Protein AF-A0AAD7ZT76-F1 (afdb_monomer)

Solvent-accessible surface area (backbone atoms only — not comparable to full-atom values): 32568 Å² total; per-residue (Å²): 135,84,91,75,83,76,63,59,69,60,60,58,46,47,57,57,49,52,50,52,45,34,76,74,56,45,55,72,64,55,36,48,53,52,18,29,52,51,27,35,51,52,46,58,52,48,60,18,33,18,15,55,87,69,37,58,33,50,47,79,59,74,94,68,90,63,81,50,72,92,84,36,70,30,60,42,39,32,46,42,29,35,81,87,68,48,62,51,35,52,55,33,54,47,52,54,32,47,76,68,77,40,91,72,47,66,36,47,53,101,47,61,69,59,40,31,64,74,68,66,51,50,74,65,52,53,49,50,41,49,75,73,65,60,52,86,79,55,96,67,36,54,58,98,70,42,63,62,46,37,36,38,48,73,52,48,79,87,57,49,69,68,57,51,50,51,51,52,49,47,49,45,74,76,57,37,57,66,66,74,36,81,48,79,52,83,64,51,64,58,50,52,54,59,51,53,58,71,68,73,58,91,71,84,73,93,65,88,88,81,84,87,79,88,78,82,87,86,80,84,80,81,79,87,73,93,67,86,81,74,85,84,76,82,84,74,86,77,79,88,79,90,87,84,83,92,83,84,86,89,78,80,83,81,81,72,82,77,78,83,83,80,75,29,27,32,69,44,35,40,38,33,40,38,44,51,34,19,66,34,80,50,58,66,50,48,44,48,72,38,23,49,66,63,34,16,38,28,36,43,23,40,78,82,24,45,61,58,41,41,84,82,43,35,58,37,22,48,36,35,48,44,80,39,78,89,80,40,28,37,35,41,35,40,89,100,49,80,75,46,78,39,72,67,66,76,82,74,95,78,61,95,68,65,85,72,65,69,82,44,67,22,61,61,98,80,41,77,48,62,41,50,73,70,48,67,69,55,14,50,50,51,12,60,78,67,75,40,82,56,31,37,44,34,34,57,43,93,84,58,77,53,68,74,89,85,62,81,84,57,94,88,65,80,89,74,76,47,40,43,73,48,92,86,48,42,35,34,37,35,39,53,33,31,50,48,58,52,58,75,67,51,65,73,88,81,48,95,68,51,73,64,62,54,52,58,24,68,68,43,31,37,31,29,46,44,92,50,61,62,54,64,55,75,47,62,36,40,29,46,60,94,45,64,32,41,43,77,43,57,30,74,62,61,76,64,38,13,32,41,56,88,74,28,48,78,54,66,52,59,53,55,56,44,21,64,78,43,70,33,55,40,59,62,36,22,25,30,43,62,83,74,93,64,87,76,45,69,52,42,54,66,27,51,41,47,69,71,130

Sequence (549 aa):
FEDGTLPFLSIMALHHGFLTLYDLAGNMAAIAEHTFSLARYLFKYLLTLHHSNGAPATVMYCDTDYEDIRTQGNVVTFNMLRSNGEYIGFAEILNMASLNGIQLRTGCFCNPGSCQRHLGLSNDDIKTHFEAGHVCGDDKHLVNGQPTGTIRVSFGYMSTKKDVDKLINMLTCCVVQGAPVQKLPSWWSDFKQVYLSRFDGNHQYNVSPQSSSKFDTKNIAYKSSCAAIKPVYSNKQVTHINSIPKQIMNMKPVSKQVVNDGSMTLTHMFIYPVKSCGAVRVDNWIIGPRGFLFDREWMVVTFAGVSLTQKQESNLCLVEPNIDLGRGVLILQFPDMPDISVPLDAPSSTNDKLKELSLCQSKVCGDRIQGWDCGNEVAVWLSEALGRHGLRLIRQWNSDLRVFKGNKILPGGNNKPVLSLSNQAQFLLISSSSIQWLSDQLDKAEADFDKESLMNRFRSNLVVLGSKPLEETEWTHVQIGNVRFQSEGSCTRCQMICINQSTGEKTQEPFKTLAAALHGKIKFGVYLSHKSDSDNVKISVGDKVTVPV

Nearest PDB structures (foldseek):
  7p41-assembly1_D  TM=8.295E-01  e=3.536E-19  Homo sapiens
  6fw2-assembly1_A  TM=8.011E-01  e=3.968E-19  Homo sapiens

Secondary structure (DSSP, 8-state):
---S---HHHHHHHHHHHHHHHHHH-SHHHHHHHHHHHHHHHHHHHHHEE-TTS-BSEEE--SS-S--TTT--SEEEEEEE-TTSPEEPHHHHHHHHHHTT---EEE--S-HHHHHHHHT--HHHHHHHHHTT--TTSS--EETTEESSEEEEE--TT--HHHHHHHHHHHHHHH--SS-EE---TTHHHHHHHHHHTTSS------------------------------------------------------------S-EEEEEEEE-SEETSPPEEESEEEEETTEETTTT-EEEE-TTSPBP-TTT-GGGGG-EEEEETTTTEEEEE-TTS--EEEESSPPPTT-TTGGGS----EEETTEEEPEEE--HHHHHHHHHHTT-SS-EEEEEPTT-----TT----TT---PPP--S-SS-SEEEEEHHHHHHHHTTS-TTT----HHHHHHHT--SEEEE-SSTTGGGG-SEEEETTEEEEEEEEEE--GGGGB-TTT--B-STTHHHHHHHTTT--EEEEEEE---SSTTEEEETT-EEE---

Mean predicted aligned error: 15.4 Å

pLDDT: mean 77.16, std 23.24, range [21.91, 98.25]

Foldseek 3Di:
DDPDDDPVVVVVVVVVVVVVCCVVQNDVVSFFVQLLVLQLVLQLQQQFKDAPVRHRQKDWQDLDNSPDSVRDGNKTKIWTAANVGFTFFVLLVCQLCVLLVHHKDKWAPPDNVSLCVRQVNDPVNVVVCVVVVHDTPDPCQADPRGGRMIIMDGDGSPDDNVSSVSSVCSCCVQGHHDDIGGGRDPCVVVSNVVSVVVVVDDDDPPDDDDDDDDDDPPDDDPDDDPDDDDDDDPDPDDDDDDDDDDDDDDDDPPPPPPDCPVFKFWAWFWADLEAQEAIDTDFKFWQDLAATVSHRQKFKAALLLETDHCVRQLQNLQFDWDQDPVVQWIWTDHPPDDIDIFHNDDPPPDDPPQVPFDQRQYQQVHDGFGWGWRDDVVQVRVCVRRVHHRMTMTGTDPPPQDDPPPDDDDPPDDDDGGHHSDRPANFWEAELQQLVVLVVQDDPVQDDDDSVQLVSLVVGRTYMHHPHHPPQQVFQWKDWANFIKGWPGFDQDHQSSQQRSNPSDGHSPPSSVQCVVVSSRNTGTTHIYGDDPDGGDMGGGGTTMDGDD

Structure (mmCIF, N/CA/C/O backbone):
data_AF-A0AAD7ZT76-F1
#
_entry.id   AF-A0AAD7ZT76-F1
#
loop_
_atom_site.group_PDB
_atom_site.id
_atom_site.type_symbol
_atom_site.label_atom_id
_atom_site.label_alt_id
_atom_site.label_comp_id
_atom_site.label_asym_id
_atom_site.label_entity_id
_atom_site.label_seq_id
_atom_site.pdbx_PDB_ins_code
_atom_site.Cartn_x
_atom_site.Cartn_y
_atom_site.Cartn_z
_atom_site.occupancy
_atom_site.B_iso_or_equiv
_atom_site.auth_seq_id
_atom_site.auth_comp_id
_atom_site.auth_asym_id
_atom_site.auth_atom_id
_atom_site.pdbx_PDB_model_num
ATOM 1 N N . PHE A 1 1 ? 44.701 -1.487 2.446 1.00 45.28 1 PHE A N 1
ATOM 2 C CA . PHE A 1 1 ? 44.643 -2.408 3.591 1.00 45.28 1 PHE A CA 1
ATOM 3 C C . PHE A 1 1 ? 43.180 -2.742 3.806 1.00 45.28 1 PHE A C 1
ATOM 5 O O . PHE A 1 1 ? 42.415 -1.830 4.084 1.00 45.28 1 PHE A O 1
ATOM 12 N N . GLU A 1 2 ? 42.773 -3.982 3.541 1.00 48.47 2 GLU A N 1
ATOM 13 C CA . GLU A 1 2 ? 41.464 -4.479 3.980 1.00 48.47 2 GLU A CA 1
ATOM 14 C C . GLU A 1 2 ? 41.644 -5.011 5.404 1.00 48.47 2 GLU A C 1
ATOM 16 O O . GLU A 1 2 ? 42.500 -5.864 5.633 1.00 48.47 2 GLU A O 1
ATOM 21 N N . ASP A 1 3 ? 40.897 -4.459 6.359 1.00 48.81 3 ASP A N 1
ATOM 22 C CA . ASP A 1 3 ? 40.889 -4.931 7.745 1.00 48.81 3 ASP A CA 1
ATOM 23 C C . ASP A 1 3 ? 39.998 -6.179 7.857 1.00 48.81 3 ASP A C 1
ATOM 25 O O . ASP A 1 3 ? 38.811 -6.132 7.528 1.00 48.81 3 ASP A O 1
ATOM 29 N N . GLY A 1 4 ? 40.558 -7.291 8.349 1.00 81.81 4 GLY A N 1
ATOM 30 C CA . GLY A 1 4 ? 39.816 -8.509 8.701 1.00 81.81 4 GLY A CA 1
ATOM 31 C C . GLY A 1 4 ? 40.183 -9.775 7.916 1.00 81.81 4 GLY A C 1
ATOM 32 O O . GLY A 1 4 ? 41.049 -9.789 7.046 1.00 81.81 4 GLY A O 1
ATOM 33 N N . THR A 1 5 ? 39.522 -10.886 8.262 1.00 85.06 5 THR A N 1
ATOM 34 C CA . THR A 1 5 ? 39.631 -12.153 7.518 1.00 85.06 5 THR A CA 1
ATOM 35 C C . THR A 1 5 ? 38.778 -12.075 6.257 1.00 85.06 5 THR A C 1
ATOM 37 O O . THR A 1 5 ? 37.580 -11.801 6.340 1.00 85.06 5 THR A O 1
ATOM 40 N N . LEU A 1 6 ? 39.378 -12.343 5.095 1.00 85.12 6 LEU A N 1
ATOM 41 C CA . LEU A 1 6 ? 38.663 -12.363 3.819 1.00 85.12 6 LEU A CA 1
ATOM 42 C C . LEU A 1 6 ? 37.526 -13.397 3.830 1.00 85.12 6 LEU A C 1
ATOM 44 O O . LEU A 1 6 ? 37.683 -14.478 4.407 1.00 85.12 6 LEU A O 1
ATOM 48 N N . PRO A 1 7 ? 36.398 -13.129 3.150 1.00 88.44 7 PRO A N 1
ATOM 49 C CA . PRO A 1 7 ? 35.264 -14.044 3.099 1.00 88.44 7 PRO A CA 1
ATOM 50 C C . PRO A 1 7 ? 35.542 -15.203 2.125 1.00 88.44 7 PRO A C 1
ATOM 52 O O . PRO A 1 7 ? 34.921 -15.308 1.068 1.00 88.44 7 PRO A O 1
ATOM 55 N N . PHE A 1 8 ? 36.490 -16.081 2.463 1.00 89.81 8 PHE A N 1
ATOM 56 C CA . PHE A 1 8 ? 37.002 -17.137 1.580 1.00 89.81 8 PHE A CA 1
ATOM 57 C C . PHE A 1 8 ? 35.904 -18.079 1.055 1.00 89.81 8 PHE A C 1
ATOM 59 O O . PHE A 1 8 ? 35.941 -18.455 -0.115 1.00 89.81 8 PHE A O 1
ATOM 66 N N . LEU A 1 9 ? 34.875 -18.383 1.859 1.00 90.81 9 LEU A N 1
ATOM 67 C CA . LEU A 1 9 ? 33.707 -19.152 1.405 1.00 90.81 9 LEU A CA 1
ATOM 68 C C . LEU A 1 9 ? 32.916 -18.419 0.313 1.00 90.81 9 LEU A C 1
ATOM 70 O O . LEU A 1 9 ? 32.531 -19.033 -0.678 1.00 90.81 9 LEU A O 1
ATOM 74 N N . SER A 1 10 ? 32.706 -17.108 0.458 1.00 91.94 10 SER A N 1
ATOM 75 C CA . SER A 1 10 ? 32.017 -16.296 -0.553 1.00 91.94 10 SER A CA 1
ATOM 76 C C . SER A 1 10 ? 32.840 -16.190 -1.834 1.00 91.94 10 SER A C 1
ATOM 78 O O . SER A 1 10 ? 32.283 -16.279 -2.922 1.00 91.94 10 SER A O 1
ATOM 80 N N . ILE A 1 11 ? 34.164 -16.052 -1.715 1.00 91.56 11 ILE A N 1
ATOM 81 C CA . ILE A 1 11 ? 35.078 -16.009 -2.864 1.00 91.56 11 ILE A CA 1
ATOM 82 C C . ILE A 1 11 ? 35.020 -17.329 -3.644 1.00 91.56 11 ILE A C 1
ATOM 84 O O . ILE A 1 11 ? 34.875 -17.311 -4.863 1.00 91.56 11 ILE A O 1
ATOM 88 N N . MET A 1 12 ? 35.056 -18.475 -2.956 1.00 91.44 12 MET A N 1
ATOM 89 C CA . MET A 1 12 ? 34.883 -19.783 -3.601 1.00 91.44 12 MET A CA 1
ATOM 90 C C . MET A 1 12 ? 33.492 -19.935 -4.232 1.00 91.44 12 MET A C 1
ATOM 92 O O . MET A 1 12 ? 33.367 -20.440 -5.349 1.00 91.44 12 MET A O 1
ATOM 96 N N . ALA A 1 13 ? 32.442 -19.459 -3.555 1.00 94.50 13 ALA A N 1
ATOM 97 C CA . ALA A 1 13 ? 31.076 -19.510 -4.065 1.00 94.50 13 ALA A CA 1
ATOM 98 C C . ALA A 1 13 ? 30.880 -18.680 -5.346 1.00 94.50 13 ALA A C 1
ATOM 100 O O . ALA A 1 13 ? 30.050 -19.055 -6.173 1.00 94.50 13 ALA A O 1
ATOM 101 N N . LEU A 1 14 ? 31.652 -17.604 -5.562 1.00 94.19 14 LEU A N 1
ATOM 102 C CA . LEU A 1 14 ? 31.573 -16.802 -6.791 1.00 94.19 14 LEU A CA 1
ATOM 103 C C . LEU A 1 14 ? 31.864 -17.633 -8.041 1.00 94.19 14 LEU A C 1
ATOM 105 O O . LEU A 1 14 ? 31.146 -17.497 -9.026 1.00 94.19 14 LEU A O 1
ATOM 109 N N . HIS A 1 15 ? 32.867 -18.515 -8.002 1.00 92.75 15 HIS A N 1
ATOM 110 C CA . HIS A 1 15 ? 33.193 -19.372 -9.143 1.00 92.75 15 HIS A CA 1
ATOM 111 C C . HIS A 1 15 ? 32.011 -20.280 -9.511 1.00 92.75 15 HIS A C 1
ATOM 113 O O . HIS A 1 15 ? 31.583 -20.310 -10.664 1.00 92.75 15 HIS A O 1
ATOM 119 N N . HIS A 1 16 ? 31.415 -20.944 -8.517 1.00 94.44 16 HIS A N 1
ATOM 120 C CA . HIS A 1 16 ? 30.211 -21.754 -8.722 1.00 94.44 16 HIS A CA 1
ATOM 121 C C . HIS A 1 16 ? 29.015 -20.916 -9.192 1.00 94.44 16 HIS A C 1
ATOM 123 O O . HIS A 1 16 ? 28.252 -21.365 -10.046 1.00 94.44 16 HIS A O 1
ATOM 129 N N . GLY A 1 17 ? 28.868 -19.692 -8.681 1.00 93.12 17 GLY A N 1
ATOM 130 C CA . GLY A 1 17 ? 27.834 -18.753 -9.105 1.00 93.12 17 GLY A CA 1
ATOM 131 C C . GLY A 1 17 ? 27.970 -18.345 -10.573 1.00 93.12 17 GLY A C 1
ATOM 132 O O . GLY A 1 17 ? 26.982 -18.377 -11.301 1.00 93.12 17 GLY A O 1
ATOM 133 N N . PHE A 1 18 ? 29.183 -18.021 -11.033 1.00 92.75 18 PHE A N 1
ATOM 134 C CA . PHE A 1 18 ? 29.440 -17.684 -12.435 1.00 92.75 18 PHE A CA 1
ATOM 135 C C . PHE A 1 18 ? 29.254 -18.878 -13.370 1.00 92.75 18 PHE A C 1
ATOM 137 O O . PHE A 1 18 ? 28.680 -18.695 -14.439 1.00 92.75 18 PHE A O 1
ATOM 144 N N . LEU A 1 19 ? 29.674 -20.082 -12.968 1.00 93.94 19 LEU A N 1
ATOM 145 C CA . LEU A 1 19 ? 29.409 -21.301 -13.739 1.00 93.94 19 LEU A CA 1
ATOM 146 C C . LEU A 1 19 ? 27.906 -21.566 -13.861 1.00 93.94 19 LEU A C 1
ATOM 148 O O . LEU A 1 19 ? 27.402 -21.717 -14.965 1.00 93.94 19 LEU A O 1
ATOM 152 N N . THR A 1 20 ? 27.172 -21.503 -12.747 1.00 93.38 20 THR A N 1
ATOM 153 C CA . THR A 1 20 ? 25.711 -21.684 -12.752 1.00 93.38 20 THR A CA 1
ATOM 154 C C . THR A 1 20 ? 25.026 -20.644 -13.640 1.00 93.38 20 THR A C 1
ATOM 156 O O . THR A 1 20 ? 24.116 -20.964 -14.397 1.00 93.38 20 THR A O 1
ATOM 159 N N . LEU A 1 21 ? 25.462 -19.382 -13.570 1.00 92.50 21 LEU A N 1
ATOM 160 C CA . LEU A 1 21 ? 24.927 -18.322 -14.420 1.00 92.50 21 LEU A CA 1
ATOM 161 C C . LEU A 1 21 ? 25.249 -18.562 -15.901 1.00 92.50 21 LEU A C 1
ATOM 163 O O . LEU A 1 21 ? 24.389 -18.316 -16.743 1.00 92.50 21 LEU A O 1
ATOM 167 N N . TYR A 1 22 ? 26.449 -19.061 -16.209 1.00 94.56 22 TYR A N 1
ATOM 168 C CA . TYR A 1 22 ? 26.845 -19.425 -17.566 1.00 94.56 22 TYR A CA 1
ATOM 169 C C . TYR A 1 22 ? 25.991 -20.567 -18.123 1.00 94.56 22 TYR A C 1
ATOM 171 O O . TYR A 1 22 ? 25.509 -20.477 -19.249 1.00 94.56 22 TYR A O 1
ATOM 179 N N . ASP A 1 23 ? 25.730 -21.595 -17.318 1.00 93.44 23 ASP A N 1
ATOM 180 C CA . ASP A 1 23 ? 24.890 -22.729 -17.709 1.00 93.44 23 ASP A CA 1
ATOM 181 C C . ASP A 1 23 ? 23.431 -22.308 -17.957 1.00 93.44 23 ASP A C 1
ATOM 183 O O . ASP A 1 23 ? 22.770 -22.833 -18.852 1.00 93.44 23 ASP A O 1
ATOM 187 N N . LEU A 1 24 ? 22.922 -21.341 -17.182 1.00 91.00 24 LEU A N 1
ATOM 188 C CA . LEU A 1 24 ? 21.543 -20.856 -17.295 1.00 91.00 24 LEU A CA 1
ATOM 189 C C . LEU A 1 24 ? 21.334 -19.834 -18.419 1.00 91.00 24 LEU A C 1
ATOM 191 O O . LEU A 1 24 ? 20.290 -19.848 -19.069 1.00 91.00 24 LEU A O 1
ATOM 195 N N . ALA A 1 25 ? 22.270 -18.902 -18.597 1.00 89.56 25 ALA A N 1
ATOM 196 C CA . ALA A 1 25 ? 22.076 -17.704 -19.417 1.00 89.56 25 ALA A CA 1
ATOM 197 C C . ALA A 1 25 ? 23.127 -17.530 -20.527 1.00 89.56 25 ALA A C 1
ATOM 199 O O . ALA A 1 25 ? 23.042 -16.584 -21.311 1.00 89.56 25 ALA A O 1
ATOM 200 N N . GLY A 1 26 ? 24.105 -18.433 -20.614 1.00 92.44 26 GLY A N 1
ATOM 201 C CA . GLY A 1 26 ? 25.229 -18.337 -21.535 1.00 92.44 26 GLY A CA 1
ATOM 202 C C . GLY A 1 26 ? 26.292 -17.339 -21.072 1.00 92.44 26 GLY A C 1
ATOM 203 O O . GLY A 1 26 ? 26.448 -17.030 -19.892 1.00 92.44 26 GLY A O 1
ATOM 204 N N . ASN A 1 27 ? 27.070 -16.820 -22.020 1.00 93.25 27 ASN A N 1
ATOM 205 C CA . ASN A 1 27 ? 28.127 -15.864 -21.702 1.00 93.25 27 ASN A CA 1
ATOM 206 C C . ASN A 1 27 ? 27.565 -14.473 -21.326 1.00 93.25 27 ASN A C 1
ATOM 208 O O . ASN A 1 27 ? 26.409 -14.135 -21.578 1.00 93.25 27 ASN A O 1
ATOM 212 N N . MET A 1 28 ? 28.419 -13.622 -20.751 1.00 92.31 28 MET A N 1
ATOM 213 C CA . MET A 1 28 ? 28.023 -12.261 -20.363 1.00 92.31 28 MET A CA 1
ATOM 214 C C . MET A 1 28 ? 27.600 -11.384 -21.550 1.00 92.31 28 MET A C 1
ATOM 216 O O . MET A 1 28 ? 26.814 -10.460 -21.352 1.00 92.31 28 MET A O 1
ATOM 220 N N . ALA A 1 29 ? 28.070 -11.672 -22.770 1.00 93.69 29 ALA A N 1
ATOM 221 C CA . ALA A 1 29 ? 27.637 -10.953 -23.967 1.00 93.69 29 ALA A CA 1
ATOM 222 C C . ALA A 1 29 ? 26.166 -11.255 -24.292 1.00 93.69 29 ALA A C 1
ATOM 224 O O . ALA A 1 29 ? 25.403 -10.327 -24.532 1.00 93.69 29 ALA A O 1
ATOM 225 N N . ALA A 1 30 ? 25.734 -12.514 -24.174 1.00 94.06 30 ALA A N 1
ATOM 226 C CA . ALA A 1 30 ? 24.338 -12.906 -24.347 1.00 94.06 30 ALA A CA 1
ATOM 227 C C . ALA A 1 30 ? 23.423 -12.231 -23.308 1.00 94.06 30 ALA A C 1
ATOM 229 O O . ALA A 1 30 ? 22.367 -11.702 -23.655 1.00 94.06 30 ALA A O 1
ATOM 230 N N . ILE A 1 31 ? 23.851 -12.171 -22.039 1.00 95.06 31 ILE A N 1
ATOM 231 C CA . ILE A 1 31 ? 23.118 -11.450 -20.983 1.00 95.06 31 ILE A CA 1
ATOM 232 C C . ILE A 1 31 ? 23.033 -9.950 -21.298 1.00 95.06 31 ILE A C 1
ATOM 234 O O . ILE A 1 31 ? 21.970 -9.338 -21.140 1.00 95.06 31 ILE A O 1
ATOM 238 N N . ALA A 1 32 ? 24.139 -9.346 -21.739 1.00 95.25 32 ALA A N 1
ATOM 239 C CA . ALA A 1 32 ? 24.180 -7.937 -22.104 1.00 95.25 32 ALA A CA 1
ATOM 240 C C . ALA A 1 32 ? 23.236 -7.645 -23.280 1.00 95.25 32 ALA A C 1
ATOM 242 O O . ALA A 1 32 ? 22.406 -6.746 -23.174 1.00 95.25 32 ALA A O 1
ATOM 243 N N . GLU A 1 33 ? 23.297 -8.428 -24.360 1.00 95.38 33 GLU A N 1
ATOM 244 C CA . GLU A 1 33 ? 22.425 -8.294 -25.533 1.00 95.38 33 GLU A CA 1
ATOM 245 C C . GLU A 1 33 ? 20.947 -8.437 -25.167 1.00 95.38 33 GLU A C 1
ATOM 247 O O . GLU A 1 33 ? 20.124 -7.601 -25.551 1.00 95.38 33 GLU A O 1
ATOM 252 N N . HIS A 1 34 ? 20.611 -9.451 -24.364 1.00 95.88 34 HIS A N 1
ATOM 253 C CA . HIS A 1 34 ? 19.252 -9.678 -23.882 1.00 95.88 34 HIS A CA 1
ATOM 254 C C . HIS A 1 34 ? 18.730 -8.479 -23.086 1.00 95.88 34 HIS A C 1
ATOM 256 O O . HIS A 1 34 ? 17.714 -7.878 -23.442 1.00 95.88 34 HIS A O 1
ATOM 262 N N . THR A 1 35 ? 19.448 -8.074 -22.040 1.00 97.06 35 THR A N 1
ATOM 263 C CA . THR A 1 35 ? 19.013 -6.977 -21.161 1.00 97.06 35 THR A CA 1
ATOM 264 C C . THR A 1 35 ? 19.004 -5.619 -21.871 1.00 97.06 35 THR A C 1
ATOM 266 O O . THR A 1 35 ? 18.100 -4.813 -21.633 1.00 97.06 35 THR A O 1
ATOM 269 N N . PHE A 1 36 ? 19.935 -5.380 -22.800 1.00 97.62 36 PHE A N 1
ATOM 270 C CA . PHE A 1 36 ? 19.935 -4.212 -23.682 1.00 97.62 36 PHE A CA 1
ATOM 271 C C . PHE A 1 36 ? 18.723 -4.205 -24.618 1.00 97.62 36 PHE A C 1
ATOM 273 O O . PHE A 1 36 ? 18.076 -3.171 -24.777 1.00 97.62 36 PHE A O 1
ATOM 280 N N . SER A 1 37 ? 18.354 -5.353 -25.198 1.00 97.38 37 SER A N 1
ATOM 281 C CA . SER A 1 37 ? 17.187 -5.451 -26.082 1.00 97.38 37 SER A CA 1
ATOM 282 C C . SER A 1 37 ? 15.883 -5.081 -25.362 1.00 97.38 37 SER A C 1
ATOM 284 O O . SER A 1 37 ? 15.057 -4.360 -25.929 1.00 97.38 37 SER A O 1
ATOM 286 N N . LEU A 1 38 ? 15.731 -5.488 -24.094 1.00 98.25 38 LEU A N 1
ATOM 287 C CA . LEU A 1 38 ? 14.594 -5.121 -23.244 1.00 98.25 38 LEU A CA 1
ATOM 288 C C . LEU A 1 38 ? 14.589 -3.625 -22.922 1.00 98.25 38 LEU A C 1
ATOM 290 O O . LEU A 1 38 ? 13.546 -2.977 -23.030 1.00 98.25 38 LEU A O 1
ATOM 294 N N . ALA A 1 39 ? 15.753 -3.066 -22.578 1.00 97.81 39 ALA A N 1
ATOM 295 C CA . ALA A 1 39 ? 15.902 -1.637 -22.325 1.00 97.81 39 ALA A CA 1
ATOM 296 C C . ALA A 1 39 ? 15.556 -0.806 -23.564 1.00 97.81 39 ALA A C 1
ATOM 298 O O . ALA A 1 39 ? 14.757 0.122 -23.472 1.00 97.81 39 ALA A O 1
ATOM 299 N N . ARG A 1 40 ? 16.075 -1.187 -24.735 1.00 97.50 40 ARG A N 1
ATOM 300 C CA . ARG A 1 40 ? 15.766 -0.544 -26.016 1.00 97.50 40 ARG A CA 1
ATOM 301 C C . ARG A 1 40 ? 14.281 -0.639 -26.360 1.00 97.50 40 ARG A C 1
ATOM 303 O O . ARG A 1 40 ? 13.706 0.334 -26.841 1.00 97.50 40 ARG A O 1
ATOM 310 N N . TYR A 1 41 ? 13.653 -1.788 -26.113 1.00 98.00 41 TYR A N 1
ATOM 311 C CA . TYR A 1 41 ? 12.220 -1.976 -26.341 1.00 98.00 41 TYR A CA 1
ATOM 312 C C . TYR A 1 41 ? 11.376 -1.047 -25.458 1.00 98.00 41 TYR A C 1
ATOM 314 O O . TYR A 1 41 ? 10.536 -0.314 -25.983 1.00 98.00 41 TYR A O 1
ATOM 322 N N . LEU A 1 42 ? 11.647 -1.006 -24.147 1.00 97.94 42 LEU A N 1
ATOM 323 C CA . LEU A 1 42 ? 10.966 -0.088 -23.233 1.00 97.94 42 LEU A CA 1
ATOM 324 C C . LEU A 1 42 ? 11.213 1.374 -23.623 1.00 97.94 42 LEU A C 1
ATOM 326 O O . LEU A 1 42 ? 10.270 2.155 -23.693 1.00 97.94 42 LEU A O 1
ATOM 330 N N . PHE A 1 43 ? 12.470 1.735 -23.891 1.00 97.19 43 PHE A N 1
ATOM 331 C CA . PHE A 1 43 ? 12.868 3.090 -24.260 1.00 97.19 43 PHE A CA 1
ATOM 332 C C . PHE A 1 43 ? 12.086 3.591 -25.475 1.00 97.19 43 PHE A C 1
ATOM 334 O O . PHE A 1 43 ? 11.463 4.647 -25.404 1.00 97.19 43 PHE A O 1
ATOM 341 N N . LYS A 1 44 ? 12.061 2.808 -26.562 1.00 95.06 44 LYS A N 1
ATOM 342 C CA . LYS A 1 44 ? 11.345 3.173 -27.790 1.00 95.06 44 LYS A CA 1
ATOM 343 C C . LYS A 1 44 ? 9.854 3.366 -27.544 1.00 95.06 44 LYS A C 1
ATOM 345 O O . LYS A 1 44 ? 9.295 4.316 -28.074 1.00 95.06 44 LYS A O 1
ATOM 350 N N . TYR A 1 45 ? 9.235 2.510 -26.730 1.00 96.81 45 TYR A N 1
ATOM 351 C CA . TYR A 1 45 ? 7.817 2.641 -26.397 1.00 96.81 45 TYR A CA 1
ATOM 352 C C . TYR A 1 45 ? 7.528 3.894 -25.561 1.00 96.81 45 TYR A C 1
ATOM 354 O O . TYR A 1 45 ? 6.607 4.645 -25.870 1.00 96.81 45 TYR A O 1
ATOM 362 N N . LEU A 1 46 ? 8.305 4.129 -24.498 1.00 96.50 46 LEU A N 1
ATOM 363 C CA . LEU A 1 46 ? 8.104 5.282 -23.618 1.00 96.50 46 LEU A CA 1
ATOM 364 C C . LEU A 1 46 ? 8.367 6.598 -24.344 1.00 96.50 46 LEU A C 1
ATOM 366 O O . LEU A 1 46 ? 7.603 7.538 -24.150 1.00 96.50 46 LEU A O 1
ATOM 370 N N . LEU A 1 47 ? 9.387 6.643 -25.206 1.00 94.88 47 LEU A N 1
ATOM 371 C CA . LEU A 1 47 ? 9.713 7.810 -26.023 1.00 94.88 47 LEU A CA 1
ATOM 372 C C . LEU A 1 47 ? 8.519 8.252 -26.875 1.00 94.88 47 LEU A C 1
ATOM 374 O O . LEU A 1 47 ? 8.315 9.447 -27.071 1.00 94.88 47 LEU A O 1
ATOM 378 N N . THR A 1 48 ? 7.739 7.299 -27.387 1.00 94.62 48 THR A N 1
ATOM 379 C CA . THR A 1 48 ? 6.611 7.589 -28.270 1.00 94.62 48 THR A CA 1
ATOM 380 C C . THR A 1 48 ? 5.268 7.716 -27.552 1.00 94.62 48 THR A C 1
ATOM 382 O O . THR A 1 48 ? 4.281 8.077 -28.191 1.00 94.62 48 THR A O 1
ATOM 385 N N . LEU A 1 49 ? 5.200 7.478 -26.241 1.00 95.38 49 LEU A N 1
ATOM 386 C CA . LEU A 1 49 ? 3.948 7.431 -25.484 1.00 95.38 49 LEU A CA 1
ATOM 387 C C . LEU A 1 49 ? 3.349 8.828 -25.236 1.00 95.38 49 LEU A C 1
ATOM 389 O O . LEU A 1 49 ? 3.964 9.680 -24.594 1.00 95.38 49 LEU A O 1
ATOM 393 N N . HIS A 1 50 ? 2.117 9.037 -25.702 1.00 94.94 50 HIS A N 1
ATOM 394 C CA . HIS A 1 50 ? 1.355 10.278 -25.547 1.00 94.94 50 HIS A CA 1
ATOM 395 C C . HIS A 1 50 ? -0.059 10.013 -25.011 1.00 94.94 50 HIS A C 1
ATOM 397 O O . HIS A 1 50 ? -0.653 8.955 -25.240 1.00 94.94 50 HIS A O 1
ATOM 403 N N . HIS A 1 51 ? -0.610 11.016 -24.335 1.00 93.06 51 HIS A N 1
ATOM 404 C CA . HIS A 1 51 ? -2.018 11.088 -23.955 1.00 93.06 51 HIS A CA 1
ATOM 405 C C . HIS A 1 51 ? -2.929 11.240 -25.177 1.00 93.06 51 HIS A C 1
ATOM 407 O O . HIS A 1 51 ? -2.487 11.640 -26.257 1.00 93.06 51 HIS A O 1
ATOM 413 N N . SER A 1 52 ? -4.230 10.988 -25.003 1.00 91.06 52 SER A N 1
ATOM 414 C CA . SER A 1 52 ? -5.208 11.120 -26.092 1.00 91.06 52 SER A CA 1
ATOM 415 C C . SER A 1 52 ? -5.325 12.544 -26.650 1.00 91.06 52 SER A C 1
ATOM 417 O O . SER A 1 52 ? -5.743 12.724 -27.790 1.00 91.06 52 SER A O 1
ATOM 419 N N . ASN A 1 53 ? -4.946 13.561 -25.868 1.00 90.31 53 ASN A N 1
ATOM 420 C CA . ASN A 1 53 ? -4.881 14.962 -26.302 1.00 90.31 53 ASN A CA 1
ATOM 421 C C . ASN A 1 53 ? -3.598 15.302 -27.092 1.00 90.31 53 ASN A C 1
ATOM 423 O O . ASN A 1 53 ? -3.414 16.447 -27.495 1.00 90.31 53 ASN A O 1
ATOM 427 N N . GLY A 1 54 ? -2.706 14.330 -27.305 1.00 88.81 54 GLY A N 1
ATOM 428 C CA . GLY A 1 54 ? -1.448 14.504 -28.026 1.00 88.81 54 GLY A CA 1
ATOM 429 C C . GLY A 1 54 ? -0.300 15.086 -27.197 1.00 88.81 54 GLY A C 1
ATOM 430 O O . GLY A 1 54 ? 0.767 15.310 -27.766 1.00 88.81 54 GLY A O 1
ATOM 431 N N . ALA A 1 55 ? -0.479 15.316 -25.892 1.00 91.31 55 ALA A N 1
ATOM 432 C CA . ALA A 1 55 ? 0.608 15.697 -24.990 1.00 91.31 55 ALA A CA 1
ATOM 433 C C . ALA A 1 55 ? 1.505 14.483 -24.661 1.00 91.31 55 ALA A C 1
ATOM 435 O O . ALA A 1 55 ? 0.988 13.365 -24.545 1.00 91.31 55 ALA A O 1
ATOM 436 N N . PRO A 1 56 ? 2.831 14.659 -24.511 1.00 93.31 56 PRO A N 1
ATOM 437 C CA . PRO A 1 56 ? 3.731 13.570 -24.133 1.00 93.31 56 PRO A CA 1
ATOM 438 C C . PRO A 1 56 ? 3.402 13.061 -22.728 1.00 93.31 56 PRO A C 1
ATOM 440 O O . PRO A 1 56 ? 3.148 13.854 -21.826 1.00 93.31 56 PRO A O 1
ATOM 443 N N . ALA A 1 57 ? 3.426 11.741 -22.537 1.00 94.50 57 ALA A N 1
ATOM 444 C CA . ALA A 1 57 ? 3.188 11.124 -21.230 1.00 94.50 57 ALA A CA 1
ATOM 445 C C . ALA A 1 57 ? 4.487 10.896 -20.439 1.00 94.50 57 ALA A C 1
ATOM 447 O O . ALA A 1 57 ? 4.443 10.550 -19.258 1.00 94.50 57 ALA A O 1
ATOM 448 N N . THR A 1 58 ? 5.648 11.049 -21.081 1.00 94.75 58 THR A N 1
ATOM 449 C CA . THR A 1 58 ? 6.958 10.737 -20.502 1.00 94.75 58 THR A CA 1
ATOM 450 C C . THR A 1 58 ? 7.972 11.850 -20.765 1.00 94.75 58 THR A C 1
ATOM 452 O O . THR A 1 58 ? 7.927 12.542 -21.783 1.00 94.75 58 THR A O 1
ATOM 455 N N . VAL A 1 59 ? 8.921 11.993 -19.842 1.00 92.94 59 VAL A N 1
ATOM 456 C CA . VAL A 1 59 ? 10.159 12.760 -20.023 1.00 92.94 59 VAL A CA 1
ATOM 457 C C . VAL A 1 59 ? 11.318 11.788 -19.890 1.00 92.94 59 VAL A C 1
ATOM 459 O O . VAL A 1 59 ? 11.527 11.217 -18.819 1.00 92.94 59 VAL A O 1
ATOM 462 N N . MET A 1 60 ? 12.058 11.583 -20.977 1.00 92.56 60 MET A N 1
ATOM 463 C CA . MET A 1 60 ? 13.185 10.652 -21.019 1.00 92.56 60 MET A CA 1
ATOM 464 C C . MET A 1 60 ? 14.478 11.352 -20.597 1.00 92.56 60 MET A C 1
ATOM 466 O O . MET A 1 60 ? 14.777 12.444 -21.075 1.00 92.56 60 MET A O 1
ATOM 470 N N . TYR A 1 61 ? 15.271 10.699 -19.746 1.00 89.81 61 TYR A N 1
ATOM 471 C CA . TYR A 1 61 ? 16.597 11.175 -19.350 1.00 89.81 61 TYR A CA 1
ATOM 472 C C . TYR A 1 61 ? 17.654 10.215 -19.890 1.00 89.81 61 TYR A C 1
ATOM 474 O O . TYR A 1 61 ? 17.898 9.145 -19.324 1.00 89.81 61 TYR A O 1
ATOM 482 N N . CYS A 1 62 ? 18.253 10.578 -21.020 1.00 86.44 62 CYS A N 1
ATOM 483 C CA . CYS A 1 62 ? 19.245 9.762 -21.702 1.00 86.44 62 CYS A CA 1
ATOM 484 C C . CYS A 1 62 ? 20.279 10.624 -22.425 1.00 86.44 62 CYS A C 1
ATOM 486 O O . CYS A 1 62 ? 19.949 11.655 -23.004 1.00 86.44 62 CYS A O 1
ATOM 488 N N . ASP A 1 63 ? 21.518 10.138 -22.441 1.00 84.25 63 ASP A N 1
ATOM 489 C CA . ASP A 1 63 ? 22.616 10.732 -23.206 1.00 84.25 63 ASP A CA 1
ATOM 490 C C . ASP A 1 63 ? 22.903 9.950 -24.509 1.00 84.25 63 ASP A C 1
ATOM 492 O O . ASP A 1 63 ? 23.828 10.312 -25.227 1.00 84.25 63 ASP A O 1
ATOM 496 N N . THR A 1 64 ? 22.135 8.891 -24.818 1.00 87.44 64 THR A N 1
ATOM 497 C CA . THR A 1 64 ? 22.286 8.016 -26.002 1.00 87.44 64 THR A CA 1
ATOM 498 C C . THR A 1 64 ? 20.943 7.742 -26.692 1.00 87.44 64 THR A C 1
ATOM 500 O O . THR A 1 64 ? 19.884 8.049 -26.142 1.00 87.44 64 THR A O 1
ATOM 503 N N . ASP A 1 65 ? 20.973 7.133 -27.884 1.00 87.31 65 ASP A N 1
ATOM 504 C CA . ASP A 1 65 ? 19.777 6.747 -28.649 1.00 87.31 65 ASP A CA 1
ATOM 505 C C . ASP A 1 65 ? 19.330 5.283 -28.451 1.00 87.31 65 ASP A C 1
ATOM 507 O O . ASP A 1 65 ? 18.379 4.840 -29.098 1.00 87.31 65 ASP A O 1
ATOM 511 N N . TYR A 1 66 ? 19.984 4.547 -27.541 1.00 92.25 66 TYR A N 1
ATOM 512 C CA . TYR A 1 66 ? 19.754 3.119 -27.284 1.00 92.25 66 TYR A CA 1
ATOM 513 C C . TYR A 1 66 ? 19.940 2.222 -28.523 1.00 92.25 66 TYR A C 1
ATOM 515 O O . TYR A 1 66 ? 19.308 1.170 -28.604 1.00 92.25 66 TYR A O 1
ATOM 523 N N . GLU A 1 67 ? 20.798 2.584 -29.485 1.00 91.62 67 GLU A N 1
ATOM 524 C CA . GLU A 1 67 ? 21.118 1.706 -30.626 1.00 91.62 67 GLU A CA 1
ATOM 525 C C . GLU A 1 67 ? 22.467 0.974 -30.504 1.00 91.62 67 GLU A C 1
ATOM 527 O O . GLU A 1 67 ? 22.625 -0.076 -31.128 1.00 91.62 67 GLU A O 1
ATOM 532 N N . ASP A 1 68 ? 23.403 1.448 -29.670 1.00 90.19 68 ASP A N 1
ATOM 533 C CA . ASP A 1 68 ? 24.694 0.784 -29.412 1.00 90.19 68 ASP A CA 1
ATOM 534 C C . ASP A 1 68 ? 24.820 0.315 -27.952 1.00 90.19 68 ASP A C 1
ATOM 536 O O . ASP A 1 68 ? 24.816 1.103 -27.005 1.00 90.19 68 ASP A O 1
ATOM 540 N N . ILE A 1 69 ? 24.987 -0.996 -27.775 1.00 91.06 69 ILE A N 1
ATOM 541 C CA . ILE A 1 69 ? 25.171 -1.651 -26.475 1.00 91.06 69 ILE A CA 1
ATOM 542 C C . ILE A 1 69 ? 26.463 -1.233 -25.754 1.00 91.06 69 ILE A C 1
ATOM 544 O O . ILE A 1 69 ? 26.565 -1.345 -24.535 1.00 91.06 69 ILE A O 1
ATOM 548 N N . ARG A 1 70 ? 27.468 -0.739 -26.486 1.00 88.44 70 ARG A N 1
ATOM 549 C CA . ARG A 1 70 ? 28.756 -0.320 -25.910 1.00 88.44 70 ARG A CA 1
ATOM 550 C C . ARG A 1 70 ? 28.672 1.033 -25.215 1.00 88.44 70 ARG A C 1
ATOM 552 O O . ARG A 1 70 ? 29.487 1.317 -24.343 1.00 88.44 70 ARG A O 1
ATOM 559 N N . THR A 1 71 ? 27.710 1.868 -25.605 1.00 87.94 71 THR A N 1
ATOM 560 C CA . THR A 1 71 ? 27.522 3.216 -25.053 1.00 87.94 71 THR A CA 1
ATOM 561 C C . THR A 1 71 ? 26.342 3.290 -24.090 1.00 87.94 71 THR A C 1
ATOM 563 O O . THR A 1 71 ? 26.287 4.208 -23.273 1.00 87.94 71 THR A O 1
ATOM 566 N N . GLN A 1 72 ? 25.420 2.324 -24.145 1.00 91.75 72 GLN A N 1
ATOM 567 C CA . GLN A 1 72 ? 24.199 2.318 -23.350 1.00 91.75 72 GLN A CA 1
ATOM 568 C C . GLN A 1 72 ? 23.943 0.960 -22.695 1.00 91.75 72 GLN A C 1
ATOM 570 O O . GLN A 1 72 ? 23.855 -0.074 -23.350 1.00 91.75 72 GLN A O 1
ATOM 575 N N . GLY A 1 73 ? 23.759 0.987 -21.375 1.00 91.44 73 GLY A N 1
ATOM 576 C CA . GLY A 1 73 ? 23.410 -0.192 -20.590 1.00 91.44 73 GLY A CA 1
ATOM 577 C C . GLY A 1 73 ? 21.911 -0.513 -20.582 1.00 91.44 73 GLY A C 1
ATOM 578 O O . GLY A 1 73 ? 21.085 0.108 -21.249 1.00 91.44 73 GLY A O 1
ATOM 579 N N . ASN A 1 74 ? 21.550 -1.458 -19.724 1.00 94.00 74 ASN A N 1
ATOM 580 C CA . ASN A 1 74 ? 20.212 -2.027 -19.537 1.00 94.00 74 ASN A CA 1
ATOM 581 C C . ASN A 1 74 ? 19.268 -1.211 -18.625 1.00 94.00 74 ASN A C 1
ATOM 583 O O . ASN A 1 74 ? 18.332 -1.772 -18.044 1.00 94.00 74 ASN A O 1
ATOM 587 N N . VAL A 1 75 ? 19.528 0.085 -18.440 1.00 94.44 75 VAL A N 1
ATOM 588 C CA . VAL A 1 75 ? 18.753 0.948 -17.537 1.00 94.44 75 VAL A CA 1
ATOM 589 C C . VAL A 1 75 ? 18.040 2.026 -18.331 1.00 94.44 75 VAL A C 1
ATOM 591 O O . VAL A 1 75 ? 18.697 2.761 -19.056 1.00 94.44 75 VAL A O 1
ATOM 594 N N . VAL A 1 76 ? 16.727 2.154 -18.136 1.00 95.69 76 VAL A N 1
ATOM 595 C CA . VAL A 1 76 ? 15.900 3.227 -18.704 1.00 95.69 76 VAL A CA 1
ATOM 596 C C . VAL A 1 76 ? 15.499 4.187 -17.5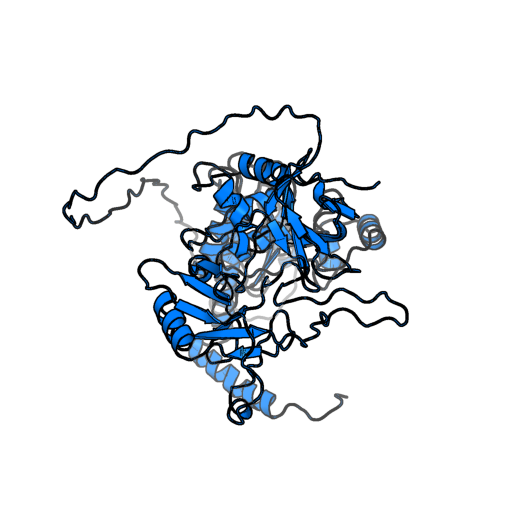90 1.00 95.69 76 VAL A C 1
ATOM 598 O O . VAL A 1 76 ? 14.978 3.750 -16.560 1.00 95.69 76 VAL A O 1
ATOM 601 N N . THR A 1 77 ? 15.744 5.484 -17.791 1.00 94.00 77 THR A N 1
ATOM 602 C CA . THR A 1 77 ? 15.444 6.531 -16.804 1.00 94.00 77 THR A CA 1
ATOM 603 C C . THR A 1 77 ? 14.473 7.555 -17.378 1.00 94.00 77 THR A C 1
ATOM 605 O O . THR A 1 77 ? 14.700 8.081 -18.467 1.00 94.00 77 THR A O 1
ATOM 608 N N . PHE A 1 78 ? 13.392 7.835 -16.652 1.00 94.81 78 PHE A N 1
ATOM 609 C CA . PHE A 1 78 ? 12.339 8.748 -17.092 1.00 94.81 78 PHE A CA 1
ATOM 610 C C . PHE A 1 78 ? 11.533 9.308 -15.913 1.00 94.81 78 PHE A C 1
ATOM 612 O O . PHE A 1 78 ? 11.654 8.842 -14.779 1.00 94.81 78 PHE A O 1
ATOM 619 N N . ASN A 1 79 ? 10.692 10.297 -16.196 1.00 94.25 79 ASN A N 1
ATOM 620 C CA . ASN A 1 79 ? 9.564 10.705 -15.362 1.00 94.25 79 ASN A CA 1
ATOM 621 C C . ASN A 1 79 ? 8.268 10.652 -16.182 1.00 94.25 79 ASN A C 1
ATOM 623 O O . ASN A 1 79 ? 8.309 10.646 -17.412 1.00 94.25 79 ASN A O 1
ATOM 627 N N . MET A 1 80 ? 7.126 10.592 -15.498 1.00 94.25 80 MET A N 1
ATOM 628 C CA . MET A 1 80 ? 5.804 10.597 -16.131 1.00 94.25 80 MET A CA 1
ATOM 629 C C . MET A 1 80 ? 5.165 11.981 -16.022 1.00 94.25 80 MET A C 1
ATOM 631 O O . MET A 1 80 ? 5.365 12.682 -15.026 1.00 94.25 80 MET A O 1
ATOM 635 N N . LEU A 1 81 ? 4.373 12.338 -17.027 1.00 92.25 81 LEU A N 1
ATOM 636 C CA . LEU A 1 81 ? 3.584 13.563 -17.073 1.00 92.25 81 LEU A CA 1
ATOM 637 C C . LEU A 1 81 ? 2.091 13.236 -17.017 1.00 92.25 81 LEU A C 1
ATOM 639 O O . LEU A 1 81 ? 1.655 12.162 -17.429 1.00 92.25 81 LEU A O 1
ATOM 643 N N . ARG A 1 82 ? 1.311 14.179 -16.493 1.00 90.38 82 ARG A N 1
ATOM 644 C CA . ARG A 1 82 ? -0.142 14.225 -16.656 1.00 90.38 82 ARG A CA 1
ATOM 645 C C . ARG A 1 82 ? -0.487 14.840 -18.014 1.00 90.38 82 ARG A C 1
ATOM 647 O O . ARG A 1 82 ? 0.327 15.517 -18.640 1.00 90.38 82 ARG A O 1
ATOM 654 N N . SER A 1 83 ? -1.740 14.689 -18.435 1.00 90.56 83 SER A N 1
ATOM 655 C CA . SER A 1 83 ? -2.246 15.237 -19.703 1.00 90.56 83 SER A CA 1
ATOM 656 C C . SER A 1 83 ? -2.175 16.767 -19.801 1.00 90.56 83 SER A C 1
ATOM 658 O O . SER A 1 83 ? -2.181 17.300 -20.910 1.00 90.56 83 SER A O 1
ATOM 660 N N . ASN A 1 84 ? -2.087 17.466 -18.665 1.00 88.38 84 ASN A N 1
ATOM 661 C CA . ASN A 1 84 ? -1.887 18.914 -18.560 1.00 88.38 84 ASN A CA 1
ATOM 662 C C . ASN A 1 84 ? -0.399 19.338 -18.555 1.00 88.38 84 ASN A C 1
ATOM 664 O O . ASN A 1 84 ? -0.118 20.531 -18.494 1.00 88.38 84 ASN A O 1
ATOM 668 N N . GLY A 1 85 ? 0.542 18.389 -18.622 1.00 87.94 85 GLY A N 1
ATOM 669 C CA . GLY A 1 85 ? 1.987 18.635 -18.619 1.00 87.94 85 GLY A CA 1
ATOM 670 C C . GLY A 1 85 ? 2.643 18.664 -17.235 1.00 87.94 85 GLY A C 1
ATOM 671 O O . GLY A 1 85 ? 3.859 18.824 -17.154 1.00 87.94 85 GLY A O 1
ATOM 672 N N . GLU A 1 86 ? 1.889 18.488 -16.148 1.00 88.06 86 GLU A N 1
ATOM 673 C CA . GLU A 1 86 ? 2.458 18.430 -14.798 1.00 88.06 86 GLU A CA 1
ATOM 674 C C . GLU A 1 86 ? 3.207 17.117 -14.553 1.00 88.06 86 GLU A C 1
ATOM 676 O O . GLU A 1 86 ? 2.779 16.045 -14.988 1.00 88.06 86 GLU A O 1
ATOM 681 N N . TYR A 1 87 ? 4.302 17.180 -13.793 1.00 89.12 87 TYR A N 1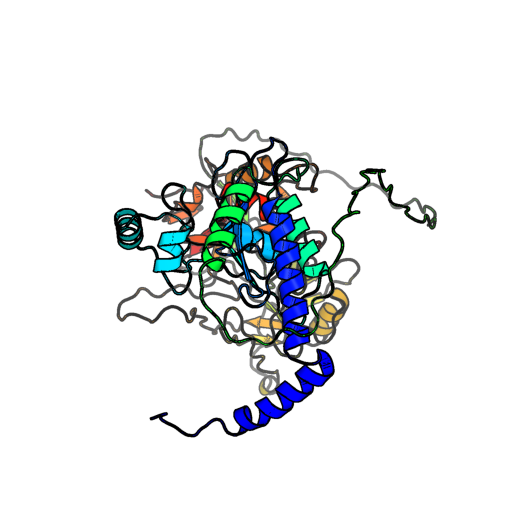
ATOM 682 C CA . TYR A 1 87 ? 5.020 15.984 -13.370 1.00 89.12 87 TYR A CA 1
ATOM 683 C C . TYR A 1 87 ? 4.201 15.150 -12.388 1.00 89.12 87 TYR A C 1
ATOM 685 O O . TYR A 1 87 ? 3.620 15.655 -11.427 1.00 89.12 87 TYR A O 1
ATOM 693 N N . ILE A 1 88 ? 4.232 13.837 -12.587 1.00 86.50 88 ILE A N 1
ATOM 694 C CA . ILE A 1 88 ? 3.727 12.875 -11.613 1.00 86.50 88 ILE A CA 1
ATOM 695 C C . ILE A 1 88 ? 4.872 12.512 -10.674 1.00 86.50 88 ILE A C 1
ATOM 697 O O . ILE A 1 88 ? 5.938 12.070 -11.111 1.00 86.50 88 ILE A O 1
ATOM 701 N N . GLY A 1 89 ? 4.653 12.685 -9.370 1.00 84.38 89 GLY A N 1
ATOM 702 C CA . GLY A 1 89 ? 5.642 12.333 -8.358 1.00 84.38 89 GLY A CA 1
ATOM 703 C C . GLY A 1 89 ? 6.012 10.850 -8.439 1.00 84.38 89 GLY A C 1
ATOM 704 O O . GLY A 1 89 ? 5.143 9.979 -8.514 1.00 84.38 89 GLY A O 1
ATOM 705 N N . PHE A 1 90 ? 7.308 10.535 -8.383 1.00 86.00 90 PHE A N 1
ATOM 706 C CA . PHE A 1 90 ? 7.786 9.162 -8.579 1.00 86.00 90 PHE A CA 1
ATOM 707 C C . PHE A 1 90 ? 7.252 8.156 -7.540 1.00 86.00 90 PHE A C 1
ATOM 709 O O . PHE A 1 90 ? 7.191 6.964 -7.837 1.00 86.00 90 PHE A O 1
ATOM 716 N N . ALA A 1 91 ? 6.815 8.601 -6.355 1.00 78.94 91 ALA A N 1
ATOM 717 C CA . ALA A 1 91 ? 6.144 7.727 -5.389 1.00 78.94 91 ALA A CA 1
ATOM 718 C C . ALA A 1 91 ? 4.748 7.286 -5.835 1.00 78.94 91 ALA A C 1
ATOM 720 O O . ALA A 1 91 ? 4.361 6.154 -5.565 1.00 78.94 91 ALA A O 1
ATOM 721 N N . GLU A 1 92 ? 4.005 8.131 -6.551 1.00 82.81 92 GLU A N 1
ATOM 722 C CA . GLU A 1 92 ? 2.710 7.753 -7.123 1.00 82.81 92 GLU A CA 1
ATOM 723 C C . GLU A 1 92 ? 2.896 6.595 -8.115 1.00 82.81 92 GLU A C 1
ATOM 725 O O . GLU A 1 92 ? 2.221 5.571 -8.013 1.00 82.81 92 GLU A O 1
ATOM 730 N N . ILE A 1 93 ? 3.908 6.688 -8.986 1.00 87.56 93 ILE A N 1
ATOM 731 C CA . ILE A 1 93 ? 4.260 5.609 -9.921 1.00 87.56 93 ILE A CA 1
ATOM 732 C C . ILE A 1 93 ? 4.780 4.367 -9.189 1.00 87.56 93 ILE A C 1
ATOM 734 O O . ILE A 1 93 ? 4.407 3.250 -9.543 1.00 87.56 93 ILE A O 1
ATOM 738 N N . LEU A 1 94 ? 5.603 4.529 -8.148 1.00 85.44 94 LEU A N 1
ATOM 739 C CA . LEU A 1 94 ? 6.082 3.407 -7.333 1.00 85.44 94 LEU A CA 1
ATOM 740 C C . LEU A 1 94 ? 4.921 2.657 -6.662 1.00 85.44 94 LEU A C 1
ATOM 742 O O . LEU A 1 94 ? 4.920 1.427 -6.600 1.00 85.44 94 LEU A O 1
ATOM 746 N N . ASN A 1 95 ? 3.913 3.394 -6.202 1.00 79.06 95 ASN A N 1
ATOM 747 C CA . ASN A 1 95 ? 2.698 2.863 -5.601 1.00 79.06 95 ASN A CA 1
ATOM 748 C C . ASN A 1 95 ? 1.869 2.058 -6.617 1.00 79.06 95 ASN A C 1
ATOM 750 O O . ASN A 1 95 ? 1.502 0.915 -6.327 1.00 79.06 95 ASN A O 1
ATOM 754 N N . MET A 1 96 ? 1.652 2.587 -7.827 1.00 85.12 96 MET A N 1
ATOM 755 C CA . MET A 1 96 ? 0.983 1.858 -8.918 1.00 85.12 96 MET A CA 1
ATOM 756 C C . MET A 1 96 ? 1.773 0.615 -9.355 1.00 85.12 96 MET A C 1
ATOM 758 O O . MET A 1 96 ? 1.203 -0.464 -9.527 1.00 85.12 96 MET A O 1
ATOM 762 N N . ALA A 1 97 ? 3.097 0.734 -9.483 1.00 87.81 97 ALA A N 1
ATOM 763 C CA . ALA A 1 97 ? 3.977 -0.378 -9.821 1.00 87.81 97 ALA A CA 1
ATOM 764 C C . ALA A 1 97 ? 3.875 -1.493 -8.777 1.00 87.81 97 ALA A C 1
ATOM 766 O O . ALA A 1 97 ? 3.659 -2.653 -9.128 1.00 87.81 97 ALA A O 1
ATOM 767 N N . SER A 1 98 ? 3.921 -1.132 -7.494 1.00 82.44 98 SER A N 1
ATOM 768 C CA . SER A 1 98 ? 3.751 -2.074 -6.394 1.00 82.44 98 SER A CA 1
ATOM 769 C C . SER A 1 98 ? 2.412 -2.807 -6.497 1.00 82.44 98 SER A C 1
ATOM 771 O O . SER A 1 98 ? 2.377 -4.027 -6.321 1.00 82.44 98 SER A O 1
ATOM 773 N N . LEU A 1 99 ? 1.304 -2.106 -6.798 1.00 75.69 99 LEU A N 1
ATOM 774 C CA . LEU A 1 99 ? -0.025 -2.734 -6.934 1.00 75.69 99 LEU A CA 1
ATOM 775 C C . LEU A 1 99 ? -0.102 -3.730 -8.092 1.00 75.69 99 LEU A C 1
ATOM 777 O O . LEU A 1 99 ? -0.890 -4.673 -8.055 1.00 75.69 99 LEU A O 1
ATOM 781 N N . ASN A 1 100 ? 0.742 -3.541 -9.098 1.00 83.62 100 ASN A N 1
ATOM 782 C CA . ASN A 1 100 ? 0.864 -4.433 -10.239 1.00 83.62 100 ASN A CA 1
ATOM 783 C C . ASN A 1 100 ? 1.970 -5.479 -10.037 1.00 83.62 100 ASN A C 1
ATOM 785 O O . ASN A 1 100 ? 2.307 -6.208 -10.967 1.00 83.62 100 ASN A O 1
ATOM 789 N N . GLY A 1 101 ? 2.550 -5.594 -8.836 1.00 85.88 101 GLY A N 1
ATOM 790 C CA . GLY A 1 101 ? 3.639 -6.530 -8.553 1.00 85.88 101 GLY A CA 1
ATOM 791 C C . GLY A 1 101 ? 4.895 -6.237 -9.377 1.00 85.88 101 GLY A C 1
ATOM 792 O O . GLY A 1 101 ? 5.512 -7.163 -9.900 1.00 85.88 101 GLY A O 1
ATOM 793 N N . ILE A 1 102 ? 5.224 -4.956 -9.548 1.00 92.31 102 ILE A N 1
ATOM 794 C CA . ILE A 1 102 ? 6.411 -4.450 -10.240 1.00 92.31 102 ILE A CA 1
ATOM 795 C C . ILE A 1 102 ? 7.269 -3.699 -9.220 1.00 92.31 102 ILE A C 1
ATOM 797 O O . ILE A 1 102 ? 6.772 -2.872 -8.458 1.00 92.31 102 ILE A O 1
ATOM 801 N N . GLN A 1 103 ? 8.573 -3.970 -9.219 1.00 90.88 103 GLN A N 1
ATOM 802 C CA . GLN A 1 103 ? 9.532 -3.269 -8.370 1.00 90.88 103 GLN A CA 1
ATOM 803 C C . GLN A 1 103 ? 10.338 -2.280 -9.207 1.00 90.88 103 GLN A C 1
ATOM 805 O O . GLN A 1 103 ? 11.040 -2.669 -10.138 1.00 90.88 103 GLN A O 1
ATOM 810 N N . LEU A 1 104 ? 10.237 -0.999 -8.860 1.00 90.81 104 LEU A N 1
ATOM 811 C CA . LEU A 1 104 ? 10.956 0.091 -9.512 1.00 90.81 104 LEU A CA 1
ATOM 812 C C . LEU A 1 104 ? 11.929 0.740 -8.531 1.00 90.81 104 LEU A C 1
ATOM 814 O O . LEU A 1 104 ? 11.715 0.713 -7.319 1.00 90.81 104 LEU A O 1
ATOM 818 N N . ARG A 1 105 ? 12.994 1.351 -9.058 1.00 89.19 105 ARG A N 1
ATOM 819 C CA . ARG A 1 105 ? 13.891 2.201 -8.268 1.00 89.19 105 ARG A CA 1
ATOM 820 C C . ARG A 1 105 ? 13.594 3.659 -8.574 1.00 89.19 105 ARG A C 1
ATOM 822 O O . ARG A 1 105 ? 13.578 4.047 -9.737 1.00 89.19 105 ARG A O 1
ATOM 829 N N . THR A 1 106 ? 13.408 4.470 -7.542 1.00 87.75 106 THR A N 1
ATOM 830 C CA . THR A 1 106 ? 13.099 5.899 -7.680 1.00 87.75 106 THR A CA 1
ATOM 831 C C . THR A 1 106 ? 14.024 6.761 -6.819 1.00 87.75 106 THR A C 1
ATOM 833 O O . THR A 1 106 ? 14.797 6.232 -6.018 1.00 87.75 106 THR A O 1
ATOM 836 N N . GLY A 1 107 ? 13.956 8.082 -6.987 1.00 80.06 107 GLY A N 1
ATOM 837 C CA . GLY A 1 107 ? 14.704 9.063 -6.191 1.00 80.06 107 GLY A CA 1
ATOM 838 C C . GLY A 1 107 ? 15.855 9.718 -6.953 1.00 80.06 107 GLY A C 1
ATOM 839 O O . GLY A 1 107 ? 16.038 9.486 -8.152 1.00 80.06 107 GLY A O 1
ATOM 840 N N . CYS A 1 108 ? 16.624 10.562 -6.262 1.00 73.88 108 CYS A N 1
ATOM 841 C CA . CYS A 1 108 ? 17.813 11.171 -6.848 1.00 73.88 108 CYS A CA 1
ATOM 842 C C . CYS A 1 108 ? 18.960 10.143 -6.925 1.00 73.88 108 CYS A C 1
ATOM 844 O O . CYS A 1 108 ? 19.145 9.302 -6.043 1.00 73.88 108 CYS A O 1
ATOM 846 N N . PHE A 1 109 ? 19.708 10.161 -8.030 1.00 67.38 109 PHE A N 1
ATOM 847 C CA . PHE A 1 109 ? 20.897 9.341 -8.233 1.00 67.38 109 PHE A CA 1
ATOM 848 C C . PHE A 1 109 ? 21.904 9.549 -7.089 1.00 67.38 109 PHE A C 1
ATOM 850 O O . PHE A 1 109 ? 22.037 10.653 -6.569 1.00 67.38 109 PHE A O 1
ATOM 857 N N . CYS A 1 110 ? 22.721 8.533 -6.783 1.00 64.00 110 CYS A N 1
ATOM 858 C CA . CYS A 1 110 ? 23.879 8.689 -5.885 1.00 64.00 110 CYS A CA 1
ATOM 859 C C . CYS A 1 110 ? 24.932 9.687 -6.424 1.00 64.00 110 CYS A C 1
ATOM 861 O O . CYS A 1 110 ? 25.938 9.934 -5.770 1.00 64.00 110 CYS A O 1
ATOM 863 N N . ASN A 1 111 ? 24.705 10.238 -7.623 1.00 71.62 111 ASN A N 1
ATOM 864 C CA . ASN A 1 111 ? 25.410 11.370 -8.200 1.00 71.62 111 ASN A CA 1
ATOM 865 C C . ASN A 1 111 ? 24.438 12.570 -8.301 1.00 71.62 111 ASN A C 1
ATOM 867 O O . ASN A 1 111 ? 23.689 12.660 -9.284 1.00 71.62 111 ASN A O 1
ATOM 871 N N . PRO A 1 112 ? 24.442 13.494 -7.325 1.00 70.75 112 PRO A N 1
ATOM 872 C CA . PRO A 1 112 ? 23.533 14.639 -7.311 1.00 70.75 112 PRO A CA 1
ATOM 873 C C . PRO A 1 112 ? 23.746 15.587 -8.501 1.00 70.75 112 PRO A C 1
ATOM 875 O O . PRO A 1 112 ? 22.775 16.150 -9.001 1.00 70.75 112 PRO A O 1
ATOM 878 N N . GLY A 1 113 ? 24.967 15.686 -9.043 1.00 78.94 113 GLY A N 1
ATOM 879 C CA . GLY A 1 113 ? 25.240 16.484 -10.246 1.00 78.94 113 GLY A CA 1
ATOM 880 C C . GLY A 1 113 ? 24.520 15.954 -11.492 1.00 78.94 113 GLY A C 1
ATOM 881 O O . GLY A 1 113 ? 24.094 16.725 -12.350 1.00 78.94 113 GLY A O 1
ATOM 882 N N . SER A 1 114 ? 24.298 14.637 -11.571 1.00 77.69 114 SER A N 1
ATOM 883 C CA . SER A 1 114 ? 23.485 14.046 -12.641 1.00 77.69 114 SER A CA 1
ATOM 884 C C . SER A 1 114 ? 22.002 14.394 -12.497 1.00 77.69 114 SER A C 1
ATOM 886 O O . SER A 1 114 ? 21.362 14.678 -13.508 1.00 77.69 114 SER A O 1
ATOM 888 N N . CYS A 1 115 ? 21.458 14.393 -11.269 1.00 78.31 115 CYS A N 1
ATOM 889 C CA . CYS A 1 115 ? 20.092 14.872 -11.017 1.00 78.31 115 CYS A CA 1
ATOM 890 C C . CYS A 1 115 ? 19.967 16.332 -11.437 1.00 78.31 115 CYS A C 1
ATOM 892 O O . CYS A 1 115 ? 19.084 16.660 -12.216 1.00 78.31 115 CYS A O 1
ATOM 894 N N . GLN A 1 116 ? 20.888 17.179 -10.972 1.00 83.62 116 GLN A N 1
ATOM 895 C CA . GLN A 1 116 ? 20.884 18.605 -11.266 1.00 83.62 116 GLN A CA 1
ATOM 896 C C . GLN A 1 116 ? 20.836 18.876 -12.770 1.00 83.62 116 GLN A C 1
ATOM 898 O O . GLN A 1 116 ? 19.948 19.578 -13.245 1.00 83.62 116 GLN A O 1
ATOM 903 N N . ARG A 1 117 ? 21.751 18.254 -13.525 1.00 84.75 117 ARG A N 1
ATOM 904 C CA . ARG A 1 117 ? 21.838 18.414 -14.978 1.00 84.75 117 ARG A CA 1
ATOM 905 C C . ARG A 1 117 ? 20.567 17.960 -15.692 1.00 84.75 117 ARG A C 1
ATOM 907 O O . ARG A 1 117 ? 20.041 18.702 -16.511 1.00 84.75 117 ARG A O 1
ATOM 914 N N . HIS A 1 118 ? 20.103 16.739 -15.429 1.00 83.69 118 HIS A N 1
ATOM 915 C CA . HIS A 1 118 ? 18.996 16.155 -16.193 1.00 83.69 118 HIS A CA 1
ATOM 916 C C . HIS A 1 118 ? 17.629 16.714 -15.807 1.00 83.69 118 HIS A C 1
ATOM 918 O O . HIS A 1 118 ? 16.737 16.754 -16.647 1.00 83.69 118 HIS A O 1
ATOM 924 N N . LEU A 1 119 ? 17.461 17.129 -14.552 1.00 84.12 119 LEU A N 1
ATOM 925 C CA . LEU A 1 119 ? 16.229 17.746 -14.067 1.00 84.12 119 LEU A CA 1
ATOM 926 C C . LEU A 1 119 ? 16.207 19.262 -14.315 1.00 84.12 119 LEU A C 1
ATOM 928 O O . LEU A 1 119 ? 15.172 19.883 -14.112 1.00 84.12 119 LEU A O 1
ATOM 932 N N . GLY A 1 120 ? 17.321 19.846 -14.774 1.00 83.25 120 GLY A N 1
ATOM 933 C CA . GLY A 1 120 ? 17.430 21.278 -15.054 1.00 83.25 120 GLY A CA 1
ATOM 934 C C . GLY A 1 120 ? 17.424 22.152 -13.798 1.00 83.25 120 GLY A C 1
ATOM 935 O O . GLY A 1 120 ? 17.012 23.305 -13.872 1.00 83.25 120 GLY A O 1
ATOM 936 N N . LEU A 1 121 ? 17.862 21.615 -12.655 1.00 83.50 121 LEU A N 1
ATOM 937 C CA . LEU A 1 121 ? 17.844 22.327 -11.376 1.00 83.50 121 LEU A CA 1
ATOM 938 C C . LEU A 1 121 ? 18.972 23.363 -11.321 1.00 83.50 121 LEU A C 1
ATOM 940 O O . LEU A 1 121 ? 20.144 23.047 -11.557 1.00 83.50 121 LEU A O 1
ATOM 944 N N . SER A 1 122 ? 18.639 24.598 -10.956 1.00 84.75 122 SER A N 1
ATOM 945 C CA . SER A 1 122 ? 19.643 25.619 -10.666 1.00 84.75 122 SER A CA 1
ATOM 946 C C . SER A 1 122 ? 20.339 25.350 -9.325 1.00 84.75 122 SER A C 1
ATOM 948 O O . SER A 1 122 ? 19.894 24.541 -8.506 1.00 84.75 122 SER A O 1
ATOM 950 N N . ASN A 1 123 ? 21.456 26.039 -9.077 1.00 86.94 123 ASN A N 1
ATOM 951 C CA . ASN A 1 123 ? 22.118 25.974 -7.770 1.00 86.94 123 ASN A CA 1
ATOM 95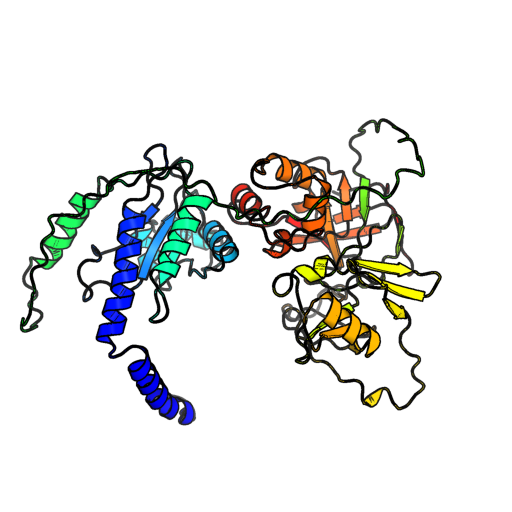2 C C . ASN A 1 123 ? 21.206 26.493 -6.642 1.00 86.94 123 ASN A C 1
ATOM 954 O O . ASN A 1 123 ? 21.246 25.960 -5.533 1.00 86.94 123 ASN A O 1
ATOM 958 N N . ASP A 1 124 ? 20.361 27.486 -6.935 1.00 85.00 124 ASP A N 1
ATOM 959 C CA . ASP A 1 124 ? 19.409 28.054 -5.977 1.00 85.00 124 ASP A CA 1
ATOM 960 C C . ASP A 1 124 ? 18.256 27.088 -5.678 1.00 85.00 124 ASP A C 1
ATOM 962 O O . ASP A 1 124 ? 17.832 26.981 -4.526 1.00 85.00 124 ASP A O 1
ATOM 966 N N . ASP A 1 125 ? 17.808 26.309 -6.667 1.00 82.19 125 ASP A N 1
ATOM 967 C CA . ASP A 1 125 ? 16.817 25.245 -6.457 1.00 82.19 125 ASP A CA 1
ATOM 968 C C . ASP A 1 125 ? 17.371 24.166 -5.523 1.00 82.19 125 ASP A C 1
ATOM 970 O O . ASP A 1 125 ? 16.714 23.776 -4.560 1.00 82.19 125 ASP A O 1
ATOM 974 N N . ILE A 1 126 ? 18.616 23.723 -5.742 1.00 81.44 126 ILE A N 1
ATOM 975 C CA . ILE A 1 126 ? 19.272 22.746 -4.857 1.00 81.44 126 ILE A CA 1
ATOM 976 C C . ILE A 1 126 ? 19.391 23.283 -3.435 1.00 81.44 126 ILE A C 1
ATOM 978 O O . ILE A 1 126 ? 19.125 22.554 -2.476 1.00 81.44 126 ILE A O 1
ATOM 982 N N . LYS A 1 127 ? 19.782 24.550 -3.288 1.00 81.69 127 LYS A N 1
ATOM 983 C CA . LYS A 1 127 ? 19.903 25.186 -1.978 1.00 81.69 127 LYS A CA 1
ATOM 984 C C . LYS A 1 127 ? 18.545 25.276 -1.283 1.00 81.69 127 LYS A C 1
ATOM 986 O O . LYS A 1 127 ? 18.439 24.906 -0.119 1.00 81.69 127 LYS A O 1
ATOM 991 N N . THR A 1 128 ? 17.501 25.647 -2.020 1.00 80.12 128 THR A N 1
ATOM 992 C CA . THR A 1 128 ? 16.119 25.701 -1.528 1.00 80.12 128 THR A CA 1
ATOM 993 C C . THR A 1 128 ? 15.611 24.314 -1.126 1.00 80.12 128 THR A C 1
ATOM 995 O O . THR A 1 128 ? 14.978 24.162 -0.083 1.00 80.12 128 THR A O 1
ATOM 998 N N . HIS A 1 129 ? 15.916 23.269 -1.904 1.00 76.69 129 HIS A N 1
ATOM 999 C CA . HIS A 1 129 ? 15.591 21.883 -1.556 1.00 76.69 129 HIS A CA 1
ATOM 1000 C C . HIS A 1 129 ? 16.277 21.471 -0.249 1.00 76.69 129 HIS A C 1
ATOM 1002 O O . HIS A 1 129 ? 15.635 20.892 0.628 1.00 76.69 129 HIS A O 1
ATOM 1008 N N . PHE A 1 130 ? 17.561 21.800 -0.096 1.00 76.75 130 PHE A N 1
ATOM 1009 C CA . PHE A 1 130 ? 18.324 21.515 1.116 1.00 76.75 130 PHE A CA 1
ATOM 1010 C C . PHE A 1 130 ? 17.777 22.267 2.339 1.00 76.75 130 PHE A C 1
ATOM 1012 O O . PHE A 1 130 ? 17.567 21.657 3.385 1.00 76.75 130 PHE A O 1
ATOM 1019 N N . GLU A 1 131 ? 17.478 23.561 2.207 1.00 76.00 131 GLU A N 1
ATOM 1020 C CA . GLU A 1 131 ? 16.882 24.391 3.266 1.00 76.00 131 GLU A CA 1
ATOM 1021 C C . GLU A 1 131 ? 15.477 23.911 3.653 1.00 76.00 131 GLU A C 1
ATOM 1023 O O . GLU A 1 131 ? 15.114 23.910 4.829 1.00 76.00 131 GLU A O 1
ATOM 1028 N N . ALA A 1 132 ? 14.710 23.398 2.688 1.00 67.12 132 ALA A N 1
ATOM 1029 C CA . ALA A 1 132 ? 13.443 22.722 2.936 1.00 67.12 132 ALA A CA 1
ATOM 1030 C C . ALA A 1 132 ? 13.614 21.334 3.591 1.00 67.12 132 ALA A C 1
ATOM 1032 O O . ALA A 1 132 ? 12.615 20.651 3.835 1.00 67.12 132 ALA A O 1
ATOM 1033 N N . GLY A 1 133 ? 14.841 20.889 3.872 1.00 65.25 133 GLY A N 1
ATOM 1034 C CA . GLY A 1 133 ? 15.143 19.606 4.503 1.00 65.25 133 GLY A CA 1
ATOM 1035 C C . GLY A 1 133 ? 14.936 18.403 3.585 1.00 65.25 133 GLY A C 1
ATOM 1036 O O . GLY A 1 133 ? 14.588 17.332 4.080 1.00 65.25 133 GLY A O 1
ATOM 1037 N N . HIS A 1 134 ? 15.080 18.572 2.265 1.00 67.44 134 HIS A N 1
ATOM 1038 C CA . HIS A 1 134 ? 14.971 17.467 1.316 1.00 67.44 134 HIS A CA 1
ATOM 1039 C C . HIS A 1 134 ? 16.135 16.483 1.474 1.00 67.44 134 HIS A C 1
ATOM 1041 O O . HIS A 1 134 ? 17.304 16.878 1.498 1.00 67.44 134 HIS A O 1
ATOM 1047 N N . VAL A 1 135 ? 15.820 15.191 1.529 1.00 65.56 135 VAL A N 1
ATOM 1048 C CA . VAL A 1 135 ? 16.803 14.104 1.582 1.00 65.56 135 VAL A CA 1
ATOM 1049 C C . VAL A 1 135 ? 16.432 13.039 0.554 1.00 65.56 135 VAL A C 1
ATOM 1051 O O . VAL A 1 135 ? 15.257 12.777 0.305 1.00 65.56 135 VAL A O 1
ATOM 1054 N N . CYS A 1 136 ? 17.428 12.385 -0.049 1.00 62.78 136 CYS A N 1
ATOM 1055 C CA . CYS A 1 136 ? 17.160 11.316 -1.008 1.00 62.78 136 CYS A CA 1
ATOM 1056 C C . CYS A 1 136 ? 16.304 10.206 -0.370 1.00 62.78 136 CYS A C 1
ATOM 1058 O O . CYS A 1 136 ? 16.699 9.609 0.631 1.00 62.78 136 CYS A O 1
ATOM 1060 N N . GLY A 1 137 ? 15.146 9.930 -0.976 1.00 58.50 137 GLY A N 1
ATOM 1061 C CA . GLY A 1 137 ? 14.192 8.929 -0.493 1.00 58.50 137 GLY A CA 1
ATOM 1062 C C . GLY A 1 137 ? 13.162 9.446 0.516 1.00 58.50 137 GLY A C 1
ATOM 1063 O O . GLY A 1 137 ? 12.444 8.629 1.086 1.00 58.50 137 GLY A O 1
ATOM 1064 N N . ASP A 1 138 ? 13.077 10.760 0.739 1.00 60.50 138 ASP A N 1
ATOM 1065 C CA . ASP A 1 138 ? 11.991 11.372 1.510 1.00 60.50 138 ASP A CA 1
ATOM 1066 C C . ASP A 1 138 ? 10.657 11.432 0.734 1.00 60.50 138 ASP A C 1
ATOM 1068 O O . ASP A 1 138 ? 10.597 11.099 -0.449 1.00 60.50 138 ASP A O 1
ATOM 1072 N N . ASP A 1 139 ? 9.586 11.888 1.397 1.00 60.00 139 ASP A N 1
ATOM 1073 C CA . ASP A 1 139 ? 8.236 12.038 0.821 1.00 60.00 139 ASP A CA 1
ATOM 1074 C C . ASP A 1 139 ? 8.073 13.309 -0.062 1.00 60.00 139 ASP A C 1
ATOM 1076 O O . ASP A 1 139 ? 6.950 13.688 -0.426 1.00 60.00 139 ASP A O 1
ATOM 1080 N N . LYS A 1 140 ? 9.161 14.042 -0.362 1.00 64.00 140 LYS A N 1
ATOM 1081 C CA . LYS A 1 140 ? 9.146 15.313 -1.113 1.00 64.00 140 LYS A CA 1
ATOM 1082 C C . LYS A 1 140 ? 9.615 15.089 -2.548 1.00 64.00 140 LYS A C 1
ATOM 1084 O O . LYS A 1 140 ? 10.721 15.440 -2.947 1.00 64.00 140 LYS A O 1
ATOM 1089 N N . HIS A 1 141 ? 8.730 14.495 -3.340 1.00 69.56 141 HIS A N 1
ATOM 1090 C CA . HIS A 1 141 ? 9.024 14.076 -4.717 1.00 69.56 141 HIS A CA 1
ATOM 1091 C C . HIS A 1 141 ? 8.885 15.192 -5.759 1.00 69.56 141 HIS A C 1
ATOM 1093 O O . HIS A 1 141 ? 9.457 15.085 -6.842 1.00 69.56 141 HIS A O 1
ATOM 1099 N N . LEU A 1 142 ? 8.110 16.230 -5.434 1.00 68.75 142 LEU A N 1
ATOM 1100 C CA . LEU A 1 142 ? 7.929 17.437 -6.234 1.00 68.75 142 LEU A CA 1
ATOM 1101 C C . LEU A 1 142 ? 8.157 18.657 -5.336 1.00 68.75 142 LEU A C 1
ATOM 1103 O O . LEU A 1 142 ? 7.576 18.734 -4.250 1.00 68.75 142 LEU A O 1
ATOM 1107 N N . VAL A 1 143 ? 8.956 19.616 -5.794 1.00 64.75 143 VAL A N 1
ATOM 1108 C CA . VAL A 1 143 ? 9.120 20.933 -5.167 1.00 64.75 143 VAL A CA 1
ATOM 1109 C C . VAL A 1 143 ? 8.812 21.980 -6.229 1.00 64.75 143 VAL A C 1
ATOM 1111 O O . VAL A 1 143 ? 9.391 21.951 -7.310 1.00 64.75 143 VAL A O 1
ATOM 1114 N N . ASN A 1 144 ? 7.838 22.855 -5.963 1.00 68.62 144 ASN A N 1
ATOM 1115 C CA . ASN A 1 144 ? 7.344 23.851 -6.927 1.00 68.62 144 ASN A CA 1
ATOM 1116 C C . ASN A 1 144 ? 6.966 23.251 -8.302 1.00 68.62 144 ASN A C 1
ATOM 1118 O O . ASN A 1 144 ? 7.194 23.860 -9.342 1.00 68.62 144 ASN A O 1
ATOM 1122 N N . GLY A 1 145 ? 6.426 22.025 -8.313 1.00 70.81 145 GLY A N 1
ATOM 1123 C CA . GLY A 1 145 ? 6.057 21.302 -9.538 1.00 70.81 145 GLY A CA 1
ATOM 1124 C C . GLY A 1 145 ? 7.220 20.621 -10.272 1.00 70.81 145 GLY A C 1
ATOM 1125 O O . GLY A 1 145 ? 6.971 19.867 -11.211 1.00 70.81 145 GLY A O 1
ATOM 1126 N N . GLN A 1 146 ? 8.469 20.818 -9.836 1.00 77.06 146 GLN A N 1
ATOM 1127 C CA . GLN A 1 146 ? 9.631 20.129 -10.393 1.00 77.06 146 GLN A CA 1
ATOM 1128 C C . GLN A 1 146 ? 9.953 18.843 -9.625 1.00 77.06 146 GLN A C 1
ATOM 1130 O O . GLN A 1 146 ? 9.901 18.829 -8.392 1.00 77.06 146 GLN A O 1
ATOM 1135 N N . PRO A 1 147 ? 10.314 17.754 -10.321 1.00 83.19 147 PRO A N 1
ATOM 1136 C CA . PRO A 1 147 ? 10.705 16.513 -9.678 1.00 83.19 147 PRO A CA 1
ATOM 1137 C C . PRO A 1 147 ? 12.057 16.640 -8.980 1.00 83.19 147 PRO A C 1
ATOM 1139 O O . PRO A 1 147 ? 13.002 17.215 -9.507 1.00 83.19 147 PRO A O 1
ATOM 1142 N N . THR A 1 148 ? 12.170 16.027 -7.806 1.00 78.75 148 THR A N 1
ATOM 1143 C CA . THR A 1 148 ? 13.430 15.934 -7.047 1.00 78.75 148 THR A CA 1
ATOM 1144 C C . THR A 1 148 ? 14.229 14.667 -7.375 1.00 78.75 148 THR A C 1
ATOM 1146 O O . THR A 1 148 ? 15.329 14.448 -6.870 1.00 78.75 148 THR A O 1
ATOM 1149 N N . GLY A 1 149 ? 13.691 13.806 -8.243 1.00 84.88 149 GLY A N 1
ATOM 1150 C CA . GLY A 1 149 ? 14.271 12.520 -8.611 1.00 84.88 149 GLY A CA 1
ATOM 1151 C C . GLY A 1 149 ? 13.645 11.935 -9.873 1.00 84.88 149 GLY A C 1
ATOM 1152 O O . GLY A 1 149 ? 12.843 12.579 -10.548 1.00 84.88 149 GLY A O 1
ATOM 1153 N N . THR A 1 150 ? 14.028 10.702 -10.204 1.00 89.06 150 THR A N 1
ATOM 1154 C CA . THR A 1 150 ? 13.579 10.021 -11.431 1.00 89.06 150 THR A CA 1
ATOM 1155 C C . THR A 1 150 ? 13.135 8.591 -11.158 1.00 89.06 150 THR A C 1
ATOM 1157 O O . THR A 1 150 ? 13.428 8.031 -10.096 1.00 89.06 150 THR A O 1
ATOM 1160 N N . ILE A 1 151 ? 12.441 7.986 -12.121 1.00 92.12 151 ILE A N 1
ATOM 1161 C CA . ILE A 1 151 ? 12.120 6.558 -12.145 1.00 92.12 151 ILE A CA 1
ATOM 1162 C C . ILE A 1 151 ? 13.180 5.838 -12.977 1.00 92.12 151 ILE A C 1
ATOM 1164 O O . ILE A 1 151 ? 13.509 6.257 -14.086 1.00 92.12 151 ILE A O 1
ATOM 1168 N N . ARG A 1 152 ? 13.709 4.733 -12.443 1.00 92.31 152 ARG A N 1
ATOM 1169 C CA . ARG A 1 152 ? 14.714 3.886 -13.089 1.00 92.31 152 ARG A CA 1
ATOM 1170 C C . ARG A 1 152 ? 14.233 2.450 -13.172 1.00 92.31 152 ARG A C 1
ATOM 1172 O O . ARG A 1 152 ? 13.919 1.823 -12.156 1.00 92.31 152 ARG A O 1
ATOM 1179 N N . VAL A 1 153 ? 14.252 1.923 -14.388 1.00 95.69 153 VAL A N 1
ATOM 1180 C CA . VAL A 1 153 ? 13.966 0.520 -14.684 1.00 95.69 153 VAL A CA 1
ATOM 1181 C C . VAL A 1 153 ? 15.273 -0.141 -15.085 1.00 95.69 153 VAL A C 1
ATOM 1183 O O . VAL A 1 153 ? 15.911 0.294 -16.038 1.00 95.69 153 VAL A O 1
ATOM 1186 N N . SER A 1 154 ? 15.685 -1.170 -14.348 1.00 94.88 154 SER A N 1
ATOM 1187 C CA . SER A 1 154 ? 16.906 -1.934 -14.616 1.00 94.88 154 SER A CA 1
ATOM 1188 C C . SER A 1 154 ? 16.535 -3.386 -14.882 1.00 94.88 154 SER A C 1
ATOM 1190 O O . SER A 1 154 ? 15.876 -4.007 -14.049 1.00 94.88 154 SER A O 1
ATOM 1192 N N . PHE A 1 155 ? 16.959 -3.927 -16.021 1.00 96.06 155 PHE A N 1
ATOM 1193 C CA . PHE A 1 155 ? 16.614 -5.292 -16.422 1.00 96.06 155 PHE A CA 1
ATOM 1194 C C . PHE A 1 155 ? 17.700 -6.293 -16.037 1.00 96.06 155 PHE A C 1
ATOM 1196 O O . PHE A 1 155 ? 18.861 -6.118 -16.389 1.00 96.06 155 PHE A O 1
ATOM 1203 N N . GLY A 1 156 ? 17.334 -7.360 -15.331 1.00 94.06 156 GLY A N 1
ATOM 1204 C CA . GLY A 1 156 ? 18.240 -8.474 -15.039 1.00 94.06 156 GLY A CA 1
ATOM 1205 C C . GLY A 1 156 ? 18.162 -9.563 -16.109 1.00 94.06 156 GLY A C 1
ATOM 1206 O O . GLY A 1 156 ? 17.253 -9.557 -16.934 1.00 94.06 156 GLY A O 1
ATOM 1207 N N . TYR A 1 157 ? 19.066 -10.546 -16.062 1.00 92.81 157 TYR A N 1
ATOM 1208 C CA . TYR A 1 157 ? 19.044 -11.676 -17.005 1.00 92.81 157 TYR A CA 1
ATOM 1209 C C . TYR A 1 157 ? 17.723 -12.473 -16.957 1.00 92.81 157 TYR A C 1
ATOM 1211 O O . TYR A 1 157 ? 17.296 -13.015 -17.968 1.00 92.81 157 TYR A O 1
ATOM 1219 N N . MET A 1 158 ? 17.049 -12.501 -15.798 1.00 94.50 158 MET A N 1
ATOM 1220 C CA . MET A 1 158 ? 15.742 -13.151 -15.619 1.00 94.50 158 MET A CA 1
ATOM 1221 C C . MET A 1 158 ? 14.560 -12.309 -16.111 1.00 94.50 158 MET A C 1
ATOM 1223 O O . MET A 1 158 ? 13.446 -12.820 -16.187 1.00 94.50 158 MET A O 1
ATOM 1227 N N . SER A 1 159 ? 14.764 -11.020 -16.395 1.00 96.12 159 SER A N 1
ATOM 1228 C CA . SER A 1 159 ? 13.702 -10.171 -16.929 1.00 96.12 159 SER A CA 1
ATOM 1229 C C . SER A 1 159 ? 13.332 -10.630 -18.334 1.00 96.12 159 SER A C 1
ATOM 1231 O O . SER A 1 159 ? 14.180 -11.044 -19.119 1.00 96.12 159 SER A O 1
ATOM 1233 N N . THR A 1 160 ? 12.057 -10.526 -18.670 1.00 96.62 160 THR A N 1
ATOM 1234 C CA . THR A 1 160 ? 11.508 -10.966 -19.950 1.00 96.62 160 THR A CA 1
ATOM 1235 C C . THR A 1 160 ? 10.758 -9.833 -20.634 1.00 96.62 160 THR A C 1
ATOM 1237 O O . THR A 1 160 ? 10.377 -8.842 -20.009 1.00 96.62 160 THR A O 1
ATOM 1240 N N . LYS A 1 161 ? 10.449 -10.000 -21.925 1.00 97.00 161 LYS A N 1
ATOM 1241 C CA . LYS A 1 161 ? 9.561 -9.069 -22.634 1.00 97.00 161 LYS A CA 1
ATOM 1242 C C . LYS A 1 161 ? 8.198 -8.933 -21.938 1.00 97.00 161 LYS A C 1
ATOM 1244 O O . LYS A 1 161 ? 7.659 -7.834 -21.899 1.00 97.00 161 LYS A O 1
ATOM 1249 N N . LYS A 1 162 ? 7.674 -10.011 -21.338 1.00 97.50 162 LYS A N 1
ATOM 1250 C CA . LYS A 1 162 ? 6.402 -9.979 -20.595 1.00 97.50 162 LYS A CA 1
ATOM 1251 C C . LYS A 1 162 ? 6.460 -9.030 -19.400 1.00 97.50 162 LYS A C 1
ATOM 1253 O O . LYS A 1 162 ? 5.474 -8.354 -19.131 1.00 97.50 162 LYS A O 1
ATOM 1258 N N . ASP A 1 163 ? 7.602 -8.943 -18.720 1.00 97.19 163 ASP A N 1
ATOM 1259 C CA . ASP A 1 163 ? 7.789 -7.994 -17.617 1.00 97.19 163 ASP A CA 1
ATOM 1260 C C . ASP A 1 163 ? 7.773 -6.547 -18.124 1.00 97.19 163 ASP A C 1
ATOM 1262 O O . ASP A 1 163 ? 7.156 -5.679 -17.504 1.00 97.19 163 ASP A O 1
ATOM 1266 N N . VAL A 1 164 ? 8.385 -6.295 -19.291 1.00 97.62 164 VAL A N 1
ATOM 1267 C CA . VAL A 1 164 ? 8.332 -4.983 -19.957 1.00 97.62 164 VAL A CA 1
ATOM 1268 C C . VAL A 1 164 ? 6.903 -4.637 -20.376 1.00 97.62 164 VAL A C 1
ATOM 1270 O O . VAL A 1 164 ? 6.433 -3.540 -20.091 1.00 97.62 164 VAL A O 1
ATOM 1273 N N . ASP A 1 165 ? 6.190 -5.574 -21.003 1.00 97.12 165 ASP A N 1
ATOM 1274 C CA . ASP A 1 165 ? 4.799 -5.386 -21.429 1.00 97.12 165 ASP A CA 1
ATOM 1275 C C . ASP A 1 165 ? 3.881 -5.133 -20.221 1.00 97.12 165 ASP A C 1
ATOM 1277 O O . ASP A 1 165 ? 3.003 -4.276 -20.275 1.00 97.12 165 ASP A O 1
ATOM 1281 N N . LYS A 1 166 ? 4.113 -5.816 -19.093 1.00 96.19 166 LYS A N 1
ATOM 1282 C CA . LYS A 1 166 ? 3.383 -5.590 -17.838 1.00 96.19 166 LYS A CA 1
ATOM 1283 C C . LYS A 1 166 ? 3.595 -4.172 -17.304 1.00 96.19 166 LYS A C 1
ATOM 1285 O O . LYS A 1 166 ? 2.633 -3.533 -16.883 1.00 96.19 166 LYS A O 1
ATOM 1290 N N . LEU A 1 167 ? 4.831 -3.670 -17.347 1.00 96.62 167 LEU A N 1
ATOM 1291 C CA . LEU A 1 167 ? 5.143 -2.287 -16.984 1.00 96.62 167 LEU A CA 1
ATOM 1292 C C . LEU A 1 167 ? 4.471 -1.288 -17.931 1.00 96.62 167 LEU A C 1
ATOM 1294 O O . LEU A 1 167 ? 3.849 -0.338 -17.463 1.00 96.62 167 LEU A O 1
ATOM 1298 N N . ILE A 1 168 ? 4.558 -1.519 -19.240 1.00 96.25 168 ILE A N 1
ATOM 1299 C CA . ILE A 1 168 ? 3.912 -0.692 -20.264 1.00 96.25 168 ILE A CA 1
ATOM 1300 C C . ILE A 1 168 ? 2.398 -0.627 -20.041 1.00 96.25 168 ILE A C 1
ATOM 1302 O O . ILE A 1 168 ? 1.824 0.462 -20.061 1.00 96.25 168 ILE A O 1
ATOM 1306 N N . ASN A 1 169 ? 1.761 -1.769 -19.790 1.00 94.06 169 ASN A N 1
ATOM 1307 C CA . ASN A 1 169 ? 0.327 -1.847 -19.534 1.00 94.06 169 ASN A CA 1
ATOM 1308 C C . ASN A 1 169 ? -0.049 -1.098 -18.255 1.00 94.06 169 ASN A C 1
ATOM 1310 O O . ASN A 1 169 ? -1.004 -0.331 -18.272 1.00 94.06 169 ASN A O 1
ATOM 1314 N N . MET A 1 170 ? 0.724 -1.251 -17.174 1.00 94.44 170 MET A N 1
ATOM 1315 C CA . MET A 1 170 ? 0.502 -0.496 -15.937 1.00 94.44 170 MET A CA 1
ATOM 1316 C C . MET A 1 170 ? 0.580 1.014 -16.184 1.00 94.44 170 MET A C 1
ATOM 1318 O O . MET A 1 170 ? -0.349 1.736 -15.837 1.00 94.44 170 MET A O 1
ATOM 1322 N N . LEU A 1 171 ? 1.638 1.496 -16.844 1.00 94.00 171 LEU A N 1
ATOM 1323 C CA . LEU A 1 171 ? 1.785 2.923 -17.148 1.00 94.00 171 LEU A CA 1
ATOM 1324 C C . LEU A 1 171 ? 0.651 3.421 -18.055 1.00 94.00 171 LEU A C 1
ATOM 1326 O O . LEU A 1 171 ? 0.086 4.483 -17.817 1.00 94.00 171 LEU A O 1
ATOM 1330 N N . THR A 1 172 ? 0.268 2.637 -19.060 1.00 91.50 172 THR A N 1
ATOM 1331 C CA . THR A 1 172 ? -0.804 3.009 -19.990 1.00 91.50 172 THR A CA 1
ATOM 1332 C C . THR A 1 172 ? -2.158 3.077 -19.279 1.00 91.50 172 THR A C 1
ATOM 1334 O O . THR A 1 172 ? -2.849 4.079 -19.394 1.00 91.50 172 THR A O 1
ATOM 1337 N N . CYS A 1 173 ? -2.526 2.065 -18.492 1.00 85.69 173 CYS A N 1
ATOM 1338 C CA . CYS A 1 173 ? -3.834 2.008 -17.835 1.00 85.69 173 CYS A CA 1
ATOM 1339 C C . CYS A 1 173 ? -3.951 2.932 -16.615 1.00 85.69 173 CYS A C 1
ATOM 1341 O O . CYS A 1 173 ? -5.046 3.385 -16.288 1.00 85.69 173 CYS A O 1
ATOM 1343 N N . CYS A 1 174 ? -2.854 3.172 -15.894 1.00 83.81 174 CYS A N 1
ATOM 1344 C CA . CYS A 1 174 ? -2.900 3.924 -14.642 1.00 83.81 174 CYS A CA 1
ATOM 1345 C C . CYS A 1 174 ? -2.523 5.401 -14.798 1.00 83.81 174 CYS A C 1
ATOM 1347 O O . CYS A 1 174 ? -2.923 6.200 -13.957 1.00 83.81 174 CYS A O 1
ATOM 1349 N N . VAL A 1 175 ? -1.771 5.768 -15.843 1.00 84.50 175 VAL A N 1
ATOM 1350 C CA . VAL A 1 175 ? -1.248 7.134 -16.022 1.00 84.50 175 VAL A CA 1
ATOM 1351 C C . VAL A 1 175 ? -1.798 7.815 -17.272 1.00 84.50 175 VAL A C 1
ATOM 1353 O O . VAL A 1 175 ? -2.097 9.011 -17.247 1.00 84.50 175 VAL A O 1
ATOM 1356 N N . VAL A 1 176 ? -1.925 7.088 -18.384 1.00 88.06 176 VAL A N 1
ATOM 1357 C CA . VAL A 1 176 ? -2.305 7.697 -19.661 1.00 88.06 176 VAL A CA 1
ATOM 1358 C C . VAL A 1 176 ? -3.810 7.940 -19.705 1.00 88.06 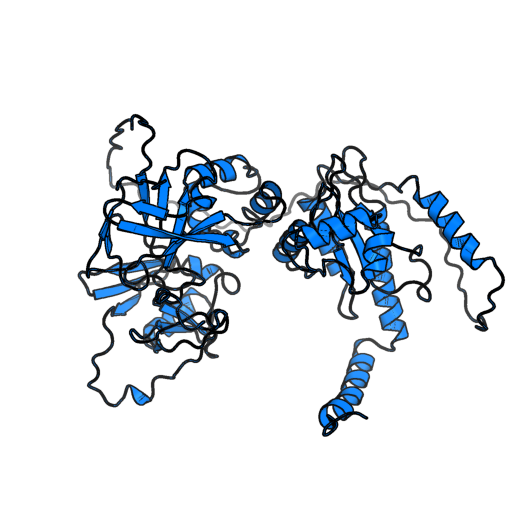176 VAL A C 1
ATOM 1360 O O . VAL A 1 176 ? -4.613 7.018 -19.775 1.00 88.06 176 VAL A O 1
ATOM 1363 N N . GLN A 1 177 ? -4.197 9.215 -19.691 1.00 83.94 177 GLN A N 1
ATOM 1364 C CA . GLN A 1 177 ? -5.584 9.608 -19.920 1.00 83.94 177 GLN A CA 1
ATOM 1365 C C . GLN A 1 177 ? -6.019 9.338 -21.372 1.00 83.94 177 GLN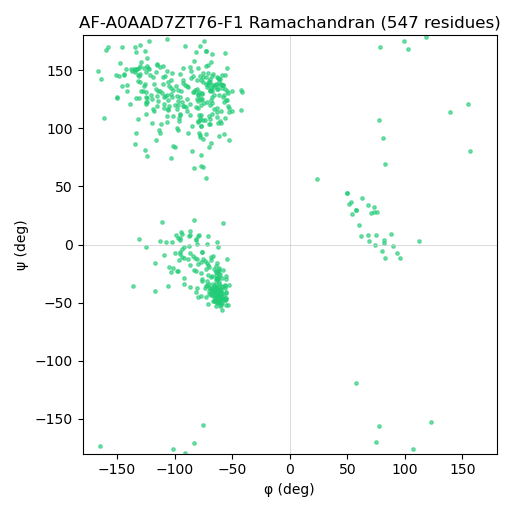 A C 1
ATOM 1367 O O . GLN A 1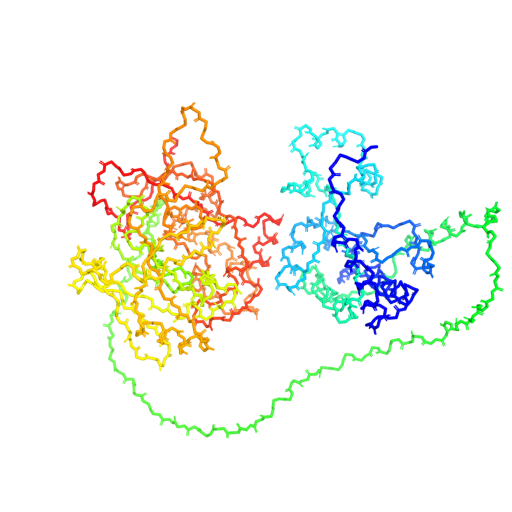 177 ? -5.425 9.869 -22.317 1.00 83.94 177 GLN A O 1
ATOM 1372 N N . GLY A 1 178 ? -7.098 8.564 -21.517 1.00 80.75 178 GLY A N 1
ATOM 1373 C CA . GLY A 1 178 ? -7.695 8.200 -22.803 1.00 80.75 178 GLY A CA 1
ATOM 1374 C C . GLY A 1 178 ? -6.898 7.141 -23.571 1.00 80.75 178 GLY A C 1
ATOM 1375 O O . GLY A 1 178 ? -5.974 6.524 -23.047 1.00 80.75 178 GLY A O 1
ATOM 1376 N N . ALA A 1 179 ? -7.267 6.908 -24.834 1.00 81.88 179 ALA A N 1
ATOM 1377 C CA . ALA A 1 179 ? -6.544 5.962 -25.680 1.00 81.88 179 ALA A CA 1
ATOM 1378 C C . ALA A 1 179 ? -5.113 6.474 -25.952 1.00 81.88 179 ALA A C 1
ATOM 1380 O O . ALA A 1 179 ? -4.962 7.622 -26.387 1.00 81.88 179 ALA A O 1
ATOM 1381 N N . PRO A 1 180 ? -4.070 5.655 -25.720 1.00 85.31 180 PRO A N 1
ATOM 1382 C CA . PRO A 1 180 ? -2.689 6.081 -25.900 1.00 85.31 180 PRO A CA 1
ATOM 1383 C C . PRO A 1 180 ? -2.397 6.381 -27.370 1.00 85.31 180 PRO A C 1
ATOM 1385 O O . PRO A 1 180 ? -2.760 5.613 -28.265 1.00 85.31 180 PRO A O 1
ATOM 1388 N N . VAL A 1 181 ? -1.682 7.476 -27.612 1.00 89.25 181 VAL A N 1
ATOM 1389 C CA . VAL A 1 181 ? -1.185 7.847 -28.940 1.00 89.25 181 VAL A CA 1
ATOM 1390 C C . VAL A 1 181 ? 0.311 7.552 -28.998 1.00 89.25 181 VAL A C 1
ATOM 1392 O O . VAL A 1 181 ? 1.043 7.839 -28.055 1.00 89.25 181 VAL A O 1
ATOM 1395 N N . GLN A 1 182 ? 0.773 6.969 -30.103 1.00 89.12 182 GLN A N 1
ATOM 1396 C CA . GLN A 1 182 ? 2.191 6.690 -30.333 1.00 89.12 182 GLN A CA 1
ATOM 1397 C C . GLN A 1 182 ? 2.740 7.672 -31.371 1.00 89.12 182 GLN A C 1
ATOM 1399 O O . GLN A 1 182 ? 2.365 7.619 -32.542 1.00 89.12 182 GLN A O 1
ATOM 1404 N N . LYS A 1 183 ? 3.608 8.591 -30.942 1.00 89.19 183 LYS A N 1
ATOM 1405 C CA . LYS A 1 183 ? 4.187 9.645 -31.786 1.00 89.19 183 LYS A CA 1
ATOM 1406 C C . LYS A 1 183 ? 5.617 9.947 -31.352 1.00 89.19 183 LYS A C 1
ATOM 1408 O O . LYS A 1 183 ? 5.875 10.082 -30.167 1.00 89.19 183 LYS A O 1
ATOM 1413 N N . LEU A 1 184 ? 6.547 10.091 -32.296 1.00 87.75 184 LEU A N 1
ATOM 1414 C CA . LEU A 1 184 ? 7.899 10.551 -31.966 1.00 87.75 184 LEU A CA 1
ATOM 1415 C C . LEU A 1 184 ? 7.877 12.024 -31.519 1.00 87.75 184 LEU A C 1
ATOM 1417 O O . LEU A 1 184 ? 7.260 12.845 -32.210 1.00 87.75 184 LEU A O 1
ATOM 1421 N N . PRO A 1 185 ? 8.551 12.382 -30.410 1.00 85.88 185 PRO A N 1
ATOM 1422 C CA . PRO A 1 185 ? 8.670 13.771 -29.993 1.00 85.88 185 PRO A CA 1
ATOM 1423 C C . PRO A 1 185 ? 9.392 14.604 -31.054 1.00 85.88 185 PRO A C 1
ATOM 1425 O O . PRO A 1 185 ? 10.353 14.137 -31.665 1.00 85.88 185 PRO A O 1
ATOM 1428 N N . SER A 1 186 ? 8.964 15.852 -31.248 1.00 85.44 186 SER A N 1
ATOM 1429 C CA . SER A 1 186 ? 9.551 16.749 -32.256 1.00 85.44 186 SER A CA 1
ATOM 1430 C C . SER A 1 186 ? 11.048 16.981 -32.044 1.00 85.44 186 SER A C 1
ATOM 1432 O O . SER A 1 186 ? 11.799 17.022 -33.011 1.00 85.44 186 SER A O 1
ATOM 1434 N N . TRP A 1 187 ? 11.486 17.060 -30.785 1.00 83.38 187 TRP A N 1
ATOM 1435 C CA . TRP A 1 187 ? 12.885 17.279 -30.409 1.00 83.38 187 TRP A CA 1
ATOM 1436 C C . TRP A 1 187 ? 13.796 16.063 -30.655 1.00 83.38 187 TRP A C 1
ATOM 1438 O O . TRP A 1 187 ? 15.019 16.204 -30.653 1.00 83.38 187 TRP A O 1
ATOM 1448 N N . TRP A 1 188 ? 13.238 14.862 -30.858 1.00 86.44 188 TRP A N 1
ATOM 1449 C CA . TRP A 1 188 ? 14.028 13.626 -30.932 1.00 86.44 188 TRP A CA 1
ATOM 1450 C C . TRP A 1 188 ? 14.970 13.595 -32.142 1.00 86.44 188 TRP A C 1
ATOM 1452 O O . TRP A 1 188 ? 16.103 13.122 -32.041 1.00 86.44 188 TRP A O 1
ATOM 1462 N N . SER A 1 189 ? 14.523 14.125 -33.283 1.00 82.25 189 SER A N 1
ATOM 1463 C CA . SER A 1 189 ? 15.339 14.177 -34.501 1.00 82.25 189 SER A CA 1
ATOM 1464 C C . SER A 1 189 ? 16.585 15.044 -34.322 1.00 82.25 189 SER A C 1
ATOM 1466 O O . SER A 1 189 ? 17.678 14.620 -34.702 1.00 82.25 189 SER A O 1
ATOM 1468 N N . ASP A 1 190 ? 16.437 16.207 -33.687 1.00 83.19 190 ASP A N 1
ATOM 1469 C CA . ASP A 1 190 ? 17.543 17.131 -33.429 1.00 83.19 190 ASP A CA 1
ATOM 1470 C C . ASP A 1 190 ? 18.519 16.540 -32.406 1.00 83.19 190 ASP A C 1
ATOM 1472 O O . ASP A 1 190 ? 19.733 16.550 -32.620 1.00 83.19 190 ASP A O 1
ATOM 1476 N N . PHE A 1 191 ? 17.997 15.933 -31.331 1.00 84.19 191 PHE A N 1
ATOM 1477 C CA . PHE A 1 191 ? 18.815 15.220 -30.347 1.00 84.19 191 PHE A CA 1
ATOM 1478 C C . PHE A 1 191 ? 19.679 14.142 -31.007 1.00 84.19 191 PHE A C 1
ATOM 1480 O O . PHE A 1 191 ? 20.880 14.074 -30.745 1.00 84.19 191 PHE A O 1
ATOM 1487 N N . LYS A 1 192 ? 19.098 13.326 -31.897 1.00 76.81 192 LYS A N 1
ATOM 1488 C CA . LYS A 1 192 ? 19.833 12.252 -32.573 1.00 76.81 192 LYS A CA 1
ATOM 1489 C C . LYS A 1 192 ? 20.963 12.792 -33.451 1.00 76.81 192 LYS A C 1
ATOM 1491 O O . LYS A 1 192 ? 22.050 12.222 -33.445 1.00 76.81 192 LYS A O 1
ATOM 1496 N N . GLN A 1 193 ? 20.740 13.897 -34.162 1.00 75.88 193 GLN A N 1
ATOM 1497 C CA . GLN A 1 193 ? 21.791 14.543 -34.957 1.00 75.88 193 GLN A CA 1
ATOM 1498 C C . GLN A 1 193 ? 22.928 15.084 -34.077 1.00 75.88 193 GLN A C 1
ATOM 1500 O O . GLN A 1 193 ? 24.099 14.858 -34.378 1.00 75.88 193 GLN A O 1
ATOM 1505 N N . VAL A 1 194 ? 22.596 15.750 -32.966 1.00 76.00 194 VAL A N 1
ATOM 1506 C CA . VAL A 1 194 ? 23.584 16.283 -32.010 1.00 76.00 194 VAL A CA 1
ATOM 1507 C C . VAL A 1 194 ? 24.351 15.166 -31.302 1.00 76.00 194 VAL A C 1
ATOM 1509 O O . VAL A 1 194 ? 25.541 15.308 -31.042 1.00 76.00 194 VAL A O 1
ATOM 1512 N N . TYR A 1 195 ? 23.693 14.056 -30.970 1.00 72.94 195 TYR A N 1
ATOM 1513 C CA . TYR A 1 195 ? 24.353 12.895 -30.385 1.00 72.94 195 TYR A CA 1
ATOM 1514 C C . TYR A 1 195 ? 25.359 12.289 -31.365 1.00 72.94 195 TYR A C 1
ATOM 1516 O O . TYR A 1 195 ? 26.526 12.156 -31.012 1.00 72.94 195 TYR A O 1
ATOM 1524 N N . LEU A 1 196 ? 24.936 11.980 -32.597 1.00 67.25 196 LEU A N 1
ATOM 1525 C CA . LEU A 1 196 ? 25.797 11.351 -33.605 1.00 67.25 196 LEU A CA 1
ATOM 1526 C C . LEU A 1 196 ? 27.032 12.207 -33.929 1.00 67.25 196 LEU A C 1
ATOM 1528 O O . LEU A 1 196 ? 28.140 11.678 -33.996 1.00 67.25 196 LEU A O 1
ATOM 1532 N N . SER A 1 197 ? 26.882 13.533 -34.001 1.00 67.38 197 SER A N 1
ATOM 1533 C CA . SER A 1 197 ? 28.009 14.432 -34.277 1.00 67.38 197 SER A CA 1
ATOM 1534 C C . SER A 1 197 ? 29.073 14.468 -33.171 1.00 67.38 197 SER A C 1
ATOM 1536 O O . SER A 1 197 ? 30.228 14.784 -33.452 1.00 67.38 197 SER A O 1
ATOM 1538 N N . ARG A 1 198 ? 28.742 14.082 -31.926 1.00 65.88 198 ARG A N 1
ATOM 1539 C CA . ARG A 1 198 ? 29.729 13.931 -30.835 1.00 65.88 198 ARG A CA 1
ATOM 1540 C C . ARG A 1 198 ? 30.661 12.734 -31.034 1.00 65.88 198 ARG A C 1
ATOM 1542 O O . ARG A 1 198 ? 31.725 12.709 -30.421 1.00 65.88 198 ARG A O 1
ATOM 1549 N N . PHE A 1 199 ? 30.276 11.766 -31.867 1.00 60.69 199 PHE A N 1
ATOM 1550 C CA . PHE A 1 199 ? 31.047 10.547 -32.136 1.00 60.69 199 PHE A CA 1
ATOM 1551 C C . PHE A 1 199 ? 31.669 10.515 -33.542 1.00 60.69 199 PHE A C 1
ATOM 1553 O O . PHE A 1 199 ? 32.530 9.675 -33.790 1.00 60.69 199 PHE A O 1
ATOM 1560 N N . ASP A 1 200 ? 31.320 11.459 -34.423 1.00 54.06 200 ASP A N 1
ATOM 1561 C CA . ASP A 1 200 ? 31.949 11.634 -35.746 1.00 54.06 200 ASP A CA 1
ATOM 1562 C C . ASP A 1 200 ? 33.344 12.304 -35.682 1.00 54.06 200 ASP A C 1
ATOM 1564 O O . ASP A 1 200 ? 34.061 12.376 -36.682 1.00 54.06 200 ASP A O 1
ATOM 1568 N N . GLY A 1 201 ? 33.779 12.773 -34.506 1.00 44.97 201 GLY A N 1
ATOM 1569 C CA . GLY A 1 201 ? 35.100 13.370 -34.291 1.00 44.97 201 GLY A CA 1
ATOM 1570 C C . GLY A 1 201 ? 36.128 12.394 -33.708 1.00 44.97 201 GLY A C 1
ATOM 1571 O O . GLY A 1 201 ? 36.154 12.192 -32.502 1.00 44.97 201 GLY A O 1
ATOM 1572 N N . ASN A 1 202 ? 37.005 11.833 -34.551 1.00 40.91 202 ASN A N 1
ATOM 1573 C CA . ASN A 1 202 ? 38.369 11.338 -34.255 1.00 40.91 202 ASN A CA 1
ATOM 1574 C C . ASN A 1 202 ? 38.720 10.925 -32.799 1.00 40.91 202 ASN A C 1
ATOM 1576 O O . ASN A 1 202 ? 39.734 11.348 -32.237 1.00 40.91 202 ASN A O 1
ATOM 1580 N N . HIS A 1 203 ? 37.969 10.003 -32.203 1.00 39.62 203 HIS A N 1
ATOM 1581 C CA . HIS A 1 203 ? 38.476 9.172 -31.110 1.00 39.62 203 HIS A CA 1
ATOM 1582 C C . HIS A 1 203 ? 38.489 7.717 -31.565 1.00 39.62 203 HIS A C 1
ATOM 1584 O O . HIS A 1 203 ? 37.513 6.981 -31.438 1.00 39.62 203 HIS A O 1
ATOM 1590 N N . GLN A 1 204 ? 39.630 7.323 -32.144 1.00 30.67 204 GLN A N 1
ATOM 1591 C CA . GLN A 1 204 ? 39.962 5.934 -32.434 1.00 30.67 204 GLN A CA 1
ATOM 1592 C C . GLN A 1 204 ? 40.011 5.146 -31.119 1.00 30.67 204 GLN A C 1
ATOM 1594 O O . GLN A 1 204 ? 41.051 5.053 -30.472 1.00 30.67 204 GLN A O 1
ATOM 1599 N N . TYR A 1 205 ? 38.897 4.529 -30.738 1.00 32.09 205 TYR A N 1
ATOM 1600 C CA . TYR A 1 205 ? 38.979 3.292 -29.977 1.00 32.09 205 TYR A CA 1
ATOM 1601 C C . TYR A 1 205 ? 39.317 2.189 -30.976 1.00 32.09 205 TYR A C 1
ATOM 1603 O O . TYR A 1 205 ? 38.504 1.843 -31.832 1.00 32.09 205 TYR A O 1
ATOM 1611 N N . ASN A 1 206 ? 40.549 1.681 -30.895 1.00 29.97 206 ASN A N 1
ATOM 1612 C CA . ASN A 1 206 ? 40.995 0.506 -31.637 1.00 29.97 206 ASN A CA 1
ATOM 1613 C C . ASN A 1 206 ? 40.088 -0.681 -31.297 1.00 29.97 206 ASN A C 1
ATOM 1615 O O . ASN A 1 206 ? 40.303 -1.375 -30.306 1.00 29.97 206 ASN A O 1
ATOM 1619 N N . VAL A 1 207 ? 39.076 -0.921 -32.126 1.00 34.12 207 VAL A N 1
ATOM 1620 C CA . VAL A 1 207 ? 38.301 -2.158 -32.112 1.00 34.12 207 VAL A CA 1
ATOM 1621 C C . VAL A 1 207 ? 38.208 -2.643 -33.550 1.00 34.12 207 VAL A C 1
ATOM 1623 O O . VAL A 1 207 ? 37.543 -2.040 -34.392 1.00 34.12 207 VAL A O 1
ATOM 1626 N N . SER A 1 208 ? 38.936 -3.717 -33.839 1.00 26.42 208 SER A N 1
ATOM 1627 C CA . SER A 1 208 ? 38.938 -4.394 -35.132 1.00 26.42 208 SER A CA 1
ATOM 1628 C C . SER A 1 208 ? 37.515 -4.855 -35.495 1.00 26.42 208 SER A C 1
ATOM 1630 O O . SER A 1 208 ? 36.885 -5.544 -34.690 1.00 26.42 208 SER A O 1
ATOM 1632 N N . PRO A 1 209 ? 36.984 -4.509 -36.681 1.00 32.47 209 PRO A N 1
ATOM 1633 C CA . PRO A 1 209 ? 35.630 -4.873 -37.063 1.00 32.47 209 PRO A CA 1
ATOM 1634 C C . PRO A 1 209 ? 35.635 -6.231 -37.765 1.00 32.47 209 PRO A C 1
ATOM 1636 O O . PRO A 1 209 ? 36.139 -6.356 -38.880 1.00 32.47 209 PRO A O 1
ATOM 1639 N N . GLN A 1 210 ? 35.013 -7.243 -37.164 1.00 27.94 210 GLN A N 1
ATOM 1640 C CA . GLN A 1 210 ? 34.487 -8.365 -37.938 1.00 27.94 210 GLN A CA 1
ATOM 1641 C C . GLN A 1 210 ? 33.037 -8.648 -37.535 1.00 27.94 210 GLN A C 1
ATOM 1643 O O . GLN A 1 210 ? 32.724 -8.852 -36.367 1.00 27.94 210 GLN A O 1
ATOM 1648 N N . SER A 1 211 ? 32.180 -8.663 -38.561 1.00 29.56 211 SER A N 1
ATOM 1649 C CA . SER A 1 211 ? 30.738 -8.964 -38.585 1.00 29.56 211 SER A CA 1
ATOM 1650 C C . SER A 1 211 ? 29.754 -7.838 -38.212 1.00 29.56 211 SER A C 1
ATOM 1652 O O . SER A 1 211 ? 29.015 -7.899 -37.239 1.00 29.56 211 SER A O 1
ATOM 1654 N N . SER A 1 212 ? 29.648 -6.826 -39.080 1.00 29.80 212 SER A N 1
ATOM 1655 C CA . SER A 1 212 ? 28.432 -6.013 -39.203 1.00 29.80 212 SER A CA 1
ATOM 1656 C C . SER A 1 212 ? 27.478 -6.651 -40.224 1.00 29.80 212 SER A C 1
ATOM 1658 O O . SER A 1 212 ? 27.594 -6.449 -41.433 1.00 29.80 212 SER A O 1
ATOM 1660 N N . SER A 1 213 ? 26.506 -7.437 -39.758 1.00 27.81 213 SER A N 1
ATOM 1661 C CA . SER A 1 213 ? 25.365 -7.822 -40.595 1.00 27.81 213 SER A CA 1
ATOM 1662 C C . SER A 1 213 ? 24.390 -6.645 -40.681 1.00 27.81 213 SER A C 1
ATOM 1664 O O . SER A 1 213 ? 23.757 -6.280 -39.689 1.00 27.81 213 SER A O 1
ATOM 1666 N N . LYS A 1 214 ? 24.278 -6.035 -41.865 1.00 27.12 214 LYS A N 1
ATOM 1667 C CA . LYS A 1 214 ? 23.275 -5.006 -42.177 1.00 27.12 214 LYS A CA 1
ATOM 1668 C C . LYS A 1 214 ? 21.868 -5.591 -41.992 1.00 27.12 214 LYS A C 1
ATOM 1670 O O . LYS A 1 214 ? 21.489 -6.488 -42.737 1.00 27.12 214 LYS A O 1
ATOM 1675 N N . PHE A 1 215 ? 21.102 -5.074 -41.032 1.00 27.34 215 PHE A N 1
ATOM 1676 C CA . PHE A 1 215 ? 19.665 -5.340 -40.924 1.00 27.34 215 PHE A CA 1
ATOM 1677 C C . PHE A 1 215 ? 18.879 -4.242 -41.648 1.00 27.34 215 PHE A C 1
ATOM 1679 O O . PHE A 1 215 ? 19.038 -3.054 -41.369 1.00 27.34 215 PHE A O 1
ATOM 1686 N N . ASP A 1 216 ? 18.065 -4.671 -42.610 1.00 26.11 216 ASP A N 1
ATOM 1687 C CA . ASP A 1 216 ? 17.250 -3.847 -43.499 1.00 26.11 216 ASP A CA 1
ATOM 1688 C C . ASP A 1 216 ? 16.008 -3.315 -42.757 1.00 26.11 216 ASP A C 1
ATOM 1690 O O . ASP A 1 216 ? 15.241 -4.076 -42.167 1.00 26.11 216 ASP A O 1
ATOM 1694 N N . THR A 1 217 ? 15.811 -1.995 -42.751 1.00 28.25 217 THR A N 1
ATOM 1695 C CA . THR A 1 217 ? 14.746 -1.291 -42.007 1.00 28.25 217 THR A CA 1
ATOM 1696 C C . THR A 1 217 ? 13.422 -1.185 -42.767 1.00 28.25 217 THR A C 1
ATOM 1698 O O . THR A 1 217 ? 12.508 -0.473 -42.347 1.00 28.25 217 THR A O 1
ATOM 1701 N N . LYS A 1 218 ? 13.259 -1.908 -43.875 1.00 28.02 218 LYS A N 1
ATOM 1702 C CA . LYS A 1 218 ? 12.039 -1.874 -44.686 1.00 28.02 218 LYS A CA 1
ATOM 1703 C C . LYS A 1 218 ? 11.131 -3.064 -44.388 1.00 28.02 218 LYS A C 1
ATOM 1705 O O . LYS A 1 218 ? 11.183 -4.060 -45.095 1.00 28.02 218 LYS A O 1
ATOM 1710 N N . ASN A 1 219 ? 10.313 -2.937 -43.339 1.00 29.34 219 ASN A N 1
ATOM 1711 C CA . ASN A 1 219 ? 8.936 -3.461 -43.210 1.00 29.34 219 ASN A CA 1
ATOM 1712 C C . ASN A 1 219 ? 8.549 -3.624 -41.731 1.00 29.34 219 ASN A C 1
ATOM 1714 O O . ASN A 1 219 ? 8.532 -4.727 -41.194 1.00 29.34 219 ASN A O 1
ATOM 1718 N N . ILE A 1 220 ? 8.165 -2.528 -41.075 1.00 28.75 220 ILE A N 1
ATOM 1719 C CA . ILE A 1 220 ? 7.300 -2.600 -39.889 1.00 28.75 220 ILE A CA 1
ATOM 1720 C C . ILE A 1 220 ? 6.080 -1.725 -40.174 1.00 28.75 220 ILE A C 1
ATOM 1722 O O . ILE A 1 220 ? 5.965 -0.593 -39.716 1.00 28.75 220 ILE A O 1
ATOM 1726 N N . ALA A 1 221 ? 5.181 -2.250 -41.004 1.00 24.17 221 ALA A N 1
ATOM 1727 C CA . ALA A 1 221 ? 3.827 -1.734 -41.123 1.00 24.17 221 ALA A CA 1
ATOM 1728 C C . ALA A 1 221 ? 2.985 -2.383 -40.016 1.00 24.17 221 ALA A C 1
ATOM 1730 O O . ALA A 1 221 ? 2.588 -3.544 -40.129 1.00 24.17 221 ALA A O 1
ATOM 1731 N N . TYR A 1 222 ? 2.718 -1.648 -38.936 1.00 28.89 222 TYR A N 1
ATOM 1732 C CA . TYR A 1 222 ? 1.692 -2.041 -37.972 1.00 28.89 222 TYR A CA 1
ATOM 1733 C C . TYR A 1 222 ? 0.323 -1.890 -38.641 1.00 28.89 222 TYR A C 1
ATOM 1735 O O . TYR A 1 222 ? -0.186 -0.782 -38.805 1.00 28.89 222 TYR A O 1
ATOM 1743 N N . LYS A 1 223 ? -0.281 -3.010 -39.050 1.00 23.84 223 LYS A N 1
ATOM 1744 C CA . LYS A 1 223 ? -1.704 -3.038 -39.397 1.00 23.84 223 LYS A CA 1
ATOM 1745 C C . LYS A 1 223 ? -2.506 -2.841 -38.114 1.00 23.84 223 LYS A C 1
ATOM 1747 O O . LYS A 1 223 ? -2.578 -3.730 -37.272 1.00 23.84 223 LYS A O 1
ATOM 1752 N N . SER A 1 224 ? -3.106 -1.662 -37.988 1.00 29.22 224 SER A N 1
ATOM 1753 C CA . SER A 1 224 ? -4.213 -1.415 -37.072 1.00 29.22 224 SER A CA 1
ATOM 1754 C C . SER A 1 224 ? -5.396 -2.288 -37.491 1.00 29.22 224 SER A C 1
ATOM 1756 O O . SER A 1 224 ? -6.003 -2.068 -38.537 1.00 29.22 224 SER A O 1
ATOM 1758 N N . SER A 1 225 ? -5.712 -3.295 -36.684 1.00 24.80 225 SER A N 1
ATOM 1759 C CA . SER A 1 225 ? -7.043 -3.892 -36.656 1.00 24.80 225 SER A CA 1
ATOM 1760 C C . SER A 1 225 ? -7.461 -4.055 -35.200 1.00 24.80 225 SER A C 1
ATOM 1762 O O . SER A 1 225 ? -7.258 -5.101 -34.584 1.00 24.80 225 SER A O 1
ATOM 1764 N N . CYS A 1 226 ? -8.047 -2.998 -34.642 1.00 27.36 226 CYS A N 1
ATOM 1765 C CA . CYS A 1 226 ? -8.906 -3.120 -33.473 1.00 27.36 226 CYS A CA 1
ATOM 1766 C C . CYS A 1 226 ? -10.183 -3.857 -33.900 1.00 27.36 226 CYS A C 1
ATOM 1768 O O . CYS A 1 226 ? -11.164 -3.236 -34.298 1.00 27.36 226 CYS A O 1
ATOM 1770 N N . ALA A 1 227 ? -10.157 -5.188 -33.851 1.00 23.66 227 ALA A N 1
ATOM 1771 C CA . ALA A 1 227 ? -11.365 -5.998 -33.824 1.00 23.66 227 ALA A CA 1
ATOM 1772 C C . ALA A 1 227 ? -11.611 -6.405 -32.370 1.00 23.66 227 ALA A C 1
ATOM 1774 O O . ALA A 1 227 ? -10.757 -7.024 -31.736 1.00 23.66 227 ALA A O 1
ATOM 1775 N N . ALA A 1 228 ? -12.765 -6.004 -31.839 1.00 27.31 228 ALA A N 1
ATOM 1776 C CA . ALA A 1 228 ? -13.215 -6.337 -30.498 1.00 27.31 228 ALA A CA 1
ATOM 1777 C C . ALA A 1 228 ? -13.165 -7.857 -30.269 1.00 27.31 228 ALA A C 1
ATOM 1779 O O . ALA A 1 228 ? -13.917 -8.617 -30.884 1.00 27.31 228 ALA A O 1
ATOM 1780 N N . ILE A 1 229 ? -12.288 -8.298 -29.368 1.00 24.25 229 ILE A N 1
ATOM 1781 C CA . ILE A 1 229 ? -12.268 -9.673 -28.877 1.00 24.25 229 ILE A CA 1
ATOM 1782 C C . ILE A 1 229 ? -13.414 -9.789 -27.869 1.00 24.25 229 ILE A C 1
ATOM 1784 O O . ILE A 1 229 ? -13.313 -9.322 -26.737 1.00 24.25 229 ILE A O 1
ATOM 1788 N N . LYS A 1 230 ? -14.532 -10.385 -28.296 1.00 22.53 230 LYS A N 1
ATOM 1789 C CA . LYS A 1 230 ? -15.567 -10.865 -27.373 1.00 22.53 230 LYS A CA 1
ATOM 1790 C C . LYS A 1 230 ? -15.008 -12.073 -26.607 1.00 22.53 230 LYS A C 1
ATOM 1792 O O . LYS A 1 230 ? -14.457 -12.968 -27.252 1.00 22.53 230 LYS A O 1
ATOM 1797 N N . PRO A 1 231 ? -15.156 -12.148 -25.274 1.00 25.39 231 PRO A N 1
ATOM 1798 C CA . PRO A 1 231 ? -14.732 -13.321 -24.528 1.00 25.39 231 PRO A CA 1
ATOM 1799 C C . PRO A 1 231 ? -15.650 -14.501 -24.866 1.00 25.39 231 PRO A C 1
ATOM 1801 O O . PRO A 1 231 ? -16.864 -14.451 -24.671 1.00 25.39 231 PRO A O 1
ATOM 1804 N N . VAL A 1 232 ? -15.056 -15.569 -25.396 1.00 22.09 232 VAL A N 1
ATOM 1805 C CA . VAL A 1 232 ? -15.709 -16.869 -25.566 1.00 22.09 232 VAL A CA 1
ATOM 1806 C C . VAL A 1 232 ? -15.710 -17.554 -24.201 1.00 22.09 232 VAL A C 1
ATOM 1808 O O . VAL A 1 232 ? -14.747 -18.217 -23.827 1.00 22.09 232 VAL A O 1
ATOM 1811 N N . TYR A 1 233 ? -16.790 -17.374 -23.442 1.00 24.56 233 TYR A N 1
ATOM 1812 C CA . TYR A 1 233 ? -17.109 -18.249 -22.319 1.00 24.56 233 TYR A CA 1
ATOM 1813 C C . TYR A 1 233 ? -17.751 -19.522 -22.871 1.00 24.56 233 TYR A C 1
ATOM 1815 O O . TYR A 1 233 ? -18.813 -19.484 -23.495 1.00 24.56 233 TYR A O 1
ATOM 1823 N N . SER A 1 234 ? -17.103 -20.666 -22.654 1.00 23.91 234 SER A N 1
ATOM 1824 C CA . SER A 1 234 ? -17.722 -21.964 -22.895 1.00 23.91 234 SER A CA 1
ATOM 1825 C C . SER A 1 234 ? -18.798 -22.200 -21.833 1.00 23.91 234 SER A C 1
ATOM 1827 O O . SER A 1 234 ? -18.492 -22.531 -20.687 1.00 23.91 234 SER A O 1
ATOM 1829 N N . ASN A 1 235 ? -20.059 -22.038 -22.228 1.00 22.89 235 ASN A N 1
ATOM 1830 C CA . ASN A 1 235 ? -21.219 -22.490 -21.472 1.00 22.89 235 ASN A CA 1
ATOM 1831 C C . ASN A 1 235 ? -21.141 -24.010 -21.269 1.00 22.89 235 ASN A C 1
ATOM 1833 O O . ASN A 1 235 ? -21.458 -24.778 -22.176 1.00 22.89 235 ASN A O 1
ATOM 1837 N N . LYS A 1 236 ? -20.788 -24.454 -20.061 1.00 25.31 236 LYS A N 1
ATOM 1838 C CA . LYS A 1 236 ? -21.357 -25.690 -19.523 1.00 25.31 236 LYS A CA 1
ATOM 1839 C C . LYS A 1 236 ? -22.520 -25.290 -18.630 1.00 25.31 236 LYS A C 1
ATOM 1841 O O . LYS A 1 236 ? -22.330 -24.729 -17.558 1.00 25.31 236 LYS A O 1
ATOM 1846 N N . GLN A 1 237 ? -23.719 -25.534 -19.149 1.00 21.91 237 GLN A N 1
ATOM 1847 C CA . GLN A 1 237 ? -24.976 -25.442 -18.425 1.00 21.91 237 GLN A CA 1
ATOM 1848 C C . GLN A 1 237 ? -24.880 -26.278 -17.144 1.00 21.91 237 GLN A C 1
ATOM 1850 O O . GLN A 1 237 ? -24.728 -27.496 -17.212 1.00 21.91 237 GLN A O 1
ATOM 1855 N N . VAL A 1 238 ? -24.994 -25.628 -15.989 1.00 23.55 238 VAL A N 1
ATOM 1856 C CA . VAL A 1 238 ? -25.475 -26.278 -14.771 1.00 23.55 238 VAL A CA 1
ATOM 1857 C C . VAL A 1 238 ? -26.887 -25.756 -14.562 1.00 23.55 238 VAL A C 1
ATOM 1859 O O . VAL A 1 238 ? -27.129 -24.556 -14.454 1.00 23.55 238 VAL A O 1
ATOM 1862 N N . THR A 1 239 ? -27.825 -26.684 -14.655 1.00 23.03 239 THR A N 1
ATOM 1863 C CA . THR A 1 239 ? -29.268 -26.492 -14.595 1.00 23.03 239 THR A CA 1
ATOM 1864 C C . THR A 1 239 ? -29.715 -25.941 -13.244 1.00 23.03 239 THR A C 1
ATOM 1866 O O . THR A 1 239 ? -29.278 -26.411 -12.197 1.00 23.03 239 THR A O 1
ATOM 1869 N N . HIS A 1 240 ? -30.634 -24.976 -13.302 1.00 23.50 240 HIS A N 1
ATOM 1870 C CA . HIS A 1 240 ? -31.411 -24.437 -12.190 1.00 23.50 240 HIS A CA 1
ATOM 1871 C C . HIS A 1 240 ? -31.907 -25.511 -11.211 1.00 23.50 240 HIS A C 1
ATOM 1873 O O . HIS A 1 240 ? -32.600 -26.444 -11.615 1.00 23.50 240 HIS A O 1
ATOM 1879 N N . ILE A 1 241 ? -31.688 -25.280 -9.915 1.00 25.06 241 ILE A N 1
ATOM 1880 C CA . ILE A 1 241 ? -32.596 -25.742 -8.862 1.00 25.06 241 ILE A CA 1
ATOM 1881 C C . ILE A 1 241 ? -33.083 -24.496 -8.122 1.00 25.06 241 ILE A C 1
ATOM 1883 O O . ILE A 1 241 ? -32.354 -23.850 -7.375 1.00 25.06 241 ILE A O 1
ATOM 1887 N N . ASN A 1 242 ? -34.334 -24.138 -8.409 1.00 24.44 242 ASN A N 1
ATOM 1888 C CA . ASN A 1 242 ? -35.143 -23.250 -7.589 1.00 24.44 242 ASN A CA 1
ATOM 1889 C C . ASN A 1 242 ? -35.476 -23.958 -6.275 1.00 24.44 242 ASN A C 1
ATOM 1891 O O . ASN A 1 242 ? -35.938 -25.090 -6.340 1.00 24.44 242 ASN A O 1
ATOM 1895 N N . SER A 1 243 ? -35.334 -23.240 -5.155 1.00 25.62 243 SER A N 1
ATOM 1896 C CA . SER A 1 243 ? -36.164 -23.278 -3.933 1.00 25.62 243 SER A CA 1
ATOM 1897 C C . SER A 1 243 ? -35.306 -23.198 -2.670 1.00 25.62 243 SER A C 1
ATOM 1899 O O . SER A 1 243 ? -34.589 -24.147 -2.386 1.00 25.62 243 SER A O 1
ATOM 1901 N N . ILE A 1 244 ? -35.433 -22.106 -1.907 1.00 24.41 244 ILE A N 1
ATOM 1902 C CA . ILE A 1 244 ? -35.505 -22.052 -0.430 1.00 24.41 244 ILE A CA 1
ATOM 1903 C C . ILE A 1 244 ? -36.062 -20.650 -0.057 1.00 24.41 244 ILE A C 1
ATOM 1905 O O . ILE A 1 244 ? -35.827 -19.689 -0.794 1.00 24.41 244 ILE A O 1
ATOM 1909 N N . PRO A 1 245 ? -36.913 -20.524 0.982 1.00 23.92 245 PRO A N 1
ATOM 1910 C CA . PRO A 1 245 ? -38.020 -19.565 1.018 1.00 23.92 245 PRO A CA 1
ATOM 1911 C C . PRO A 1 245 ? -37.704 -18.205 1.660 1.00 23.92 245 PRO A C 1
ATOM 1913 O O . PRO A 1 245 ? -36.939 -18.094 2.613 1.00 23.92 245 PRO A O 1
ATOM 1916 N N . LYS A 1 246 ? -38.428 -17.176 1.194 1.00 27.61 246 LYS A N 1
ATOM 1917 C CA . LYS A 1 246 ? -38.669 -15.913 1.910 1.00 27.61 246 LYS A CA 1
ATOM 1918 C C . LYS A 1 246 ? -39.556 -16.161 3.136 1.00 27.61 246 LYS A C 1
ATOM 1920 O O . LYS A 1 246 ? -40.663 -16.653 2.947 1.00 27.61 246 LYS A O 1
ATOM 1925 N N . GLN A 1 247 ? -39.099 -15.720 4.312 1.00 24.11 247 GLN A N 1
ATOM 1926 C CA . GLN A 1 247 ? -39.821 -15.190 5.498 1.00 24.11 247 GLN A CA 1
ATOM 1927 C C . GLN A 1 247 ? -38.909 -15.445 6.714 1.00 24.11 247 GLN A C 1
ATOM 1929 O O . GLN A 1 247 ? -38.469 -16.567 6.911 1.00 24.11 247 GLN A O 1
ATOM 1934 N N . ILE A 1 248 ? -38.475 -14.449 7.493 1.00 25.42 248 ILE A N 1
ATOM 1935 C CA . ILE A 1 248 ? -39.228 -13.719 8.534 1.00 25.42 248 ILE A CA 1
ATOM 1936 C C . ILE A 1 248 ? -38.457 -12.397 8.793 1.00 25.42 248 ILE A C 1
ATOM 1938 O O . ILE A 1 248 ? -37.273 -12.426 9.096 1.00 25.42 248 ILE A O 1
ATOM 1942 N N . MET A 1 249 ? -39.011 -11.249 8.373 1.00 23.94 249 MET A N 1
ATOM 1943 C CA . MET A 1 249 ? -39.678 -10.201 9.186 1.00 23.94 249 MET A CA 1
ATOM 1944 C C . MET A 1 249 ? -38.728 -9.257 9.949 1.00 23.94 249 MET A C 1
ATOM 1946 O O . MET A 1 249 ? -38.050 -9.635 10.889 1.00 23.94 249 MET A O 1
ATOM 1950 N N . ASN A 1 250 ? -38.630 -8.011 9.477 1.00 23.84 250 ASN A N 1
ATOM 1951 C CA . ASN A 1 250 ? -39.357 -6.829 9.982 1.00 23.84 250 ASN A CA 1
ATOM 1952 C C . ASN A 1 250 ? -38.726 -6.196 11.232 1.00 23.84 250 ASN A C 1
ATOM 1954 O O . ASN A 1 250 ? -39.171 -6.428 12.352 1.00 23.84 250 ASN A O 1
ATOM 1958 N N . MET A 1 251 ? -37.842 -5.224 11.010 1.00 23.03 251 MET A N 1
ATOM 1959 C CA . MET A 1 251 ? -37.834 -4.005 11.818 1.00 23.03 251 MET A CA 1
ATOM 1960 C C . MET A 1 251 ? -37.944 -2.812 10.868 1.00 23.03 251 MET A C 1
ATOM 1962 O O . MET A 1 251 ? -37.149 -2.655 9.945 1.00 23.03 251 MET A O 1
ATOM 1966 N N . LYS A 1 252 ? -38.997 -2.009 11.054 1.00 22.06 252 LYS A N 1
ATOM 1967 C CA . LYS A 1 252 ? -39.212 -0.759 10.317 1.00 22.06 252 LYS A CA 1
ATOM 1968 C C . LYS A 1 252 ? -38.023 0.179 10.571 1.00 22.06 252 LYS A C 1
ATOM 1970 O O . LYS A 1 252 ? -37.639 0.320 11.734 1.00 22.06 252 LYS A O 1
ATOM 1975 N N . PRO A 1 253 ? -37.489 0.877 9.556 1.00 23.78 253 PRO A N 1
ATOM 1976 C CA . PRO A 1 253 ? -36.538 1.944 9.804 1.00 23.78 253 PRO A CA 1
ATOM 1977 C C . PRO A 1 253 ? -37.290 3.080 10.501 1.00 23.78 253 PRO A C 1
ATOM 1979 O O . PRO A 1 253 ? -38.183 3.703 9.926 1.00 23.78 253 PRO A O 1
ATOM 1982 N N . VAL A 1 254 ? -36.961 3.334 11.766 1.00 23.67 254 VAL A N 1
ATOM 1983 C CA . VAL A 1 254 ? -37.368 4.571 12.429 1.00 23.67 254 VAL A CA 1
ATOM 1984 C C . VAL A 1 254 ? -36.510 5.675 11.823 1.00 23.67 254 VAL A C 1
ATOM 1986 O O . VAL A 1 254 ? -35.374 5.899 12.231 1.00 23.67 254 VAL A O 1
ATOM 1989 N N . SER A 1 255 ? -37.044 6.349 10.807 1.00 25.95 255 SER A N 1
ATOM 1990 C CA . SER A 1 255 ? -36.453 7.555 10.240 1.00 25.95 255 SER A CA 1
ATOM 1991 C C . SER A 1 255 ? -36.583 8.699 11.247 1.00 25.95 255 SER A C 1
ATOM 1993 O O . SER A 1 255 ? -37.519 9.497 11.185 1.00 25.95 255 SER A O 1
ATOM 1995 N N . LYS A 1 256 ? -35.650 8.795 12.197 1.00 27.70 256 LYS A N 1
ATOM 1996 C CA . LYS A 1 256 ? -35.359 10.086 12.823 1.00 27.70 256 LYS A CA 1
ATOM 1997 C C . LYS A 1 256 ? -34.494 10.859 11.837 1.00 27.70 256 LYS A C 1
ATOM 1999 O O . LYS A 1 256 ? -33.334 10.520 11.632 1.00 27.70 256 LYS A O 1
ATOM 2004 N N . GLN A 1 257 ? -35.084 11.866 11.197 1.00 26.34 257 GLN A N 1
ATOM 2005 C CA . GLN A 1 257 ? -34.321 12.900 10.508 1.00 26.34 257 GLN A CA 1
ATOM 2006 C C . GLN A 1 257 ? -33.358 13.517 11.528 1.00 26.34 257 GLN A C 1
ATOM 2008 O O . GLN A 1 257 ? -33.787 14.180 12.472 1.00 26.34 257 GLN A O 1
ATOM 2013 N N . VAL A 1 258 ? -32.065 13.231 11.379 1.00 33.41 258 VAL A N 1
ATOM 2014 C CA . VAL A 1 258 ? -31.011 13.866 12.167 1.00 33.41 258 VAL A CA 1
ATOM 2015 C C . VAL A 1 258 ? -30.874 15.286 11.635 1.00 33.41 258 VAL A C 1
ATOM 2017 O O . VAL A 1 258 ? -30.407 15.508 10.519 1.00 33.41 258 VAL A O 1
ATOM 2020 N N . VAL A 1 259 ? -31.354 16.245 12.419 1.00 30.78 259 VAL A N 1
ATOM 2021 C CA . VAL A 1 259 ? -31.092 17.666 12.207 1.00 30.78 259 VAL A CA 1
ATOM 2022 C C . VAL A 1 259 ? -29.594 17.870 12.438 1.00 30.78 259 VAL A C 1
ATOM 2024 O O . VAL A 1 259 ? -29.090 17.581 13.520 1.00 30.78 259 VAL A O 1
ATOM 2027 N N . ASN A 1 260 ? -28.873 18.287 11.399 1.00 38.56 260 ASN A N 1
ATOM 2028 C CA . ASN A 1 260 ? -27.424 18.452 11.431 1.00 38.56 260 ASN A CA 1
ATOM 2029 C C . ASN A 1 260 ? -27.076 19.763 12.165 1.00 38.56 260 ASN A C 1
ATOM 2031 O O . ASN A 1 260 ? -27.095 20.826 11.549 1.00 38.56 260 ASN A O 1
ATOM 2035 N N . ASP A 1 261 ? -26.810 19.706 13.475 1.00 43.53 261 ASP A N 1
ATOM 2036 C CA . ASP A 1 261 ? -26.410 20.886 14.273 1.00 43.53 261 ASP A CA 1
ATOM 2037 C C . ASP A 1 261 ? -24.910 21.240 14.142 1.00 43.53 261 ASP A C 1
ATOM 2039 O O . ASP A 1 261 ? -24.424 22.159 14.800 1.00 43.53 261 ASP A O 1
ATOM 2043 N N . GLY A 1 262 ? -24.165 20.525 13.290 1.00 60.53 262 GLY A N 1
ATOM 2044 C CA . GLY A 1 262 ? -22.713 20.668 13.154 1.00 60.53 262 GLY A CA 1
ATOM 2045 C C . GLY A 1 262 ? -21.898 19.897 14.202 1.00 60.53 262 GLY A C 1
ATOM 2046 O O . GLY A 1 262 ? -20.669 19.965 14.173 1.00 60.53 262 GLY A O 1
ATOM 2047 N N . SER A 1 263 ? -22.532 19.151 15.112 1.00 79.69 263 SER A N 1
ATOM 2048 C CA . SER A 1 263 ? -21.843 18.275 16.063 1.00 79.69 263 SER A CA 1
ATOM 2049 C C . SER A 1 263 ? -21.344 16.987 15.410 1.00 79.69 263 SER A C 1
ATOM 2051 O O . SER A 1 263 ? -22.067 16.268 14.721 1.00 79.69 263 SER A O 1
ATOM 2053 N N . MET A 1 264 ? -20.072 16.682 15.661 1.00 93.50 264 MET A N 1
ATOM 2054 C CA . MET A 1 264 ? -19.464 15.414 15.278 1.00 93.50 264 MET A CA 1
ATOM 2055 C C . MET A 1 264 ? -19.902 14.319 16.259 1.00 93.50 264 MET A C 1
ATOM 2057 O O . MET A 1 264 ? -19.982 14.548 17.470 1.00 93.50 264 MET A O 1
ATOM 2061 N N . THR A 1 265 ? -20.148 13.112 15.756 1.00 96.50 265 THR A N 1
ATOM 2062 C CA . THR A 1 265 ? -20.578 11.959 16.568 1.00 96.50 265 THR A CA 1
ATOM 2063 C C . THR A 1 265 ? -19.841 10.690 16.168 1.00 96.50 265 THR A C 1
ATOM 2065 O O . THR A 1 265 ? -19.512 10.504 14.994 1.00 96.50 265 THR A O 1
ATOM 2068 N N . LEU A 1 266 ? -19.624 9.775 17.111 1.00 97.44 266 LEU A N 1
ATOM 2069 C CA . LEU A 1 266 ? -19.123 8.436 16.811 1.00 97.44 266 LEU A CA 1
ATOM 2070 C C . LEU A 1 266 ? -20.224 7.622 16.122 1.00 97.44 266 LEU A C 1
ATOM 2072 O O . LEU A 1 266 ? -21.311 7.465 16.663 1.00 97.44 266 LEU A O 1
ATOM 2076 N N . THR A 1 267 ? -19.959 7.110 14.924 1.00 97.19 267 THR A N 1
ATOM 2077 C CA . THR A 1 267 ? -20.964 6.416 14.095 1.00 97.19 267 THR A CA 1
ATOM 2078 C C . THR A 1 267 ? -20.779 4.907 14.060 1.00 97.19 267 THR A C 1
ATOM 2080 O O . THR A 1 267 ? -21.764 4.181 13.998 1.00 97.19 267 THR A O 1
ATOM 2083 N N . HIS A 1 268 ? -19.532 4.431 14.080 1.00 97.56 268 HIS A N 1
ATOM 2084 C CA . HIS A 1 268 ? -19.223 3.005 14.048 1.00 97.56 268 HIS A CA 1
ATOM 2085 C C . HIS A 1 268 ? -18.004 2.713 14.912 1.00 97.56 268 HIS A C 1
ATOM 2087 O O . HIS A 1 268 ? -17.054 3.505 14.956 1.00 97.56 268 HIS A O 1
ATOM 2093 N N . MET A 1 269 ? -18.023 1.542 15.544 1.00 97.88 269 MET A N 1
ATOM 2094 C CA . MET A 1 269 ? -16.875 0.971 16.229 1.00 97.88 269 MET A CA 1
ATOM 2095 C C . MET A 1 269 ? -16.616 -0.440 15.710 1.00 97.88 269 MET A C 1
ATOM 2097 O O . MET A 1 269 ? -17.540 -1.240 15.548 1.00 97.88 269 MET A O 1
ATOM 2101 N N . PHE A 1 270 ? -15.342 -0.737 15.475 1.00 97.69 270 PHE A N 1
ATOM 2102 C CA . PHE A 1 270 ? -14.890 -2.035 14.996 1.00 97.69 270 PHE A CA 1
ATOM 2103 C C . PHE A 1 270 ? -13.717 -2.554 15.821 1.00 97.69 270 PHE A C 1
ATOM 2105 O O . PHE A 1 270 ? -12.783 -1.822 16.171 1.00 97.69 270 PHE A O 1
ATOM 2112 N N . ILE A 1 271 ? -13.744 -3.857 16.063 1.00 96.50 271 ILE A N 1
ATOM 2113 C CA . ILE A 1 271 ? -12.682 -4.614 16.720 1.00 96.50 271 ILE A CA 1
ATOM 2114 C C . ILE A 1 271 ? -12.191 -5.654 15.728 1.00 96.50 271 ILE A C 1
ATOM 2116 O O . ILE A 1 271 ? -12.974 -6.214 14.968 1.00 96.50 271 ILE A O 1
ATOM 2120 N N . TYR A 1 272 ? -10.896 -5.945 15.735 1.00 96.88 272 TYR A N 1
ATOM 2121 C CA . TYR A 1 272 ? -10.318 -6.978 14.880 1.00 96.88 272 TYR A CA 1
ATOM 2122 C C . TYR A 1 272 ? -9.558 -7.954 15.771 1.00 96.88 272 TYR A C 1
ATOM 2124 O O . TYR A 1 272 ? -8.341 -7.810 15.921 1.00 96.88 272 TYR A O 1
ATOM 2132 N N . PRO A 1 273 ? -10.259 -8.911 16.404 1.00 95.81 273 PRO A N 1
ATOM 2133 C CA . PRO A 1 273 ? -9.671 -9.782 17.413 1.00 95.81 273 PRO A CA 1
ATOM 2134 C C . PRO A 1 273 ? -8.451 -10.540 16.894 1.00 95.81 273 PRO A C 1
ATOM 2136 O O . PRO A 1 273 ? -7.375 -10.507 17.495 1.00 95.81 273 PRO A O 1
ATOM 2139 N N . VAL A 1 274 ? -8.589 -11.135 15.709 1.00 95.94 274 VAL A N 1
ATOM 2140 C CA . VAL A 1 274 ? -7.495 -11.808 15.012 1.00 95.94 274 VAL A CA 1
ATOM 2141 C C . VAL A 1 274 ? -6.889 -10.868 13.967 1.00 95.94 274 VAL A C 1
ATOM 2143 O O . VAL A 1 274 ? -7.577 -10.297 13.115 1.00 95.94 274 VAL A O 1
ATOM 2146 N N . LYS A 1 275 ? -5.566 -10.697 14.017 1.00 92.31 275 LYS A N 1
ATOM 2147 C CA . LYS A 1 275 ? -4.802 -9.894 13.062 1.00 92.31 275 LYS A CA 1
ATOM 2148 C C . LYS A 1 275 ? -5.096 -10.361 11.639 1.00 92.31 275 LYS A C 1
ATOM 2150 O O . LYS A 1 275 ? -4.964 -11.537 11.328 1.00 92.31 275 LYS A O 1
ATOM 2155 N N . SER A 1 276 ? -5.419 -9.400 10.773 1.00 92.38 276 SER A N 1
ATOM 2156 C CA . SER A 1 276 ? -5.739 -9.625 9.358 1.00 92.38 276 SER A CA 1
ATOM 2157 C C . SER A 1 276 ? -7.054 -10.368 9.073 1.00 92.38 276 SER A C 1
ATOM 2159 O O . SER A 1 276 ? -7.377 -10.514 7.898 1.00 92.38 276 SER A O 1
ATOM 2161 N N . CYS A 1 277 ? -7.854 -10.714 10.084 1.00 96.94 277 CYS A N 1
ATOM 2162 C CA . CYS A 1 277 ? -9.182 -11.305 9.891 1.00 96.94 277 CYS A CA 1
ATOM 2163 C C . CYS A 1 277 ? -10.309 -10.260 9.833 1.00 96.94 277 CYS A C 1
ATOM 2165 O O . CYS A 1 277 ? -10.029 -9.053 9.896 1.00 96.94 277 CYS A O 1
ATOM 2167 N N . GLY A 1 278 ? -11.553 -10.717 9.676 1.00 96.25 278 GLY A N 1
ATOM 2168 C CA . GLY A 1 278 ? -12.768 -9.900 9.660 1.00 96.25 278 GLY A CA 1
ATOM 2169 C C . GLY A 1 278 ? -12.952 -9.029 10.910 1.00 96.25 278 GLY A C 1
ATOM 2170 O O . GLY A 1 278 ? -12.256 -9.183 11.919 1.00 96.25 278 GLY A O 1
ATOM 2171 N N . ALA A 1 279 ? -13.857 -8.057 10.811 1.00 96.38 279 ALA A N 1
ATOM 2172 C CA . ALA A 1 279 ? -14.162 -7.114 11.885 1.00 96.38 279 ALA A CA 1
ATOM 2173 C C . ALA A 1 279 ? -15.370 -7.576 12.709 1.00 96.38 279 ALA A C 1
ATOM 2175 O O . ALA A 1 279 ? -16.332 -8.094 12.157 1.00 96.38 279 ALA A O 1
ATOM 2176 N N . VAL A 1 280 ? -15.362 -7.274 14.006 1.00 96.88 280 VAL A N 1
ATOM 2177 C CA . VAL A 1 280 ? -16.551 -7.292 14.864 1.00 96.88 280 VAL A CA 1
ATOM 2178 C C . VAL A 1 280 ? -17.069 -5.866 14.966 1.00 96.88 280 VAL A C 1
ATOM 2180 O O . VAL A 1 280 ? -16.365 -4.995 15.486 1.00 96.88 280 VAL A O 1
ATOM 2183 N N . ARG A 1 281 ? -18.287 -5.614 14.480 1.00 96.44 281 ARG A N 1
ATOM 2184 C CA . ARG A 1 281 ? -18.986 -4.345 14.713 1.00 96.44 281 ARG A CA 1
ATOM 2185 C C . ARG A 1 281 ? -19.577 -4.350 16.119 1.00 96.44 281 ARG A C 1
ATOM 2187 O O . ARG A 1 281 ? -20.241 -5.307 16.503 1.00 96.44 281 ARG A O 1
ATOM 2194 N N . VAL A 1 282 ? -19.343 -3.281 16.872 1.00 96.44 282 VAL A N 1
ATOM 2195 C CA . VAL A 1 282 ? -19.833 -3.130 18.248 1.00 96.44 282 VAL A CA 1
ATOM 2196 C C . VAL A 1 282 ? -20.450 -1.751 18.450 1.00 96.44 282 VAL A C 1
ATOM 2198 O O . VAL A 1 282 ? -20.033 -0.789 17.810 1.00 96.44 282 VAL A O 1
ATOM 2201 N N . ASP A 1 283 ? -21.413 -1.652 19.364 1.00 96.38 283 ASP A N 1
ATOM 2202 C CA . ASP A 1 283 ? -22.067 -0.376 19.692 1.00 96.38 283 ASP A CA 1
ATOM 2203 C C . ASP A 1 283 ? -21.571 0.224 21.011 1.00 96.38 283 ASP A C 1
ATOM 2205 O O . ASP A 1 283 ? -21.667 1.428 21.213 1.00 96.38 283 ASP A O 1
ATOM 2209 N N . ASN A 1 284 ? -21.032 -0.595 21.915 1.00 95.12 284 ASN A N 1
ATOM 2210 C CA . ASN A 1 284 ? -20.464 -0.170 23.192 1.00 95.12 284 ASN A CA 1
ATOM 2211 C C . ASN A 1 284 ? -19.345 -1.135 23.577 1.00 95.12 284 ASN A C 1
ATOM 2213 O O . ASN A 1 284 ? -19.573 -2.346 23.612 1.00 95.12 284 ASN A O 1
ATOM 2217 N N . TRP A 1 285 ? -18.147 -0.627 23.868 1.00 95.50 285 TRP A N 1
ATOM 2218 C CA . TRP A 1 285 ? -17.004 -1.490 24.168 1.00 95.50 285 TRP A CA 1
ATOM 2219 C C . TRP A 1 285 ? -16.024 -0.896 25.173 1.00 95.50 285 TRP A C 1
ATOM 2221 O O . TRP A 1 285 ? -15.933 0.320 25.345 1.00 95.50 285 TRP A O 1
ATOM 2231 N N . ILE A 1 286 ? -15.278 -1.787 25.832 1.00 92.69 286 ILE A N 1
ATOM 2232 C CA . ILE A 1 286 ? -14.282 -1.441 26.848 1.00 92.69 286 ILE A CA 1
ATOM 2233 C C . ILE A 1 286 ? -12.967 -1.045 26.174 1.00 92.69 286 ILE A C 1
ATOM 2235 O O . ILE A 1 286 ? -12.454 -1.752 25.302 1.00 92.69 286 ILE A O 1
ATOM 2239 N N . ILE A 1 287 ? -12.397 0.067 26.626 1.00 90.69 287 ILE A N 1
ATOM 2240 C CA . ILE A 1 287 ? -11.039 0.497 26.319 1.00 90.69 287 ILE A CA 1
ATOM 2241 C C . ILE A 1 287 ? -10.117 -0.038 27.413 1.00 90.69 287 ILE A C 1
ATOM 2243 O O . ILE A 1 287 ? -10.276 0.272 28.591 1.00 90.69 287 ILE A O 1
ATOM 2247 N N . GLY A 1 288 ? -9.158 -0.862 27.007 1.00 84.62 288 GLY A N 1
ATOM 2248 C CA . GLY A 1 288 ? -8.069 -1.338 27.845 1.00 84.62 288 GLY A CA 1
ATOM 2249 C C . GLY A 1 288 ? -6.754 -0.592 27.577 1.00 84.62 288 GLY A C 1
ATOM 2250 O O . GLY A 1 288 ? -6.681 0.301 26.728 1.00 84.62 288 GLY A O 1
ATOM 2251 N N . PRO A 1 289 ? -5.659 -1.004 28.239 1.00 78.81 289 PRO A N 1
ATOM 2252 C CA . PRO A 1 289 ? -4.350 -0.356 28.115 1.00 78.81 289 PRO A CA 1
ATOM 2253 C C . PRO A 1 289 ? -3.689 -0.529 26.737 1.00 78.81 289 PRO A C 1
ATOM 2255 O O . PRO A 1 289 ? -2.685 0.124 26.463 1.00 78.81 289 PRO A O 1
ATOM 2258 N N . ARG A 1 290 ? -4.216 -1.409 25.871 1.00 81.00 290 ARG A N 1
ATOM 2259 C CA . ARG A 1 290 ? -3.684 -1.706 24.525 1.00 81.00 290 ARG A CA 1
ATOM 2260 C C . ARG A 1 290 ? -4.588 -1.250 23.372 1.00 81.00 290 ARG A C 1
ATOM 2262 O O . ARG A 1 290 ? -4.250 -1.499 22.219 1.00 81.00 290 ARG A O 1
ATOM 2269 N N . GLY A 1 291 ? -5.709 -0.592 23.666 1.00 89.81 291 GLY A N 1
ATOM 2270 C CA . GLY A 1 291 ? -6.771 -0.307 22.699 1.00 89.81 291 GLY A CA 1
ATOM 2271 C C . GLY A 1 291 ? -8.110 -0.871 23.169 1.00 89.81 291 GLY A C 1
ATOM 2272 O O . GLY A 1 291 ? -8.321 -1.032 24.370 1.00 89.81 291 GLY A O 1
ATOM 2273 N N . PHE A 1 292 ? -9.017 -1.201 22.250 1.00 93.12 292 PHE A N 1
ATOM 2274 C CA . PHE A 1 292 ? -10.221 -1.950 22.620 1.00 93.12 292 PHE A CA 1
ATOM 2275 C C . PHE A 1 292 ? -9.857 -3.309 23.224 1.00 93.12 292 PHE A C 1
ATOM 2277 O O . PHE A 1 292 ? -8.910 -3.964 22.785 1.00 93.12 292 PHE A O 1
ATOM 2284 N N . LEU A 1 293 ? -10.614 -3.740 24.234 1.00 91.38 293 LEU A N 1
ATOM 2285 C CA . LEU A 1 293 ? -10.447 -5.066 24.822 1.00 91.38 293 LEU A CA 1
ATOM 2286 C C . LEU A 1 293 ? -10.538 -6.132 23.717 1.00 91.38 293 LEU A C 1
ATOM 2288 O O . LEU A 1 293 ? -11.457 -6.076 22.899 1.00 91.38 293 LEU A O 1
ATOM 2292 N N . PHE A 1 294 ? -9.587 -7.074 23.705 1.00 92.19 294 PHE A N 1
ATOM 2293 C CA . PHE A 1 294 ? -9.443 -8.143 22.706 1.00 92.19 294 PHE A CA 1
ATOM 2294 C C . PHE A 1 294 ? -9.053 -7.706 21.287 1.00 92.19 294 PHE A C 1
ATOM 2296 O O . PHE A 1 294 ? -9.008 -8.540 20.387 1.00 92.19 294 PHE A O 1
ATOM 2303 N N . ASP A 1 295 ? -8.713 -6.439 21.057 1.00 93.12 295 ASP A N 1
ATOM 2304 C CA . ASP A 1 295 ? -8.336 -5.961 19.730 1.00 93.12 295 ASP A CA 1
ATOM 2305 C C . ASP A 1 295 ? -6.907 -6.369 19.324 1.00 93.12 295 ASP A C 1
ATOM 2307 O O . ASP A 1 295 ? -5.915 -5.994 19.958 1.00 93.12 295 ASP A O 1
ATOM 2311 N N . ARG A 1 296 ? -6.799 -7.124 18.222 1.00 91.69 296 ARG A N 1
ATOM 2312 C CA . ARG A 1 296 ? -5.555 -7.709 17.693 1.00 91.69 296 ARG A CA 1
ATOM 2313 C C . ARG A 1 296 ? -4.755 -8.465 18.762 1.00 91.69 296 ARG A C 1
ATOM 2315 O O . ARG A 1 296 ? -3.535 -8.324 18.835 1.00 91.69 296 ARG A O 1
ATOM 2322 N N . GLU A 1 297 ? -5.417 -9.273 19.586 1.00 90.50 297 GLU A N 1
ATOM 2323 C CA . GLU A 1 297 ? -4.731 -10.152 20.547 1.00 90.50 297 GLU A CA 1
ATOM 2324 C C . GLU A 1 297 ? -4.328 -11.503 19.945 1.00 90.50 297 GLU A C 1
ATOM 2326 O O . GLU A 1 297 ? -3.447 -12.165 20.490 1.00 90.50 297 GLU A O 1
ATOM 2331 N N . TRP A 1 298 ? -4.907 -11.900 18.809 1.00 92.81 298 TRP A N 1
ATOM 2332 C CA . TRP A 1 298 ? -4.577 -13.152 18.124 1.00 92.81 298 TRP A CA 1
ATOM 2333 C C . TRP A 1 298 ? -3.942 -12.913 16.754 1.00 92.81 298 TRP A C 1
ATOM 2335 O O . TRP A 1 298 ? -4.175 -11.893 16.104 1.00 92.81 298 TRP A O 1
ATOM 2345 N N . MET A 1 299 ? -3.168 -13.880 16.269 1.00 92.00 299 MET A N 1
ATOM 2346 C CA . MET A 1 299 ? -2.661 -13.921 14.897 1.00 92.00 299 MET A CA 1
ATOM 2347 C C . MET A 1 299 ? -2.604 -15.349 14.369 1.00 92.00 299 MET A C 1
ATOM 2349 O O . MET A 1 299 ? -2.291 -16.284 15.105 1.00 92.00 299 MET A O 1
ATOM 2353 N N . VAL A 1 300 ? -2.830 -15.495 13.066 1.00 91.44 300 VAL A N 1
ATOM 2354 C CA . VAL A 1 300 ? -2.565 -16.746 12.355 1.00 91.44 300 VAL A CA 1
ATOM 2355 C C . VAL A 1 300 ? -1.091 -16.786 11.962 1.00 91.44 300 VAL A C 1
ATOM 2357 O O . VAL A 1 300 ? -0.559 -15.818 11.406 1.00 91.44 300 VAL A O 1
ATOM 2360 N N . VAL A 1 301 ? -0.423 -17.899 12.241 1.00 83.38 301 VAL A N 1
ATOM 2361 C CA . VAL A 1 301 ? 0.974 -18.142 11.873 1.00 83.38 301 VAL A CA 1
ATOM 2362 C C . VAL A 1 301 ? 1.102 -19.415 11.048 1.00 83.38 301 VAL A C 1
ATOM 2364 O O . VAL A 1 301 ? 0.298 -20.335 11.157 1.00 83.38 301 VAL A O 1
ATOM 2367 N N . THR A 1 302 ? 2.135 -19.464 10.218 1.00 77.88 302 THR A N 1
ATOM 2368 C CA . THR A 1 302 ? 2.559 -20.686 9.518 1.00 77.88 302 THR A CA 1
ATOM 2369 C C . THR A 1 302 ? 3.335 -21.624 10.446 1.00 77.88 302 THR A C 1
ATOM 2371 O O . THR A 1 302 ? 3.779 -21.208 11.515 1.00 77.88 302 THR A O 1
ATOM 2374 N N . PHE A 1 303 ? 3.610 -22.852 9.992 1.00 73.88 303 PHE A N 1
ATOM 2375 C CA . PHE A 1 303 ? 4.458 -23.817 10.707 1.00 73.88 303 PHE A CA 1
ATOM 2376 C C . PHE A 1 303 ? 5.859 -23.269 11.038 1.00 73.88 303 PHE A C 1
ATOM 2378 O O . PHE A 1 303 ? 6.468 -23.673 12.022 1.00 73.88 303 PHE A O 1
ATOM 2385 N N . ALA A 1 304 ? 6.360 -22.322 10.238 1.00 66.94 304 ALA A N 1
ATOM 2386 C CA . ALA A 1 304 ? 7.634 -21.642 10.462 1.00 66.94 304 ALA A CA 1
ATOM 2387 C C . ALA A 1 304 ? 7.537 -20.491 11.487 1.00 66.94 304 ALA A C 1
ATOM 2389 O O . ALA A 1 304 ? 8.489 -19.733 11.660 1.00 66.94 304 ALA A O 1
ATOM 2390 N N . GLY A 1 305 ? 6.377 -20.299 12.122 1.00 67.81 305 GLY A N 1
ATOM 2391 C CA . GLY A 1 305 ? 6.119 -19.224 13.078 1.00 67.81 305 GLY A CA 1
ATOM 2392 C C . GLY A 1 305 ? 5.938 -17.845 12.441 1.00 67.81 305 GLY A C 1
ATOM 2393 O O . GLY A 1 305 ? 5.866 -16.856 13.159 1.00 67.81 305 GLY A O 1
ATOM 2394 N N . VAL A 1 306 ? 5.854 -17.736 11.111 1.00 72.56 306 VAL A N 1
ATOM 2395 C CA . VAL A 1 306 ? 5.661 -16.448 10.421 1.00 72.56 306 VAL A CA 1
ATOM 2396 C C . VAL A 1 306 ? 4.186 -16.056 10.450 1.00 72.56 306 VAL A C 1
ATOM 2398 O O . VAL A 1 306 ? 3.351 -16.829 9.977 1.00 72.56 306 VAL A O 1
ATOM 2401 N N . SER A 1 307 ? 3.877 -14.856 10.959 1.00 80.56 307 SER A N 1
ATOM 2402 C CA . SER A 1 307 ? 2.523 -14.283 10.932 1.00 80.56 307 SER A CA 1
ATOM 2403 C C . SER A 1 307 ? 2.036 -14.098 9.499 1.00 80.56 307 SER A C 1
ATOM 2405 O O . SER A 1 307 ? 2.718 -13.482 8.676 1.00 80.56 307 SER A O 1
ATOM 2407 N N . LEU A 1 308 ? 0.843 -14.619 9.222 1.00 83.50 308 LEU A N 1
ATOM 2408 C CA . LEU A 1 308 ? 0.144 -14.357 7.978 1.00 83.50 308 LEU A CA 1
ATOM 2409 C C . LEU A 1 308 ? -0.507 -12.976 8.002 1.00 83.50 308 LEU A C 1
ATOM 2411 O O . LEU A 1 308 ? -0.990 -12.489 9.024 1.00 83.50 308 LEU A O 1
ATOM 2415 N N . THR A 1 309 ? -0.525 -12.350 6.833 1.00 86.38 309 THR A N 1
ATOM 2416 C CA . THR A 1 309 ? -1.165 -11.056 6.594 1.00 86.38 309 THR A CA 1
ATOM 2417 C C . THR A 1 309 ? -2.073 -11.149 5.377 1.00 86.38 309 THR A C 1
ATOM 2419 O O . THR A 1 309 ? -1.813 -11.954 4.484 1.00 86.38 309 THR A O 1
ATOM 2422 N N . GLN A 1 310 ? -3.068 -10.261 5.269 1.00 90.75 310 GLN A N 1
ATOM 2423 C CA . GLN A 1 310 ? -3.966 -10.240 4.101 1.00 90.75 310 GLN A CA 1
ATOM 2424 C C . GLN A 1 310 ? -3.234 -10.038 2.757 1.00 90.75 310 GLN A C 1
ATOM 2426 O O . GLN A 1 310 ? -3.734 -10.407 1.700 1.00 90.75 310 GLN A O 1
ATOM 2431 N N . LYS A 1 311 ? -2.017 -9.470 2.763 1.00 82.38 311 LYS A N 1
ATOM 2432 C CA . LYS A 1 311 ? -1.200 -9.357 1.542 1.00 82.38 311 LYS A CA 1
ATOM 2433 C C . LYS A 1 311 ? -0.785 -10.731 1.013 1.00 82.38 311 LYS A C 1
ATOM 2435 O O . LYS A 1 311 ? -0.790 -10.946 -0.200 1.00 82.38 311 LYS A O 1
ATOM 2440 N N . GLN A 1 312 ? -0.419 -11.627 1.928 1.00 80.94 312 GLN A N 1
ATOM 2441 C CA . GLN A 1 312 ? -0.001 -12.992 1.624 1.00 80.94 312 GLN A CA 1
ATOM 2442 C C . GLN A 1 312 ? -1.210 -13.893 1.379 1.00 80.94 312 GLN A C 1
ATOM 2444 O O . GLN A 1 312 ? -1.201 -14.621 0.397 1.00 80.94 312 GLN A O 1
ATOM 2449 N N . GLU A 1 313 ? -2.229 -13.802 2.236 1.00 88.25 313 GLU A N 1
ATOM 2450 C CA . GLU A 1 313 ? -3.443 -14.618 2.181 1.00 88.25 313 GLU A CA 1
ATOM 2451 C C . GLU A 1 313 ? -4.677 -13.726 2.352 1.00 88.25 313 GLU A C 1
ATOM 2453 O O . GLU A 1 313 ? -5.028 -13.357 3.474 1.00 88.25 313 GLU A O 1
ATOM 2458 N N . SER A 1 314 ? -5.302 -13.304 1.249 1.00 93.38 314 SER A N 1
ATOM 2459 C CA . SER A 1 314 ? -6.407 -12.338 1.311 1.00 93.38 314 SER A CA 1
ATOM 2460 C C . SER A 1 314 ? -7.676 -12.935 1.909 1.00 93.38 314 SER A C 1
ATOM 2462 O O . SER A 1 314 ? -8.422 -12.202 2.559 1.00 93.38 314 SER A O 1
ATOM 2464 N N . ASN A 1 315 ? -7.862 -14.256 1.815 1.00 95.56 315 ASN A N 1
ATOM 2465 C CA . ASN A 1 315 ? -9.015 -14.957 2.384 1.00 95.56 315 ASN A CA 1
ATOM 2466 C C . ASN A 1 315 ? -9.046 -14.928 3.917 1.00 95.56 315 ASN A C 1
ATOM 2468 O O . ASN A 1 315 ? -10.080 -15.224 4.505 1.00 95.56 315 ASN A O 1
ATOM 2472 N N . LEU A 1 316 ? -7.973 -14.473 4.582 1.00 96.50 316 LEU A N 1
ATOM 2473 C CA . LEU A 1 316 ? -8.026 -14.148 6.009 1.00 96.50 316 LEU A CA 1
ATOM 2474 C C . LEU A 1 316 ? -9.176 -13.189 6.340 1.00 96.50 316 LEU A C 1
ATOM 2476 O O . LEU A 1 316 ? -9.762 -13.324 7.406 1.00 96.50 316 LEU A O 1
ATOM 2480 N N . CYS A 1 317 ? -9.526 -12.248 5.451 1.00 96.12 317 CYS A N 1
ATOM 2481 C CA . CYS A 1 317 ? -10.643 -11.327 5.693 1.00 96.12 317 CYS A CA 1
ATOM 2482 C C . CYS A 1 317 ? -12.001 -12.025 5.867 1.00 96.12 317 CYS A C 1
ATOM 2484 O O . CYS A 1 317 ? -12.843 -11.471 6.565 1.00 96.12 317 CYS A O 1
ATOM 2486 N N . LEU A 1 318 ? -12.163 -13.228 5.305 1.00 97.38 318 LEU A N 1
ATOM 2487 C CA . LEU A 1 318 ? -13.382 -14.039 5.367 1.00 97.38 318 LEU A CA 1
ATOM 2488 C C . LEU A 1 318 ? -13.473 -14.882 6.645 1.00 97.38 318 LEU A C 1
ATOM 2490 O O . LEU A 1 318 ? -14.505 -15.485 6.911 1.00 97.38 318 LEU A O 1
ATOM 2494 N N . VAL A 1 319 ? -12.391 -14.954 7.430 1.00 98.06 319 VAL A N 1
ATOM 2495 C CA . VAL A 1 319 ? -12.456 -15.501 8.786 1.00 98.06 319 VAL A CA 1
ATOM 2496 C C . VAL A 1 319 ? -13.112 -14.438 9.655 1.00 98.06 319 VAL A C 1
ATOM 2498 O O . VAL A 1 319 ? -12.491 -13.416 9.958 1.00 98.06 319 VAL A O 1
ATOM 2501 N N . GLU A 1 320 ? -14.357 -14.670 10.045 1.00 97.31 320 GLU A N 1
ATOM 2502 C CA . GLU A 1 320 ? -15.173 -13.744 10.821 1.00 97.31 320 GLU A CA 1
ATOM 2503 C C . GLU A 1 320 ? -15.087 -14.095 12.312 1.00 97.31 320 GLU A C 1
ATOM 2505 O O . GLU A 1 320 ? -15.581 -15.138 12.743 1.00 97.31 320 GLU A O 1
ATOM 2510 N N . PRO A 1 321 ? -14.411 -13.269 13.126 1.00 97.50 321 PRO A N 1
ATOM 2511 C CA . PRO A 1 321 ? -14.399 -13.453 14.566 1.00 97.50 321 PRO A CA 1
ATOM 2512 C C . PRO A 1 321 ? -15.684 -12.905 15.199 1.00 97.50 321 PRO A C 1
ATOM 2514 O O . PRO A 1 321 ? -16.245 -11.926 14.721 1.00 97.50 321 PRO A O 1
ATOM 2517 N N . ASN A 1 322 ? -16.089 -13.465 16.336 1.00 96.69 322 ASN A N 1
ATOM 2518 C CA . ASN A 1 322 ? -17.115 -12.923 17.225 1.00 96.69 322 ASN A CA 1
ATOM 2519 C C . ASN A 1 322 ? -16.697 -13.162 18.686 1.00 96.69 322 ASN A C 1
ATOM 2521 O O . ASN A 1 322 ? -16.266 -14.257 19.039 1.00 96.69 322 ASN A O 1
ATOM 2525 N N . ILE A 1 323 ? -16.777 -12.136 19.533 1.00 95.31 323 ILE A N 1
ATOM 2526 C CA . ILE A 1 323 ? -16.408 -12.230 20.950 1.00 95.31 323 ILE A CA 1
ATOM 2527 C C . ILE A 1 323 ? -17.684 -12.348 21.781 1.00 95.31 323 ILE A C 1
ATOM 2529 O O . ILE A 1 323 ? -18.408 -11.368 21.954 1.00 95.31 323 ILE A O 1
ATOM 2533 N N . ASP A 1 324 ? -17.902 -13.519 22.373 1.00 93.94 324 ASP A N 1
ATOM 2534 C CA . ASP A 1 324 ? -18.975 -13.744 23.335 1.00 93.94 324 ASP A CA 1
ATOM 2535 C C . ASP A 1 324 ? -18.428 -13.620 24.763 1.00 93.94 324 ASP A C 1
ATOM 2537 O O . ASP A 1 324 ? -17.832 -14.547 25.319 1.00 93.94 324 ASP A O 1
ATOM 2541 N N . LEU A 1 325 ? -18.636 -12.446 25.365 1.00 90.75 325 LEU A N 1
ATOM 2542 C CA . LEU A 1 325 ? -18.224 -12.164 26.743 1.00 90.75 325 LEU A CA 1
ATOM 2543 C C . LEU A 1 325 ? -19.016 -12.972 27.780 1.00 90.75 325 LEU A C 1
ATOM 2545 O O . LEU A 1 325 ? -18.495 -13.230 28.860 1.00 90.75 325 LEU A O 1
ATOM 2549 N N . GLY A 1 326 ? -20.259 -13.361 27.475 1.00 91.06 326 GLY A N 1
ATOM 2550 C CA . GLY A 1 326 ? -21.105 -14.122 28.396 1.00 91.06 326 GLY A CA 1
ATOM 2551 C C . GLY A 1 326 ? -20.661 -15.578 28.509 1.00 91.06 326 GLY A C 1
ATOM 2552 O O . GLY A 1 326 ? -20.671 -16.146 29.598 1.00 91.06 326 GLY A O 1
ATOM 2553 N N . ARG A 1 327 ? -20.228 -16.165 27.389 1.00 92.56 327 ARG A N 1
ATOM 2554 C CA . ARG A 1 327 ? -19.653 -17.518 27.334 1.00 92.56 327 ARG A CA 1
ATOM 2555 C C . ARG A 1 327 ? -18.140 -17.550 27.554 1.00 92.56 327 ARG A C 1
ATOM 2557 O O . ARG A 1 327 ? -17.593 -18.632 27.739 1.00 92.56 327 ARG A O 1
ATOM 2564 N N . GLY A 1 328 ? -17.466 -16.401 27.512 1.00 93.62 328 GLY A N 1
ATOM 2565 C CA . GLY A 1 328 ? -16.014 -16.318 27.650 1.00 93.62 328 GLY A CA 1
ATOM 2566 C C . GLY A 1 328 ? -15.264 -16.939 26.468 1.00 93.62 328 GLY A C 1
ATOM 2567 O O . GLY A 1 328 ? -14.207 -17.537 26.668 1.00 93.62 328 GLY A O 1
ATOM 2568 N N . VAL A 1 329 ? -15.797 -16.841 25.241 1.00 95.44 329 VAL A N 1
ATOM 2569 C CA . VAL A 1 329 ? -15.201 -17.460 24.039 1.00 95.44 329 VAL A CA 1
ATOM 2570 C C . VAL A 1 329 ? -15.084 -16.490 22.858 1.00 95.44 329 VAL A C 1
ATOM 2572 O O . VAL A 1 329 ? -15.940 -15.639 22.633 1.00 95.44 329 VAL A O 1
ATOM 2575 N N . LEU A 1 330 ? -14.013 -16.649 22.083 1.00 96.75 330 LEU A N 1
ATOM 2576 C CA . LEU A 1 330 ? -13.861 -16.149 20.721 1.00 96.75 330 LEU A CA 1
ATOM 2577 C C . LEU A 1 330 ? -14.374 -17.226 19.761 1.00 96.75 330 LEU A C 1
ATOM 2579 O O . LEU A 1 330 ? -13.825 -18.323 19.717 1.00 96.75 330 LEU A O 1
ATOM 2583 N N . ILE A 1 331 ? -15.401 -16.914 18.986 1.00 97.94 331 ILE A N 1
ATOM 2584 C CA . ILE A 1 331 ? -15.945 -17.779 17.940 1.00 97.94 331 ILE A CA 1
ATOM 2585 C C . ILE A 1 331 ? -15.337 -17.337 16.608 1.00 97.94 331 ILE A C 1
ATOM 2587 O O . ILE A 1 331 ? -15.285 -16.139 16.335 1.00 97.94 331 ILE A O 1
ATOM 2591 N N . LEU A 1 332 ? -14.847 -18.274 15.798 1.00 98.12 332 LEU A N 1
ATOM 2592 C CA . LEU A 1 332 ? -14.395 -18.019 14.432 1.00 98.12 332 LEU A CA 1
ATOM 2593 C C . LEU A 1 332 ? -15.329 -18.722 13.453 1.00 98.12 332 LEU A C 1
ATOM 2595 O O . LEU A 1 332 ? -15.628 -19.906 13.618 1.00 98.12 332 LEU A O 1
ATOM 2599 N N . GLN A 1 333 ? -15.747 -17.980 12.435 1.00 98.19 333 GLN A N 1
ATOM 2600 C CA . GLN A 1 333 ? -16.629 -18.437 11.372 1.00 98.19 333 GLN A CA 1
ATOM 2601 C C . GLN A 1 333 ? -15.932 -18.256 10.025 1.00 98.19 333 GLN A C 1
ATOM 2603 O O . GLN A 1 333 ? -15.064 -17.394 9.864 1.00 98.19 333 GLN A O 1
ATOM 2608 N N . PHE A 1 334 ? -16.278 -19.099 9.062 1.00 96.69 334 PHE A N 1
ATOM 2609 C CA . PHE A 1 334 ? -15.799 -19.015 7.688 1.00 96.69 334 PHE A CA 1
ATOM 2610 C C . PHE A 1 334 ? -16.882 -19.596 6.770 1.00 96.69 334 PHE A C 1
ATOM 2612 O O . PHE A 1 334 ? -17.567 -20.530 7.198 1.00 96.69 334 PHE A O 1
ATOM 2619 N N . PRO A 1 335 ? -17.071 -19.076 5.541 1.00 92.94 335 PRO A N 1
ATOM 2620 C CA . PRO A 1 335 ? -18.092 -19.583 4.629 1.00 92.94 335 PRO A CA 1
ATOM 2621 C C . PRO A 1 335 ? -18.041 -21.108 4.470 1.00 92.94 335 PRO A C 1
ATOM 2623 O O . PRO A 1 335 ? -16.972 -21.682 4.269 1.00 92.94 335 PRO A O 1
ATOM 2626 N N . ASP A 1 336 ? -19.206 -21.750 4.575 1.00 90.94 336 ASP A N 1
ATOM 2627 C CA . ASP A 1 336 ? -19.397 -23.200 4.425 1.00 90.94 336 ASP A CA 1
ATOM 2628 C C . ASP A 1 336 ? -18.622 -24.091 5.423 1.00 90.94 336 ASP A C 1
ATOM 2630 O O . ASP A 1 336 ? -18.507 -25.300 5.215 1.00 90.94 336 ASP A O 1
ATOM 2634 N N . MET A 1 337 ? -18.135 -23.529 6.535 1.00 92.69 337 MET A N 1
ATOM 2635 C CA . MET A 1 337 ? -17.446 -24.257 7.608 1.00 92.69 337 MET A CA 1
ATOM 2636 C C . MET A 1 337 ? -18.233 -24.191 8.928 1.00 92.69 337 MET A C 1
ATOM 2638 O O . MET A 1 337 ? -18.888 -23.185 9.201 1.00 92.69 337 MET A O 1
ATOM 2642 N N . PRO A 1 338 ? -18.172 -25.228 9.787 1.00 94.38 338 PRO A N 1
ATOM 2643 C CA . PRO A 1 338 ? -18.739 -25.153 11.131 1.00 94.38 338 PRO A CA 1
ATOM 2644 C C . PRO A 1 338 ? -17.969 -24.145 11.992 1.00 94.38 338 PRO A C 1
ATOM 2646 O O . PRO A 1 338 ? -16.753 -24.033 11.866 1.00 94.38 338 PRO A O 1
ATOM 2649 N N . ASP A 1 339 ? -18.651 -23.456 12.903 1.00 97.44 339 ASP A N 1
ATOM 2650 C CA . ASP A 1 339 ? -18.011 -22.520 13.833 1.00 97.44 339 ASP A CA 1
ATOM 2651 C C . ASP A 1 339 ? -17.007 -23.228 14.761 1.00 97.44 339 ASP A C 1
ATOM 2653 O O . ASP A 1 339 ? -17.266 -24.329 15.256 1.00 97.44 339 ASP A O 1
ATOM 2657 N N . ILE A 1 340 ? -15.892 -22.564 15.081 1.00 96.75 340 ILE A N 1
ATOM 2658 C CA . ILE A 1 340 ? -14.926 -23.029 16.089 1.00 96.75 340 ILE A CA 1
ATOM 2659 C C . ILE A 1 340 ? -14.828 -22.026 17.240 1.00 96.75 340 ILE A C 1
ATOM 2661 O O . ILE A 1 340 ? -14.807 -20.817 17.027 1.00 96.75 340 ILE A O 1
ATOM 2665 N N . SER A 1 341 ? -14.779 -22.514 18.482 1.00 95.75 341 SER A N 1
ATOM 2666 C CA . SER A 1 341 ? -14.701 -21.674 19.686 1.00 95.75 341 SER A CA 1
ATOM 2667 C C . SER A 1 341 ? -13.335 -21.779 20.361 1.00 95.75 341 SER A C 1
ATOM 2669 O O . SER A 1 341 ? -12.794 -22.868 20.523 1.00 95.75 341 SER A O 1
ATOM 2671 N N . VAL A 1 342 ? -12.802 -20.643 20.807 1.00 93.50 342 VAL A N 1
ATOM 2672 C CA . VAL A 1 342 ? -11.522 -20.509 21.510 1.00 93.50 342 VAL A CA 1
ATOM 2673 C C . VAL A 1 342 ? -11.760 -19.794 22.842 1.00 93.50 342 VAL A C 1
ATOM 2675 O O . VAL A 1 342 ? -12.328 -18.705 22.831 1.00 93.50 342 VAL A O 1
ATOM 2678 N N . PRO A 1 343 ? -11.337 -20.335 23.995 1.00 91.50 343 PRO A N 1
ATOM 2679 C CA . PRO A 1 343 ? -11.496 -19.649 25.279 1.00 91.50 343 PRO A CA 1
ATOM 2680 C C . PRO A 1 343 ? -10.817 -18.267 25.324 1.00 91.50 343 PRO A C 1
ATOM 2682 O O . PRO A 1 343 ? -9.684 -18.098 24.862 1.00 91.50 343 PRO A O 1
ATOM 2685 N N . LEU A 1 344 ? -11.501 -17.275 25.908 1.00 88.69 344 LEU A N 1
ATOM 2686 C CA . LEU A 1 344 ? -10.964 -15.928 26.159 1.00 88.69 344 LEU A CA 1
ATOM 2687 C C . LEU A 1 344 ? -10.075 -15.866 27.404 1.00 88.69 344 LEU A C 1
ATOM 2689 O O . LEU A 1 344 ? -9.303 -14.914 27.542 1.00 88.69 344 LEU A O 1
ATOM 2693 N N . ASP A 1 345 ? -10.139 -16.857 28.287 1.00 79.44 345 ASP A N 1
ATOM 2694 C CA . ASP A 1 345 ? -9.257 -16.941 29.447 1.00 79.44 345 ASP A CA 1
ATOM 2695 C C . ASP A 1 345 ? -7.921 -17.585 29.074 1.00 79.44 345 ASP A C 1
ATOM 2697 O O . ASP A 1 345 ? -7.840 -18.477 28.226 1.00 79.44 345 ASP A O 1
ATOM 2701 N N . ALA A 1 346 ? -6.842 -17.118 29.704 1.00 63.06 346 ALA A N 1
ATOM 2702 C CA . ALA A 1 346 ? -5.562 -17.804 29.607 1.00 63.06 346 ALA A CA 1
ATOM 2703 C C . ALA A 1 346 ? -5.657 -19.145 30.358 1.00 63.06 346 ALA A C 1
ATOM 2705 O O . ALA A 1 346 ? -6.242 -19.179 31.445 1.00 63.06 346 ALA A O 1
ATOM 2706 N N . PRO A 1 347 ? -5.081 -20.241 29.833 1.00 56.88 347 PRO A N 1
ATOM 2707 C CA . PRO A 1 347 ? -5.064 -21.509 30.550 1.00 56.88 347 PRO A CA 1
ATOM 2708 C C . PRO A 1 347 ? -4.441 -21.315 31.939 1.00 56.88 347 PRO A C 1
ATOM 2710 O O . PRO A 1 347 ? -3.329 -20.797 32.070 1.00 56.88 347 PRO A O 1
ATOM 2713 N N . SER A 1 348 ? -5.187 -21.696 32.978 1.00 46.50 348 SER A N 1
ATOM 2714 C CA . SER A 1 348 ? -4.787 -21.563 34.378 1.00 46.50 348 SER A CA 1
ATOM 2715 C C . SER A 1 348 ? -3.463 -22.296 34.602 1.00 46.50 348 SER A C 1
ATOM 2717 O O . SER A 1 348 ? -3.300 -23.458 34.229 1.00 46.50 348 SER A O 1
ATOM 2719 N N . SER A 1 349 ? -2.499 -21.603 35.193 1.00 43.75 349 SER A N 1
ATOM 2720 C CA . SER A 1 349 ? -1.106 -22.013 35.370 1.00 43.75 349 SER A CA 1
ATOM 2721 C C . SER A 1 349 ? -0.906 -23.117 36.423 1.00 43.75 349 SER A C 1
ATOM 2723 O O . SER A 1 349 ? -0.171 -22.916 37.386 1.00 43.75 349 SER A O 1
ATOM 2725 N N . THR A 1 350 ? -1.552 -24.277 36.274 1.00 37.53 350 THR A N 1
ATOM 2726 C CA . THR A 1 350 ? -1.427 -25.398 37.230 1.00 37.53 350 THR A CA 1
ATOM 2727 C C . THR A 1 350 ? -1.137 -26.764 36.615 1.00 37.53 350 THR A C 1
ATOM 2729 O O . THR A 1 350 ? -1.026 -27.729 37.360 1.00 37.53 350 THR A O 1
ATOM 2732 N N . ASN A 1 351 ? -0.923 -26.881 35.301 1.00 38.66 351 ASN A N 1
ATOM 2733 C CA . ASN A 1 351 ? -0.457 -28.142 34.718 1.00 38.66 351 ASN A CA 1
ATOM 2734 C C . ASN A 1 351 ? 0.903 -27.987 34.029 1.00 38.66 351 ASN A C 1
ATOM 2736 O O . ASN A 1 351 ? 1.035 -27.313 33.006 1.00 38.66 351 ASN A O 1
ATOM 2740 N N . ASP A 1 352 ? 1.891 -28.701 34.574 1.00 37.66 352 ASP A N 1
ATOM 2741 C CA . ASP A 1 352 ? 3.296 -28.850 34.154 1.00 37.66 352 ASP A CA 1
ATOM 2742 C C . ASP A 1 352 ? 3.510 -29.400 32.718 1.00 37.66 352 ASP A C 1
ATOM 2744 O O . ASP A 1 352 ? 4.606 -29.815 32.357 1.00 37.66 352 ASP A O 1
ATOM 2748 N N . LYS A 1 353 ? 2.491 -29.349 31.848 1.00 39.78 353 LYS A N 1
ATOM 2749 C CA . LYS A 1 353 ? 2.574 -29.644 30.404 1.00 39.78 353 LYS A CA 1
ATOM 2750 C C . LYS A 1 353 ? 2.666 -28.393 29.514 1.00 39.78 353 LYS A C 1
ATOM 2752 O O . LYS A 1 353 ? 2.922 -28.511 28.322 1.00 39.78 353 LYS A O 1
ATOM 2757 N N . LEU A 1 354 ? 2.515 -27.187 30.074 1.00 41.44 354 LEU A N 1
ATOM 2758 C CA . LEU A 1 354 ? 2.616 -25.914 29.333 1.00 41.44 354 LEU A CA 1
ATOM 2759 C C . LEU A 1 354 ? 4.059 -25.483 28.994 1.00 41.44 354 LEU A C 1
ATOM 2761 O O . LEU A 1 354 ? 4.243 -24.522 28.252 1.00 41.44 354 LEU A O 1
ATOM 2765 N N . LYS A 1 355 ? 5.086 -26.196 29.483 1.00 38.69 355 LYS A N 1
ATOM 2766 C CA . LYS A 1 355 ? 6.501 -25.935 29.143 1.00 38.69 355 LYS A CA 1
ATOM 2767 C C . LYS A 1 355 ? 6.911 -26.419 27.741 1.00 38.69 355 LYS A C 1
ATOM 2769 O O . LYS A 1 355 ? 7.966 -26.011 27.268 1.00 38.69 355 LYS A O 1
ATOM 2774 N N . GLU A 1 356 ? 6.088 -27.227 27.067 1.00 35.50 356 GLU A N 1
ATOM 2775 C CA . GLU A 1 356 ? 6.364 -27.776 25.722 1.00 35.50 356 GLU A CA 1
ATOM 2776 C C . GLU A 1 356 ? 5.525 -27.154 24.590 1.00 35.50 356 GLU A C 1
ATOM 2778 O O . GLU A 1 356 ? 5.673 -27.528 23.427 1.00 35.50 356 GLU A O 1
ATOM 2783 N N . LEU A 1 357 ? 4.670 -26.168 24.886 1.00 40.69 357 LEU A N 1
ATOM 2784 C CA . LEU A 1 357 ? 3.935 -25.435 23.854 1.00 40.69 357 LEU A CA 1
ATOM 2785 C C . LEU A 1 357 ? 4.861 -24.389 23.227 1.00 40.69 357 LEU A C 1
ATOM 2787 O O . LEU A 1 357 ? 5.235 -23.394 23.845 1.00 40.69 357 LEU A O 1
ATOM 2791 N N . SER A 1 358 ? 5.284 -24.696 22.002 1.00 36.69 358 SER A N 1
ATOM 2792 C CA . SER A 1 358 ? 6.315 -24.012 21.230 1.00 36.69 358 SER A CA 1
ATOM 2793 C C . SER A 1 358 ? 6.237 -22.489 21.326 1.00 36.69 358 SER A C 1
ATOM 2795 O O . SER A 1 358 ? 5.314 -21.858 20.812 1.00 36.69 358 SER A O 1
ATOM 2797 N N . LEU A 1 359 ? 7.282 -21.906 21.909 1.00 36.00 359 LEU A N 1
ATOM 2798 C CA . LEU A 1 359 ? 7.669 -20.509 21.752 1.00 36.00 359 LEU A CA 1
ATOM 2799 C C . LEU A 1 359 ? 7.786 -20.190 20.247 1.00 36.00 359 LEU A C 1
ATOM 2801 O O . LEU A 1 359 ? 8.841 -20.363 19.636 1.00 36.00 359 LEU A O 1
ATOM 2805 N N . CYS A 1 360 ? 6.701 -19.745 19.616 1.00 42.00 360 CYS A N 1
ATOM 2806 C CA . CYS A 1 360 ? 6.736 -19.327 18.220 1.00 42.00 360 CYS A CA 1
ATOM 2807 C C . CYS A 1 360 ? 7.315 -17.915 18.138 1.00 42.00 360 CYS A C 1
ATOM 2809 O O . CYS A 1 360 ? 6.658 -16.928 18.457 1.00 42.00 360 CYS A O 1
ATOM 2811 N N . GLN A 1 361 ? 8.560 -17.810 17.680 1.00 39.78 361 GLN A N 1
ATOM 2812 C CA . GLN A 1 361 ? 9.161 -16.523 17.353 1.00 39.78 361 GLN A CA 1
ATOM 2813 C C . GLN A 1 361 ? 8.598 -16.018 16.025 1.00 39.78 361 GLN A C 1
ATOM 2815 O O . GLN A 1 361 ? 9.149 -16.293 14.962 1.00 39.78 361 GLN A O 1
ATOM 2820 N N . SER A 1 362 ? 7.517 -15.249 16.085 1.00 40.50 362 SER A N 1
ATOM 2821 C CA . SER A 1 362 ? 7.033 -14.502 14.924 1.00 40.50 362 SER A CA 1
ATOM 2822 C C . SER A 1 362 ? 7.625 -13.099 14.913 1.00 40.50 362 SER A C 1
ATOM 2824 O O . SER A 1 362 ? 7.765 -12.475 15.966 1.00 40.50 362 SER A O 1
ATOM 2826 N N . LYS A 1 363 ? 7.976 -12.595 13.723 1.00 41.84 363 LYS A N 1
ATOM 2827 C CA . LYS A 1 363 ? 8.321 -11.185 13.511 1.00 41.84 363 LYS A CA 1
ATOM 2828 C C . LYS A 1 363 ? 7.079 -10.439 13.038 1.00 41.84 363 LYS A C 1
ATOM 2830 O O . LYS A 1 363 ? 6.674 -10.606 11.890 1.00 41.84 363 LYS A O 1
ATOM 2835 N N . VAL A 1 364 ? 6.530 -9.554 13.865 1.00 47.06 364 VAL A N 1
ATOM 2836 C CA . VAL A 1 364 ? 5.569 -8.535 13.409 1.00 47.06 364 VAL A CA 1
ATOM 2837 C C . VAL A 1 364 ? 6.298 -7.203 13.394 1.00 47.06 364 VAL A C 1
ATOM 2839 O O . VAL A 1 364 ? 6.787 -6.749 14.422 1.00 47.06 364 VAL A O 1
ATOM 2842 N N . CYS A 1 365 ? 6.437 -6.599 12.212 1.00 41.47 365 CYS A N 1
ATOM 2843 C CA . CYS A 1 365 ? 7.176 -5.340 12.034 1.00 41.47 365 CYS A CA 1
ATOM 2844 C C . CYS A 1 365 ? 8.623 -5.369 12.587 1.00 41.47 365 CYS A C 1
ATOM 2846 O O . CYS A 1 365 ? 9.164 -4.329 12.938 1.00 41.47 365 CYS A O 1
ATOM 2848 N N . GLY A 1 366 ? 9.255 -6.551 12.656 1.00 39.53 366 GLY A N 1
ATOM 2849 C CA . GLY A 1 366 ? 10.613 -6.733 13.191 1.00 39.53 366 GLY A CA 1
ATOM 2850 C C . GLY A 1 366 ? 10.691 -7.093 14.683 1.00 39.53 366 GLY A C 1
ATOM 2851 O O . GLY A 1 366 ? 11.773 -7.465 15.146 1.00 39.53 366 GLY A O 1
ATOM 2852 N N . ASP A 1 367 ? 9.570 -7.067 15.410 1.00 46.53 367 ASP A N 1
ATOM 2853 C CA . ASP A 1 367 ? 9.502 -7.401 16.836 1.00 46.53 367 ASP A CA 1
ATOM 2854 C C . ASP A 1 367 ? 9.201 -8.892 17.042 1.00 46.53 367 ASP A C 1
ATOM 2856 O O . ASP A 1 367 ? 8.348 -9.456 16.356 1.00 46.53 367 ASP A O 1
ATOM 2860 N N . ARG A 1 368 ? 9.903 -9.529 17.990 1.00 56.44 368 ARG A N 1
ATOM 2861 C CA . ARG A 1 368 ? 9.597 -10.889 18.461 1.00 56.44 368 ARG A CA 1
ATOM 2862 C C . ARG A 1 368 ? 8.396 -10.808 19.398 1.00 56.44 368 ARG A C 1
ATOM 2864 O O . ARG A 1 368 ? 8.482 -10.092 20.387 1.00 56.44 368 ARG A O 1
ATOM 2871 N N . ILE A 1 369 ? 7.340 -11.558 19.109 1.00 61.03 369 ILE A N 1
ATOM 2872 C CA . ILE A 1 369 ? 6.171 -11.680 19.989 1.00 61.03 369 ILE A CA 1
ATOM 2873 C C . ILE A 1 369 ? 6.221 -13.011 20.729 1.00 61.03 369 ILE A C 1
ATOM 2875 O O . ILE A 1 369 ? 6.591 -14.028 20.139 1.00 61.03 369 ILE A O 1
ATOM 2879 N N . GLN A 1 370 ? 5.826 -12.996 22.001 1.00 66.25 370 GLN A N 1
ATOM 2880 C CA . GLN A 1 370 ? 5.546 -14.204 22.771 1.00 66.25 370 GLN A CA 1
ATOM 2881 C C . GLN A 1 370 ? 4.034 -14.403 22.889 1.00 66.25 370 GLN A C 1
ATOM 2883 O O . GLN A 1 370 ? 3.273 -13.472 23.159 1.00 66.25 370 GLN A O 1
ATOM 2888 N N . GLY A 1 371 ? 3.588 -15.635 22.675 1.00 72.69 371 GLY A N 1
ATOM 2889 C CA . GLY A 1 371 ? 2.182 -15.992 22.734 1.00 72.69 371 GLY A CA 1
ATOM 2890 C C . GLY A 1 371 ? 1.989 -17.484 22.945 1.00 72.69 371 GLY A C 1
ATOM 2891 O O . GLY A 1 371 ? 2.942 -18.253 22.824 1.00 72.69 371 GLY A O 1
ATOM 2892 N N . TRP A 1 372 ? 0.765 -17.874 23.277 1.00 79.25 372 TRP A N 1
ATOM 2893 C CA . TRP A 1 372 ? 0.385 -19.270 23.463 1.00 79.25 372 TRP A CA 1
ATOM 2894 C C . TRP A 1 372 ? -0.476 -19.762 22.306 1.00 79.25 372 TRP A C 1
ATOM 2896 O O . TRP A 1 372 ? -1.211 -19.001 21.672 1.00 79.25 372 TRP A O 1
ATOM 2906 N N . ASP A 1 373 ? -0.341 -21.052 22.029 1.00 84.38 373 ASP A N 1
ATOM 2907 C CA . ASP A 1 373 ? -1.045 -21.738 20.961 1.00 84.38 373 ASP A CA 1
ATOM 2908 C C . ASP A 1 373 ? -2.476 -22.084 21.369 1.00 84.38 373 ASP A C 1
ATOM 2910 O O . ASP A 1 373 ? -2.691 -22.675 22.428 1.00 84.38 373 ASP A O 1
ATOM 2914 N N . CYS A 1 374 ? -3.453 -21.738 20.532 1.00 89.25 374 CYS A N 1
ATOM 2915 C CA . CYS A 1 374 ? -4.866 -21.969 20.829 1.00 89.25 374 CYS A CA 1
ATOM 2916 C C . CYS A 1 374 ? -5.341 -23.411 20.569 1.00 89.25 374 CYS A C 1
ATOM 2918 O O . CYS A 1 374 ? -6.533 -23.681 20.685 1.00 89.25 374 CYS A O 1
ATOM 2920 N N . GLY A 1 375 ? -4.437 -24.341 20.250 1.00 86.31 375 GLY A N 1
ATOM 2921 C CA . GLY A 1 375 ? -4.722 -25.771 20.189 1.00 86.31 375 GLY A CA 1
ATOM 2922 C C . GLY A 1 375 ? -4.885 -26.327 18.775 1.00 86.31 375 GLY A C 1
ATOM 2923 O O . GLY A 1 375 ? -4.969 -25.607 17.779 1.00 86.31 375 GLY A O 1
ATOM 2924 N N . ASN A 1 376 ? -4.903 -27.659 18.689 1.00 86.50 376 ASN A N 1
ATOM 2925 C CA . ASN A 1 376 ? -4.887 -28.376 17.412 1.00 86.50 376 ASN A CA 1
ATOM 2926 C C . ASN A 1 376 ? -6.213 -28.277 16.644 1.00 86.50 376 ASN A C 1
ATOM 2928 O O . ASN A 1 376 ? -6.184 -28.253 15.420 1.00 86.50 376 ASN A O 1
ATOM 2932 N N . GLU A 1 377 ? -7.353 -28.181 17.332 1.00 90.56 377 GLU A N 1
ATOM 2933 C CA . GLU A 1 377 ? -8.671 -28.077 16.684 1.00 90.56 377 GLU A CA 1
ATOM 2934 C C . GLU A 1 377 ? -8.775 -26.799 15.842 1.00 90.56 377 GLU A C 1
ATOM 2936 O O . GLU A 1 377 ? -9.092 -26.850 14.657 1.00 90.56 377 GLU A O 1
ATOM 2941 N N . VAL A 1 378 ? -8.384 -25.659 16.419 1.00 93.69 378 VAL A N 1
ATOM 2942 C CA . VAL A 1 378 ? -8.356 -24.362 15.725 1.00 93.69 378 VAL A CA 1
ATOM 2943 C C . VAL A 1 378 ? -7.317 -24.353 14.601 1.00 93.69 378 VAL A C 1
ATOM 2945 O O . VAL A 1 378 ? -7.537 -23.750 13.553 1.00 93.69 378 VAL A O 1
ATOM 2948 N N . ALA A 1 379 ? -6.178 -25.024 14.797 1.00 90.00 379 ALA A N 1
ATOM 2949 C CA . ALA A 1 379 ? -5.135 -25.147 13.780 1.00 90.00 379 ALA A CA 1
ATOM 2950 C C . ALA A 1 379 ? -5.615 -25.926 12.541 1.00 90.00 379 ALA A C 1
ATOM 2952 O O . ALA A 1 379 ? -5.366 -25.502 11.408 1.00 90.00 379 ALA A O 1
ATOM 2953 N N . VAL A 1 380 ? -6.326 -27.042 12.748 1.00 91.25 380 VAL A N 1
ATOM 2954 C CA . VAL A 1 380 ? -6.952 -27.822 11.669 1.00 91.25 380 VAL A CA 1
ATOM 2955 C C . VAL A 1 380 ? -8.010 -26.980 10.969 1.00 91.25 380 VAL A C 1
ATOM 2957 O O . VAL A 1 380 ? -7.920 -26.799 9.757 1.00 91.25 380 VAL A O 1
ATOM 2960 N N . TRP A 1 381 ? -8.915 -26.367 11.734 1.00 97.19 381 TRP A N 1
ATOM 2961 C CA . TRP A 1 381 ? -9.982 -25.526 11.196 1.00 97.19 381 TRP A CA 1
ATOM 2962 C C . TRP A 1 381 ? -9.451 -24.384 10.318 1.00 97.19 381 TRP A C 1
ATOM 2964 O O . TRP A 1 381 ? -9.901 -24.203 9.190 1.00 97.19 381 TRP A O 1
ATOM 2974 N N . LEU A 1 382 ? -8.430 -23.650 10.782 1.00 95.56 382 LEU A N 1
ATOM 2975 C CA . LEU A 1 382 ? -7.797 -22.578 10.002 1.00 95.56 382 LEU A CA 1
ATOM 2976 C C . LEU A 1 382 ? -7.117 -23.102 8.738 1.00 95.56 382 LEU A C 1
ATOM 2978 O O . LEU A 1 382 ? -7.116 -22.423 7.711 1.00 95.56 382 LEU A O 1
ATOM 2982 N N . SER A 1 383 ? -6.503 -24.283 8.828 1.00 90.38 383 SER A N 1
ATOM 2983 C CA . SER A 1 383 ? -5.820 -24.892 7.691 1.00 90.38 383 SER A CA 1
ATOM 2984 C C . SER A 1 383 ? -6.807 -25.309 6.599 1.00 90.38 383 SER A C 1
ATOM 2986 O O . SER A 1 383 ? -6.510 -25.139 5.418 1.00 90.38 383 SER A O 1
ATOM 2988 N N . GLU A 1 384 ? -7.977 -25.818 6.988 1.00 92.19 384 GLU A N 1
ATOM 2989 C CA . GLU A 1 384 ? -9.071 -26.178 6.081 1.00 92.19 384 GLU A CA 1
ATOM 2990 C C . GLU A 1 384 ? -9.733 -24.935 5.482 1.00 92.19 384 GLU A C 1
ATOM 2992 O O . GLU A 1 384 ? -9.789 -24.813 4.260 1.00 92.19 384 GLU A O 1
ATOM 2997 N N . ALA A 1 385 ? -10.125 -23.969 6.321 1.00 93.44 385 ALA A N 1
ATOM 2998 C CA . ALA A 1 385 ? -10.770 -22.727 5.894 1.00 93.44 385 ALA A CA 1
ATOM 2999 C C . ALA A 1 385 ? -9.931 -21.952 4.862 1.00 93.44 385 ALA A C 1
ATOM 3001 O O . ALA A 1 385 ? -10.445 -21.454 3.864 1.00 93.44 385 ALA A O 1
ATOM 3002 N N . LEU A 1 386 ? -8.613 -21.873 5.065 1.00 91.19 386 LEU A N 1
ATOM 3003 C CA . LEU A 1 386 ? -7.711 -21.122 4.184 1.00 91.19 386 LEU A CA 1
ATOM 3004 C C . LEU A 1 386 ? -7.045 -21.991 3.106 1.00 91.19 386 LEU A C 1
ATOM 3006 O O . LEU A 1 386 ? -6.189 -21.492 2.375 1.00 91.19 386 LEU A O 1
ATOM 3010 N N . GLY A 1 387 ? -7.386 -23.283 3.016 1.00 86.38 387 GLY A N 1
ATOM 3011 C CA . GLY A 1 387 ? -6.803 -24.210 2.039 1.00 86.38 387 GLY A CA 1
ATOM 3012 C C . GLY A 1 387 ? -5.276 -24.330 2.134 1.00 86.38 387 GLY A C 1
ATOM 3013 O O . GLY A 1 387 ? -4.596 -24.540 1.128 1.00 86.38 387 GLY A O 1
ATOM 3014 N N . ARG A 1 388 ? -4.709 -24.150 3.333 1.00 85.25 388 ARG A N 1
ATOM 3015 C CA . ARG A 1 388 ? -3.263 -24.092 3.563 1.00 85.25 388 ARG A CA 1
ATOM 3016 C C . ARG A 1 388 ? -2.886 -24.860 4.818 1.00 85.25 388 ARG A C 1
ATOM 3018 O O . ARG A 1 388 ? -3.286 -24.508 5.914 1.00 85.25 388 ARG A O 1
ATOM 3025 N N . HIS A 1 389 ? -2.032 -25.865 4.674 1.00 84.00 389 HIS A N 1
ATOM 3026 C CA . HIS A 1 389 ? -1.619 -26.697 5.802 1.00 84.00 389 HIS A CA 1
ATOM 3027 C C . HIS A 1 389 ? -0.658 -25.997 6.771 1.00 84.00 389 HIS A C 1
ATOM 3029 O O . HIS A 1 389 ? 0.147 -25.139 6.392 1.00 84.00 389 HIS A O 1
ATOM 3035 N N . GLY A 1 390 ? -0.693 -26.452 8.027 1.00 78.75 390 GLY A N 1
ATOM 3036 C CA . GLY A 1 390 ? 0.264 -26.062 9.061 1.00 78.75 390 GLY A CA 1
ATOM 3037 C C . GLY A 1 390 ? 0.023 -24.661 9.612 1.00 78.75 390 GLY A C 1
ATOM 3038 O O . GLY A 1 390 ? 0.983 -24.000 10.011 1.00 78.75 390 GLY A O 1
ATOM 3039 N N . LEU A 1 391 ? -1.225 -24.188 9.593 1.00 87.62 391 LEU A N 1
ATOM 3040 C CA . LEU A 1 391 ? -1.596 -22.924 10.217 1.00 87.62 391 LEU A CA 1
ATOM 3041 C C . LEU A 1 391 ? -1.920 -23.126 11.689 1.00 87.62 391 LEU A C 1
ATOM 3043 O O . LEU A 1 391 ? -2.502 -24.136 12.069 1.00 87.62 391 LEU A O 1
ATOM 3047 N N . ARG A 1 392 ? -1.539 -22.155 12.518 1.00 89.06 392 ARG A N 1
ATOM 3048 C CA . ARG A 1 392 ? -1.841 -22.145 13.953 1.00 89.06 392 ARG A CA 1
ATOM 3049 C C . ARG A 1 392 ? -2.334 -20.769 14.377 1.00 89.06 392 ARG A C 1
ATOM 3051 O O . ARG A 1 392 ? -1.921 -19.758 13.805 1.00 89.06 392 ARG A O 1
ATOM 3058 N N . LEU A 1 393 ? -3.207 -20.734 15.378 1.00 93.19 393 LEU A N 1
ATOM 3059 C CA . LEU A 1 393 ? -3.653 -19.497 16.009 1.00 93.19 393 LEU A CA 1
ATOM 3060 C C . LEU A 1 393 ? -2.832 -19.267 17.274 1.00 93.19 393 LEU A C 1
ATOM 3062 O O . LEU A 1 393 ? -2.807 -20.117 18.162 1.00 93.19 393 LEU A O 1
ATOM 3066 N N . ILE A 1 394 ? -2.177 -18.114 17.350 1.00 88.56 394 ILE A N 1
ATOM 3067 C CA . ILE A 1 394 ? -1.387 -17.706 18.510 1.00 88.56 394 ILE A CA 1
ATOM 3068 C C . ILE A 1 394 ? -2.044 -16.492 19.144 1.00 88.56 394 ILE A C 1
ATOM 3070 O O . ILE A 1 394 ? -2.332 -15.518 18.444 1.00 88.56 394 ILE A O 1
ATOM 3074 N N . ARG A 1 395 ? -2.215 -16.515 20.466 1.00 88.19 395 ARG A N 1
ATOM 3075 C CA . ARG A 1 395 ? -2.627 -15.345 21.243 1.00 88.19 395 ARG A CA 1
ATOM 3076 C C . ARG A 1 395 ? -1.438 -14.704 21.941 1.00 88.19 395 ARG A C 1
ATOM 3078 O O . ARG A 1 395 ? -0.648 -15.397 22.578 1.00 88.19 395 ARG A O 1
ATOM 3085 N N . GLN A 1 396 ? -1.324 -13.385 21.847 1.00 82.06 396 GLN A N 1
ATOM 3086 C CA . GLN A 1 396 ? -0.291 -12.605 22.519 1.00 82.06 396 GLN A CA 1
ATOM 3087 C C . GLN A 1 396 ? -0.385 -12.743 24.045 1.00 82.06 396 GLN A C 1
ATOM 3089 O O . GLN A 1 396 ? -1.471 -12.720 24.626 1.00 82.06 396 GLN A O 1
ATOM 3094 N N . TRP A 1 397 ? 0.768 -12.844 24.702 1.00 71.25 397 TRP A N 1
ATOM 3095 C CA . TRP A 1 397 ? 0.852 -12.889 26.157 1.00 71.25 397 TRP A CA 1
ATOM 3096 C C . TRP A 1 397 ? 0.485 -11.534 26.801 1.00 71.25 397 TRP A C 1
ATOM 3098 O O . TRP A 1 397 ? 0.826 -10.470 26.282 1.00 71.25 397 TRP A O 1
ATOM 3108 N N . ASN A 1 398 ? -0.200 -11.545 27.952 1.00 61.00 398 ASN A N 1
ATOM 3109 C CA . ASN A 1 398 ? -0.669 -10.311 28.609 1.00 61.00 398 ASN A CA 1
ATOM 3110 C C . ASN A 1 398 ? 0.464 -9.437 29.170 1.00 61.00 398 ASN A C 1
ATOM 3112 O O . ASN A 1 398 ? 0.313 -8.220 29.217 1.00 61.00 398 ASN A O 1
ATOM 3116 N N . SER A 1 399 ? 1.603 -10.027 29.548 1.00 51.91 399 SER A N 1
ATOM 3117 C CA . SER A 1 399 ? 2.787 -9.288 30.018 1.00 51.91 399 SER A CA 1
ATOM 3118 C C . SER A 1 399 ? 3.820 -8.981 28.921 1.00 51.91 399 SER A C 1
ATOM 3120 O O . SER A 1 399 ? 4.936 -8.579 29.244 1.00 51.91 399 SER A O 1
ATOM 3122 N N . ASP A 1 400 ? 3.493 -9.184 27.638 1.00 52.06 400 ASP A N 1
ATOM 3123 C CA . ASP A 1 400 ? 4.375 -8.796 26.529 1.00 52.06 400 ASP A CA 1
ATOM 3124 C C . ASP A 1 400 ? 4.288 -7.274 26.301 1.00 52.06 400 ASP A C 1
ATOM 3126 O O . ASP A 1 400 ? 3.323 -6.751 25.737 1.00 52.06 400 ASP A O 1
ATOM 3130 N N . LEU A 1 401 ? 5.300 -6.551 26.787 1.00 51.69 401 LEU A N 1
ATOM 3131 C CA . LEU A 1 401 ? 5.441 -5.099 26.664 1.00 51.69 401 LEU A CA 1
ATOM 3132 C C . LEU A 1 401 ? 6.059 -4.737 25.311 1.00 51.69 401 LEU A C 1
ATOM 3134 O O . LEU A 1 401 ? 7.183 -4.234 25.240 1.00 51.69 401 LEU A O 1
ATOM 3138 N N . ARG A 1 402 ? 5.342 -4.997 24.215 1.00 50.16 402 ARG A N 1
ATOM 3139 C CA . ARG A 1 402 ? 5.815 -4.610 22.883 1.00 50.16 402 ARG A CA 1
ATOM 3140 C C . ARG A 1 402 ? 5.992 -3.087 22.804 1.00 50.16 402 ARG A C 1
ATOM 3142 O O . ARG A 1 402 ? 5.023 -2.340 22.683 1.00 50.16 402 ARG A O 1
ATOM 3149 N N . VAL A 1 403 ? 7.251 -2.644 22.809 1.00 48.78 403 VAL A N 1
ATOM 3150 C CA . VAL A 1 403 ? 7.680 -1.271 22.514 1.00 48.78 403 VAL A CA 1
ATOM 3151 C C . VAL A 1 403 ? 8.396 -1.291 21.161 1.00 48.78 403 VAL A C 1
ATOM 3153 O O . VAL A 1 403 ? 9.408 -1.969 20.999 1.00 48.78 403 VAL A O 1
ATOM 3156 N N . PHE A 1 404 ? 7.855 -0.578 20.169 1.00 42.69 404 PHE A N 1
ATOM 3157 C CA . PHE A 1 404 ? 8.372 -0.532 18.794 1.00 42.69 404 PHE A CA 1
ATOM 3158 C C . PHE A 1 404 ? 9.871 -0.157 18.766 1.00 42.69 404 PHE A C 1
ATOM 3160 O O . PHE A 1 404 ? 10.244 0.940 19.193 1.00 42.69 404 PHE A O 1
ATOM 3167 N N . LYS A 1 405 ? 10.736 -1.036 18.231 1.00 39.44 405 LYS A N 1
ATOM 3168 C CA . LYS A 1 405 ? 12.217 -0.916 18.258 1.00 39.44 405 LYS A CA 1
ATOM 3169 C C . LYS A 1 405 ? 12.835 0.285 17.515 1.00 39.44 405 LYS A C 1
ATOM 3171 O O . LYS A 1 405 ? 14.055 0.419 17.489 1.00 39.44 405 LYS A O 1
ATOM 3176 N N . GLY A 1 406 ? 12.032 1.174 16.933 1.00 39.31 406 GLY A N 1
ATOM 3177 C CA . GLY A 1 406 ? 12.504 2.381 16.242 1.00 39.31 406 GLY A CA 1
ATOM 3178 C C . GLY A 1 406 ? 12.818 3.581 17.146 1.00 39.31 406 GLY A C 1
ATOM 3179 O O . GLY A 1 406 ? 13.424 4.537 16.677 1.00 39.31 406 GLY A O 1
ATOM 3180 N N . ASN A 1 407 ? 12.439 3.553 18.427 1.00 40.16 407 ASN A N 1
ATOM 3181 C CA . ASN A 1 407 ? 12.616 4.693 19.329 1.00 40.16 407 ASN A CA 1
ATOM 3182 C C . ASN A 1 407 ? 13.665 4.380 20.399 1.00 40.16 407 ASN A C 1
ATOM 3184 O O . ASN A 1 407 ? 13.377 3.682 21.370 1.00 40.16 407 ASN A O 1
ATOM 3188 N N . LYS A 1 408 ? 14.881 4.926 20.249 1.00 32.97 408 LYS A N 1
ATOM 3189 C CA . LYS A 1 408 ? 15.814 5.053 21.377 1.00 32.97 408 LYS A CA 1
ATOM 3190 C C . LYS A 1 408 ? 15.088 5.796 22.501 1.00 32.97 408 LYS A C 1
ATOM 3192 O O . LYS A 1 408 ? 14.588 6.898 22.286 1.00 32.97 408 LYS A O 1
ATOM 3197 N N . ILE A 1 409 ? 15.027 5.185 23.681 1.00 36.12 409 ILE A N 1
ATOM 3198 C CA . ILE A 1 409 ? 14.570 5.841 24.906 1.00 36.12 409 ILE A CA 1
ATOM 3199 C C . ILE A 1 409 ? 15.558 6.979 25.178 1.00 36.12 409 ILE A C 1
ATOM 3201 O O . ILE A 1 409 ? 16.702 6.735 25.558 1.00 36.12 409 ILE A O 1
ATOM 3205 N N . LEU A 1 410 ? 15.146 8.218 24.914 1.00 31.56 410 LEU A N 1
ATOM 3206 C CA . LEU A 1 410 ? 15.840 9.388 25.440 1.00 31.56 410 LEU A CA 1
ATOM 3207 C C . LEU A 1 410 ? 15.558 9.452 26.953 1.00 31.56 410 LEU A C 1
ATOM 3209 O O . LEU A 1 410 ? 14.407 9.227 27.349 1.00 31.56 410 LEU A O 1
ATOM 3213 N N . PRO A 1 411 ? 16.551 9.749 27.809 1.00 27.53 411 PRO A N 1
ATOM 3214 C CA . PRO A 1 411 ? 16.307 9.921 29.237 1.00 27.53 411 PRO A CA 1
ATOM 3215 C C . PRO A 1 411 ? 15.372 11.126 29.433 1.00 27.53 411 PRO A C 1
ATOM 3217 O O . PRO A 1 411 ? 15.745 12.246 29.096 1.00 27.53 411 PRO A O 1
ATOM 3220 N N . GLY A 1 412 ? 14.147 10.889 29.918 1.00 37.25 412 GLY A N 1
ATOM 3221 C CA . GLY A 1 412 ? 13.139 11.932 30.176 1.00 37.25 412 GLY A CA 1
ATOM 3222 C C . GLY A 1 412 ? 11.891 11.928 29.276 1.00 37.25 412 GLY A C 1
ATOM 3223 O O . GLY A 1 412 ? 11.047 12.806 29.421 1.00 37.25 412 GLY A O 1
ATOM 3224 N N . GLY A 1 413 ? 11.734 10.966 28.357 1.00 33.75 413 GLY A N 1
ATOM 3225 C CA . GLY A 1 413 ? 10.538 10.857 27.506 1.00 33.75 413 GLY A CA 1
ATOM 3226 C C . GLY A 1 413 ? 9.362 10.134 28.179 1.00 33.75 413 GLY A C 1
ATOM 3227 O O . GLY A 1 413 ? 9.538 9.039 28.704 1.00 33.75 413 GLY A O 1
ATOM 3228 N N . ASN A 1 414 ? 8.161 10.724 28.119 1.00 41.34 414 ASN A N 1
ATOM 3229 C CA . ASN A 1 414 ? 6.888 10.127 28.554 1.00 41.34 414 ASN A CA 1
ATOM 3230 C C . ASN A 1 414 ? 6.747 8.648 28.133 1.00 41.34 414 ASN A C 1
ATOM 3232 O O . ASN A 1 414 ? 6.941 8.327 26.958 1.00 41.34 414 ASN A O 1
ATOM 3236 N N . ASN A 1 415 ? 6.336 7.773 29.065 1.00 47.19 415 ASN A N 1
ATOM 3237 C CA . ASN A 1 415 ? 5.988 6.374 28.782 1.00 47.19 415 ASN A CA 1
ATOM 3238 C C . ASN A 1 415 ? 4.996 6.305 27.604 1.00 47.19 415 ASN A C 1
ATOM 3240 O O . ASN A 1 415 ? 3.873 6.809 27.701 1.00 47.19 415 ASN A O 1
ATOM 3244 N N . LYS A 1 416 ? 5.425 5.715 26.478 1.00 52.06 416 LYS A N 1
ATOM 3245 C CA . LYS A 1 416 ? 4.569 5.473 25.305 1.00 52.06 416 LYS A CA 1
ATOM 3246 C C . LYS A 1 416 ? 3.613 4.295 25.576 1.00 52.06 416 LYS A C 1
ATOM 3248 O O . LYS A 1 416 ? 3.994 3.380 26.305 1.00 52.06 416 LYS A O 1
ATOM 3253 N N . PRO A 1 417 ? 2.392 4.305 25.008 1.00 57.94 417 PRO A N 1
ATOM 3254 C CA . PRO A 1 417 ? 1.367 3.290 25.262 1.00 57.94 417 PRO A CA 1
ATOM 3255 C C . PRO A 1 417 ? 1.793 1.891 24.789 1.00 57.94 417 PRO A C 1
ATOM 3257 O O . PRO A 1 417 ? 2.444 1.743 23.754 1.00 57.94 417 PRO A O 1
ATOM 3260 N N . VAL A 1 418 ? 1.395 0.860 25.541 1.00 62.88 418 VAL A N 1
ATOM 3261 C CA . VAL A 1 418 ? 1.619 -0.552 25.190 1.00 62.88 418 VAL A CA 1
ATOM 3262 C C . VAL A 1 418 ? 0.705 -0.927 24.020 1.00 62.88 418 VAL A C 1
ATOM 3264 O O . VAL A 1 418 ? -0.477 -0.588 24.020 1.00 62.88 418 VAL A O 1
ATOM 3267 N N . LEU A 1 419 ? 1.237 -1.632 23.019 1.00 59.59 419 LEU A N 1
ATOM 3268 C CA . LEU A 1 419 ? 0.485 -2.054 21.833 1.00 59.59 419 LEU A CA 1
ATOM 3269 C C . LEU A 1 419 ? 0.229 -3.564 21.838 1.00 59.59 419 LEU A C 1
ATOM 3271 O O . LEU A 1 419 ? 1.089 -4.349 22.241 1.00 59.59 419 LEU A O 1
ATOM 3275 N N . SER A 1 420 ? -0.936 -3.972 21.328 1.00 68.81 420 SER A N 1
ATOM 3276 C CA . SER A 1 420 ? -1.192 -5.366 20.951 1.00 68.81 420 SER A CA 1
ATOM 3277 C C . SER A 1 420 ? -0.475 -5.724 19.629 1.00 68.81 420 SER A C 1
ATOM 3279 O O . SER A 1 420 ? 0.502 -5.076 19.224 1.00 68.81 420 SER A O 1
ATOM 3281 N N . LEU A 1 421 ? -0.964 -6.723 18.883 1.00 66.12 421 LEU A N 1
ATOM 3282 C CA . LEU A 1 421 ? -0.445 -7.079 17.553 1.00 66.12 421 LEU A CA 1
ATOM 3283 C C . LEU A 1 421 ? -0.786 -6.034 16.468 1.00 66.12 421 LEU A C 1
ATOM 3285 O O . LEU A 1 421 ? -0.520 -6.252 15.277 1.00 66.12 421 LEU A O 1
ATOM 3289 N N . SER A 1 422 ? -1.362 -4.895 16.859 1.00 70.50 422 SER A N 1
ATOM 3290 C CA . SER A 1 422 ? -1.557 -3.700 16.035 1.00 70.50 422 SER A CA 1
ATOM 3291 C C . SER A 1 422 ? -0.245 -3.174 15.447 1.00 70.50 422 SER A C 1
ATOM 3293 O O . SER A 1 422 ? 0.825 -3.278 16.038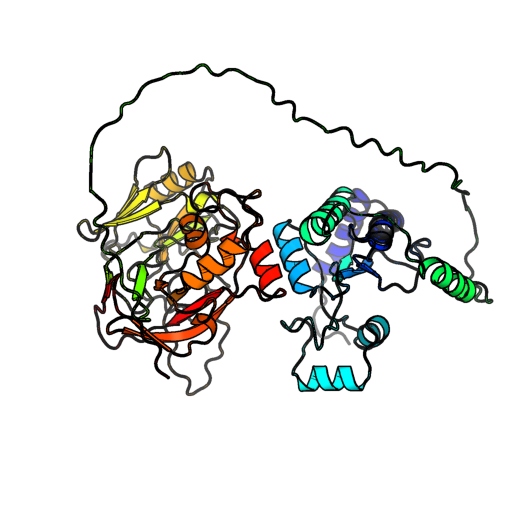 1.00 70.50 422 SER A O 1
ATOM 3295 N N . ASN A 1 423 ? -0.296 -2.618 14.236 1.00 66.62 423 ASN A N 1
ATOM 3296 C CA . ASN A 1 423 ? 0.932 -2.267 13.514 1.00 66.62 423 ASN A CA 1
ATOM 3297 C C . ASN A 1 423 ? 1.643 -1.037 14.098 1.00 66.62 423 ASN A C 1
ATOM 3299 O O . ASN A 1 423 ? 2.866 -1.067 14.217 1.00 66.62 423 ASN A O 1
ATOM 3303 N N . GLN A 1 424 ? 0.896 0.030 14.409 1.00 72.62 424 GLN A N 1
ATOM 3304 C CA . GLN A 1 424 ? 1.472 1.346 14.728 1.00 72.62 424 GLN A CA 1
ATOM 3305 C C . GLN A 1 424 ? 0.831 2.046 15.938 1.00 72.62 424 GLN A C 1
ATOM 3307 O O . GLN A 1 424 ? 1.563 2.679 16.689 1.00 72.62 424 GLN A O 1
ATOM 3312 N N . ALA A 1 425 ? -0.481 1.915 16.166 1.00 83.19 425 ALA A N 1
ATOM 3313 C CA . ALA A 1 425 ? -1.176 2.576 17.276 1.00 83.19 425 ALA A CA 1
ATOM 3314 C C . ALA A 1 425 ? -2.317 1.720 17.847 1.00 83.19 425 ALA A C 1
ATOM 3316 O O . ALA A 1 425 ? -2.666 0.691 17.262 1.00 83.19 425 ALA A O 1
ATOM 3317 N N . GLN A 1 426 ? -2.872 2.149 18.986 1.00 89.31 426 GLN A N 1
ATOM 3318 C CA . GLN A 1 426 ? -3.969 1.466 19.684 1.00 89.31 426 GLN A CA 1
ATOM 3319 C C . GLN A 1 426 ? -5.283 1.549 18.905 1.00 89.31 426 GLN A C 1
ATOM 3321 O O . GLN A 1 426 ? -6.038 0.583 18.875 1.00 89.31 426 GLN A O 1
ATOM 3326 N N . PHE A 1 427 ? -5.536 2.686 18.252 1.00 94.69 427 PHE A N 1
ATOM 3327 C CA . PHE A 1 427 ? -6.728 2.889 17.440 1.00 94.69 427 PHE A CA 1
ATOM 3328 C C . PHE A 1 427 ? -6.379 3.554 16.112 1.00 94.69 427 PHE A C 1
ATOM 3330 O O . PHE A 1 427 ? -5.443 4.351 16.006 1.00 94.69 427 PHE A O 1
ATOM 3337 N N . LEU A 1 428 ? -7.185 3.252 15.102 1.00 97.12 428 LEU A N 1
ATOM 3338 C CA . LEU A 1 428 ? -7.254 4.007 13.858 1.00 97.12 428 LEU A CA 1
ATOM 3339 C C . LEU A 1 428 ? -8.632 4.663 13.756 1.00 97.12 428 LEU A C 1
ATOM 3341 O O . LEU A 1 428 ? -9.644 3.959 13.778 1.00 97.12 428 LEU A O 1
ATOM 3345 N N . LEU A 1 429 ? -8.664 5.984 13.609 1.00 97.56 429 LEU A N 1
ATOM 3346 C CA . LEU A 1 429 ? -9.881 6.752 13.365 1.00 97.56 429 LEU A CA 1
ATOM 3347 C C . LEU A 1 429 ? -9.938 7.212 11.907 1.00 97.56 429 LEU A C 1
ATOM 3349 O O . LEU A 1 429 ? -8.927 7.621 11.337 1.00 97.56 429 LEU A O 1
ATOM 3353 N N . ILE A 1 430 ? -11.129 7.154 11.314 1.00 97.19 430 ILE A N 1
ATOM 3354 C CA . ILE A 1 430 ? -11.436 7.759 10.010 1.00 97.19 430 ILE A CA 1
ATOM 3355 C C . ILE A 1 430 ? -12.726 8.576 10.102 1.00 97.19 430 ILE A C 1
ATOM 3357 O O . ILE A 1 430 ? -13.624 8.254 10.884 1.00 97.19 430 ILE A O 1
ATOM 3361 N N . SER A 1 431 ? -12.846 9.606 9.269 1.00 96.31 431 SER A N 1
ATOM 3362 C CA . SER A 1 431 ? -14.102 10.331 9.094 1.00 96.31 431 SER A CA 1
ATOM 3363 C C . SER A 1 431 ? -14.948 9.703 7.983 1.00 96.31 431 SER A C 1
ATOM 3365 O O . SER A 1 431 ? -14.466 9.390 6.892 1.00 96.31 431 SER A O 1
ATOM 3367 N N . SER A 1 432 ? -16.247 9.555 8.232 1.00 95.06 432 SER A N 1
ATOM 3368 C CA . SER A 1 432 ? -17.219 9.142 7.211 1.00 95.06 432 SER A CA 1
ATOM 3369 C C . SER A 1 432 ? -17.353 10.164 6.074 1.00 95.06 432 SER A C 1
ATOM 3371 O O . SER A 1 432 ? -17.695 9.778 4.953 1.00 95.06 432 SER A O 1
ATOM 3373 N N . SER A 1 433 ? -17.023 11.436 6.327 1.00 94.62 433 SER A N 1
ATOM 3374 C CA . SER A 1 433 ? -16.948 12.493 5.310 1.00 94.62 433 SER A CA 1
ATOM 3375 C C . SER A 1 433 ? -15.717 12.324 4.414 1.00 94.62 433 SER A C 1
ATOM 3377 O O . SER A 1 433 ? -15.817 12.514 3.205 1.00 94.62 433 SER A O 1
ATOM 3379 N N . SER A 1 434 ? -14.588 11.855 4.961 1.00 96.12 434 SER A N 1
ATOM 3380 C CA . SER A 1 434 ? -13.406 11.458 4.175 1.00 96.12 434 SER A CA 1
ATOM 3381 C C . SER A 1 434 ? -13.682 10.232 3.307 1.00 96.12 434 SER A C 1
ATOM 3383 O O . SER A 1 434 ? -13.254 10.175 2.157 1.00 96.12 434 SER A O 1
ATOM 3385 N N . ILE A 1 435 ? -14.427 9.253 3.835 1.00 95.25 435 ILE A N 1
ATOM 3386 C CA . ILE A 1 435 ? -14.856 8.083 3.056 1.00 95.25 435 ILE A CA 1
ATOM 3387 C C . ILE A 1 435 ? -15.787 8.500 1.919 1.00 95.25 435 ILE A C 1
ATOM 3389 O O . ILE A 1 435 ? -15.618 8.018 0.804 1.00 95.25 435 ILE A O 1
ATOM 3393 N N . GLN A 1 436 ? -16.732 9.411 2.174 1.00 93.44 436 GLN A N 1
ATOM 3394 C CA . GLN A 1 436 ? -17.613 9.931 1.127 1.00 93.44 436 GLN A CA 1
ATOM 3395 C C . GLN A 1 436 ? -16.818 10.644 0.030 1.00 93.44 436 GLN A C 1
ATOM 3397 O O . GLN A 1 436 ? -16.961 10.307 -1.137 1.00 93.44 436 GLN A O 1
ATOM 3402 N N . TRP A 1 437 ? -15.924 11.556 0.415 1.00 94.50 437 TRP A N 1
ATOM 3403 C CA . TRP A 1 437 ? -15.052 12.274 -0.515 1.00 94.50 437 TRP A CA 1
ATOM 3404 C C . TRP A 1 437 ? -14.226 11.339 -1.402 1.00 94.50 437 TRP A C 1
ATOM 3406 O O . TRP A 1 437 ? -14.081 11.592 -2.597 1.00 94.50 437 TRP A O 1
ATOM 3416 N N . LEU A 1 438 ? -13.693 10.252 -0.838 1.00 93.31 438 LEU A N 1
ATOM 3417 C CA . LEU A 1 438 ? -12.965 9.257 -1.620 1.00 93.31 438 LEU A CA 1
ATOM 3418 C C . LEU A 1 438 ? -13.911 8.465 -2.529 1.00 93.31 438 LEU A C 1
ATOM 3420 O O . LEU A 1 438 ? -13.593 8.244 -3.692 1.00 93.31 438 LEU A O 1
ATOM 3424 N N . SER A 1 439 ? -15.078 8.072 -2.015 1.00 91.88 439 SER A N 1
ATOM 3425 C CA . SER A 1 439 ? -16.099 7.352 -2.779 1.00 91.88 439 SER A CA 1
ATOM 3426 C C . SER A 1 439 ? -16.580 8.133 -4.000 1.00 91.88 439 SER A C 1
ATOM 3428 O O . SER A 1 439 ? -16.854 7.521 -5.028 1.00 91.88 439 SER A O 1
ATOM 3430 N N . ASP A 1 440 ? -16.679 9.458 -3.900 1.00 90.69 440 ASP A N 1
ATOM 3431 C CA . ASP A 1 440 ? -17.138 10.327 -4.989 1.00 90.69 440 ASP A CA 1
ATOM 3432 C C . ASP A 1 440 ? -16.115 10.436 -6.135 1.00 90.69 440 ASP A C 1
ATOM 3434 O O . ASP A 1 440 ? -16.475 10.824 -7.245 1.00 90.69 440 ASP A O 1
ATOM 3438 N N . GLN A 1 441 ? -14.851 10.076 -5.884 1.00 89.88 441 GLN A N 1
ATOM 3439 C CA . GLN A 1 441 ? -13.765 10.083 -6.872 1.00 89.88 441 GLN A CA 1
ATOM 3440 C C . GLN A 1 441 ? -13.521 8.721 -7.526 1.00 89.88 441 GLN A C 1
ATOM 3442 O O . GLN A 1 441 ? -12.790 8.648 -8.512 1.00 89.88 441 GLN A O 1
ATOM 3447 N N . LEU A 1 442 ? -14.090 7.645 -6.977 1.00 87.19 442 LEU A N 1
ATOM 3448 C CA . LEU A 1 442 ? -13.942 6.307 -7.540 1.00 87.19 442 LEU A CA 1
ATOM 3449 C C . LEU A 1 442 ? -14.772 6.176 -8.818 1.00 87.19 442 LEU A C 1
ATOM 3451 O O . LEU A 1 442 ? -15.930 6.602 -8.875 1.00 87.19 442 LEU A O 1
ATOM 3455 N N . ASP A 1 443 ? -14.199 5.531 -9.832 1.00 74.38 443 ASP A N 1
ATOM 3456 C CA . ASP A 1 443 ? -14.954 5.161 -11.022 1.00 74.38 443 ASP A CA 1
ATOM 3457 C C . ASP A 1 443 ? -15.950 4.046 -10.671 1.00 74.38 443 ASP A C 1
ATOM 3459 O O . ASP A 1 443 ? -15.574 2.901 -10.401 1.00 74.38 443 ASP A O 1
ATOM 3463 N N . LYS A 1 444 ? -17.243 4.385 -10.677 1.00 68.50 444 LYS A N 1
ATOM 3464 C CA . LYS A 1 444 ? -18.340 3.453 -10.373 1.00 68.50 444 LYS A CA 1
ATOM 3465 C C . LYS A 1 444 ? -18.442 2.303 -11.380 1.00 68.50 444 LYS A C 1
ATOM 3467 O O . LYS A 1 444 ? -19.134 1.330 -11.099 1.00 68.50 444 LYS A O 1
ATOM 3472 N N . ALA A 1 445 ? -17.798 2.411 -12.543 1.00 59.62 445 ALA A N 1
ATOM 3473 C CA . ALA A 1 445 ? -17.763 1.347 -13.540 1.00 59.62 445 ALA A CA 1
ATOM 3474 C C . ALA A 1 445 ? -16.704 0.269 -13.240 1.00 59.62 445 ALA A C 1
ATOM 3476 O O . ALA A 1 445 ? -16.843 -0.852 -13.727 1.00 59.62 445 ALA A O 1
ATOM 3477 N N . GLU A 1 446 ? -15.664 0.577 -12.454 1.00 58.12 446 GLU A N 1
ATOM 3478 C CA . GLU A 1 446 ? -14.540 -0.343 -12.209 1.00 58.12 446 GLU A CA 1
ATOM 3479 C C . GLU A 1 446 ? -14.704 -1.205 -10.944 1.00 58.12 446 GLU A C 1
ATOM 3481 O O . GLU A 1 446 ? -13.938 -2.154 -10.764 1.00 58.12 446 GLU A O 1
ATOM 3486 N N . ALA A 1 447 ? -15.685 -0.931 -10.072 1.00 56.84 447 ALA A N 1
ATOM 3487 C CA . ALA A 1 447 ? -15.880 -1.717 -8.851 1.00 56.84 447 ALA A CA 1
ATOM 3488 C C . ALA A 1 447 ? -17.225 -1.493 -8.136 1.00 56.84 447 ALA A C 1
ATOM 3490 O O . ALA A 1 447 ? -17.767 -0.389 -8.104 1.00 56.84 447 ALA A O 1
ATOM 3491 N N . ASP A 1 448 ? -17.698 -2.553 -7.473 1.00 58.81 448 ASP A N 1
ATOM 3492 C CA . ASP A 1 448 ? -18.839 -2.538 -6.551 1.00 58.81 448 ASP A CA 1
ATOM 3493 C C . ASP A 1 448 ? -18.421 -1.931 -5.198 1.00 58.81 448 ASP A C 1
ATOM 3495 O O . ASP A 1 448 ? -18.085 -2.623 -4.230 1.00 58.81 448 ASP A O 1
ATOM 3499 N N . PHE A 1 449 ? -18.317 -0.602 -5.172 1.00 69.88 449 PHE A N 1
ATOM 3500 C CA . PHE A 1 449 ? -18.035 0.169 -3.965 1.00 69.88 449 PHE A CA 1
ATOM 3501 C C . PHE A 1 449 ? -19.317 0.787 -3.425 1.00 69.88 449 PHE A C 1
ATOM 3503 O O . PHE A 1 449 ? -19.608 1.962 -3.660 1.00 69.88 449 PHE A O 1
ATOM 3510 N N . ASP A 1 450 ? -20.060 0.024 -2.630 1.00 82.69 450 ASP A N 1
ATOM 3511 C CA . ASP A 1 450 ? -20.886 0.674 -1.625 1.00 82.69 450 ASP A CA 1
ATOM 3512 C C . ASP A 1 450 ? -19.990 1.317 -0.539 1.00 82.69 450 ASP A C 1
ATOM 3514 O O . ASP A 1 450 ? -18.816 0.968 -0.336 1.00 82.69 450 ASP A O 1
ATOM 3518 N N . LYS A 1 451 ? -20.545 2.312 0.154 1.00 86.31 451 LYS A N 1
ATOM 3519 C CA . LYS A 1 451 ? -19.828 3.110 1.156 1.00 86.31 451 LYS A CA 1
ATOM 3520 C C . LYS A 1 451 ? -19.311 2.268 2.329 1.00 86.31 451 LYS A C 1
ATOM 3522 O O . LYS A 1 451 ? -18.275 2.598 2.907 1.00 86.31 451 LYS A O 1
ATOM 3527 N N . GLU A 1 452 ? -20.022 1.206 2.691 1.00 88.56 452 GLU A N 1
ATOM 3528 C CA . GLU A 1 452 ? -19.691 0.342 3.824 1.00 88.56 452 GLU A CA 1
ATOM 3529 C C . GLU A 1 452 ? -18.534 -0.601 3.472 1.00 88.56 452 GLU A C 1
ATOM 3531 O O . GLU A 1 452 ? -17.552 -0.682 4.213 1.00 88.56 452 GLU A O 1
ATOM 3536 N N . SER A 1 453 ? -18.568 -1.204 2.284 1.00 89.25 453 SER A N 1
ATOM 3537 C CA . SER A 1 453 ? -17.471 -1.972 1.692 1.00 89.25 453 SER A CA 1
ATOM 3538 C C . SER A 1 453 ? -16.185 -1.144 1.616 1.00 89.25 453 SER A C 1
ATOM 3540 O O . SER A 1 453 ? -15.116 -1.600 2.040 1.00 89.25 453 SER A O 1
ATOM 3542 N N . LEU A 1 454 ? -16.275 0.113 1.160 1.00 92.12 454 LEU A N 1
ATOM 3543 C CA . LEU A 1 454 ? -15.127 1.021 1.123 1.00 92.12 454 LEU A CA 1
ATOM 3544 C C . LEU A 1 454 ? -14.587 1.322 2.528 1.00 92.12 454 LEU A C 1
ATOM 3546 O O . LEU A 1 454 ? -13.378 1.260 2.748 1.00 92.12 454 LEU A O 1
ATOM 3550 N N . MET A 1 455 ? -15.464 1.613 3.489 1.00 94.44 455 MET A N 1
ATOM 3551 C CA . MET A 1 455 ? -15.095 1.878 4.882 1.00 94.44 455 MET A CA 1
ATOM 3552 C C . MET A 1 455 ? -14.359 0.689 5.520 1.00 94.44 455 MET A C 1
ATOM 3554 O O . MET A 1 455 ? -13.285 0.864 6.105 1.00 94.44 455 MET A O 1
ATOM 3558 N N . ASN A 1 456 ? -14.876 -0.528 5.338 1.00 93.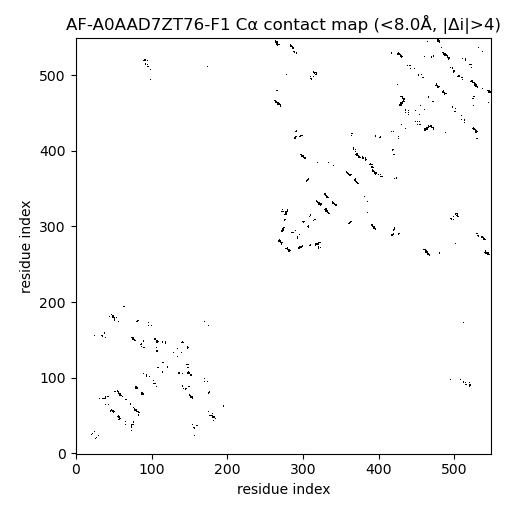31 456 ASN A N 1
ATOM 3559 C CA . ASN A 1 456 ? -14.329 -1.752 5.930 1.00 93.31 456 ASN A CA 1
ATOM 3560 C C . ASN A 1 456 ? -12.897 -2.054 5.454 1.00 93.31 456 ASN A C 1
ATOM 3562 O O . ASN A 1 456 ? -12.071 -2.568 6.215 1.00 93.31 456 ASN A O 1
ATOM 3566 N N . ARG A 1 457 ? -12.540 -1.650 4.228 1.00 94.50 457 ARG A N 1
ATOM 3567 C CA . ARG A 1 457 ? -11.177 -1.788 3.676 1.00 94.50 457 ARG A CA 1
ATOM 3568 C C . ARG A 1 457 ? -10.120 -1.002 4.451 1.00 94.50 457 ARG A C 1
ATOM 3570 O O . ARG A 1 457 ? -8.954 -1.407 4.495 1.00 94.50 457 ARG A O 1
ATOM 3577 N N . PHE A 1 458 ? -10.489 0.109 5.093 1.00 95.25 458 PHE A N 1
ATOM 3578 C CA . PHE A 1 458 ? -9.548 0.908 5.887 1.00 95.25 458 PHE A CA 1
ATOM 3579 C C . PHE A 1 458 ? -9.237 0.292 7.248 1.00 95.25 458 PHE A C 1
ATOM 3581 O O . PHE A 1 458 ? -8.213 0.635 7.851 1.00 95.25 458 PHE A O 1
ATOM 3588 N N . ARG A 1 459 ? -10.047 -0.671 7.689 1.00 95.44 459 ARG A N 1
ATOM 3589 C CA . ARG A 1 459 ? -9.851 -1.420 8.930 1.00 95.44 459 ARG A CA 1
ATOM 3590 C C . ARG A 1 459 ? -9.681 -0.514 10.160 1.00 95.44 459 ARG A C 1
ATOM 3592 O O . ARG A 1 459 ? -8.839 -0.785 11.023 1.00 95.44 459 ARG A O 1
ATOM 3599 N N . SER A 1 460 ? -10.415 0.601 10.187 1.00 96.62 460 SER A N 1
ATOM 3600 C CA . SER A 1 460 ? -10.441 1.544 11.306 1.00 96.62 460 SER A CA 1
ATOM 3601 C C . SER A 1 460 ? -11.160 0.941 12.504 1.00 96.62 460 SER A C 1
ATOM 3603 O O . SER A 1 460 ? -11.999 0.058 12.354 1.00 96.62 460 SER A O 1
ATOM 3605 N N . ASN A 1 461 ? -10.816 1.421 13.694 1.00 97.69 461 ASN A N 1
ATOM 3606 C CA . ASN A 1 461 ? -11.516 1.107 14.934 1.00 97.69 461 ASN A CA 1
ATOM 3607 C C . ASN A 1 461 ? -12.689 2.040 15.181 1.00 97.69 461 ASN A C 1
ATOM 3609 O O . ASN A 1 461 ? -13.696 1.620 15.734 1.00 97.69 461 ASN A O 1
ATOM 3613 N N . LEU A 1 462 ? -12.516 3.308 14.819 1.00 98.00 462 LEU A N 1
ATOM 3614 C CA . LEU A 1 462 ? -13.442 4.386 15.117 1.00 98.00 462 LEU A CA 1
ATOM 3615 C C . LEU A 1 462 ? -13.819 5.071 13.809 1.00 98.00 462 LEU A C 1
ATOM 3617 O O . LEU A 1 462 ? -12.944 5.428 13.014 1.00 98.00 462 LEU A O 1
ATOM 3621 N N . VAL A 1 463 ? -15.116 5.267 13.591 1.00 97.94 463 VAL A N 1
ATOM 3622 C CA . VAL A 1 463 ? -15.626 6.053 12.465 1.00 97.94 463 VAL A CA 1
ATOM 3623 C C . VAL A 1 463 ? -16.502 7.162 12.998 1.00 97.94 463 VAL A C 1
ATOM 3625 O O . VAL A 1 463 ? -17.506 6.899 13.659 1.00 97.94 463 VAL A O 1
ATOM 3628 N N . VAL A 1 464 ? -16.159 8.402 12.677 1.00 97.31 464 VAL A N 1
ATOM 3629 C CA . VAL A 1 464 ? -16.902 9.581 13.133 1.00 97.31 464 VAL A CA 1
ATOM 3630 C C . VAL A 1 464 ? -17.640 10.256 11.986 1.00 97.31 464 VAL A C 1
ATOM 3632 O O . VAL A 1 464 ? -17.257 10.154 10.816 1.00 97.31 464 VAL A O 1
ATOM 3635 N N . LEU A 1 465 ? -18.719 10.954 12.314 1.00 95.19 465 LEU A N 1
ATOM 3636 C CA . LEU A 1 465 ? -19.342 11.916 11.419 1.00 95.19 465 LEU A CA 1
ATOM 3637 C C . LEU A 1 465 ? -18.519 13.204 11.471 1.00 95.19 465 LEU A C 1
ATOM 3639 O O . LEU A 1 465 ? -18.668 13.987 12.404 1.00 95.19 465 LEU A O 1
ATOM 3643 N N . GLY A 1 466 ? -17.598 13.371 10.520 1.00 84.94 466 GLY A N 1
ATOM 3644 C CA . GLY A 1 466 ? -16.792 14.586 10.410 1.00 84.94 466 GLY A CA 1
ATOM 3645 C C . GLY A 1 466 ? -17.529 15.698 9.668 1.00 84.94 466 GLY A C 1
ATOM 3646 O O . GLY A 1 466 ? -18.435 15.442 8.874 1.00 84.94 466 GLY A O 1
ATOM 3647 N N . SER A 1 467 ? -17.109 16.936 9.891 1.00 85.44 467 SER A N 1
ATOM 3648 C CA . SER A 1 467 ? -17.670 18.119 9.244 1.00 85.44 467 SER A CA 1
ATOM 3649 C C . SER A 1 467 ? -17.110 18.334 7.835 1.00 85.44 467 SER A C 1
ATOM 3651 O O . SER A 1 467 ? -17.850 18.708 6.924 1.00 85.44 467 SER A O 1
ATOM 3653 N N . LYS A 1 468 ? -15.818 18.048 7.630 1.00 91.88 468 LYS A N 1
ATOM 3654 C CA . LYS A 1 468 ? -15.116 18.189 6.347 1.00 91.88 468 LYS A CA 1
ATOM 3655 C C . LYS A 1 468 ? -14.290 16.941 6.018 1.00 91.88 468 LYS A C 1
ATOM 3657 O O . LYS A 1 468 ? -13.829 16.255 6.931 1.00 91.88 468 LYS A O 1
ATOM 3662 N N . PRO A 1 469 ? -14.082 16.628 4.727 1.00 93.50 469 PRO A N 1
ATOM 3663 C CA . PRO A 1 469 ? -13.155 15.578 4.327 1.00 93.50 469 PRO A CA 1
ATOM 3664 C C . PRO A 1 469 ? -11.731 15.863 4.804 1.00 93.50 469 PRO A C 1
ATOM 3666 O O . PRO A 1 469 ? -11.253 16.990 4.689 1.00 93.50 469 PRO A O 1
ATOM 3669 N N . LEU A 1 470 ? -11.064 14.817 5.282 1.00 93.44 470 LEU A N 1
ATOM 3670 C CA . LEU A 1 470 ? -9.671 14.779 5.729 1.00 93.44 470 LEU A CA 1
ATOM 3671 C C . LEU A 1 470 ? -9.341 15.693 6.915 1.00 93.44 470 LEU A C 1
ATOM 3673 O O . LEU A 1 470 ? -8.180 15.788 7.290 1.00 93.44 470 LEU A O 1
ATOM 3677 N N . GLU A 1 471 ? -10.322 16.332 7.552 1.00 93.25 471 GLU A N 1
ATOM 3678 C CA . GLU A 1 471 ? -10.058 17.206 8.701 1.00 93.25 471 GLU A CA 1
ATOM 3679 C C . GLU A 1 471 ? -9.414 16.455 9.876 1.00 93.25 471 GLU A C 1
ATOM 3681 O O . GLU A 1 471 ? -8.668 17.048 10.652 1.00 93.25 471 GLU A O 1
ATOM 3686 N N . GLU A 1 472 ? -9.660 15.143 9.985 1.00 93.75 472 GLU A N 1
ATOM 3687 C CA . GLU A 1 472 ? -9.105 14.298 11.037 1.00 93.75 472 GLU A CA 1
ATOM 3688 C C . GLU A 1 472 ? -7.579 14.179 10.981 1.00 93.75 472 GLU A C 1
ATOM 3690 O O . GLU A 1 472 ? -6.964 13.794 11.976 1.00 93.75 472 GLU A O 1
ATOM 3695 N N . THR A 1 473 ? -6.947 14.505 9.846 1.00 91.19 473 THR A N 1
ATOM 3696 C CA . THR A 1 473 ? -5.484 14.447 9.722 1.00 91.19 473 THR A CA 1
ATOM 3697 C C . THR A 1 473 ? -4.780 15.567 10.475 1.00 91.19 473 THR A C 1
ATOM 3699 O O . THR A 1 473 ? -3.612 15.398 10.818 1.00 91.19 473 THR A O 1
ATOM 3702 N N . GLU A 1 474 ? -5.490 16.660 10.762 1.00 90.88 474 GLU A N 1
ATOM 3703 C CA . GLU A 1 474 ? -4.956 17.848 11.437 1.00 90.88 474 GLU A CA 1
ATOM 3704 C C . GLU A 1 474 ? -5.202 17.834 12.952 1.00 90.88 474 GLU A C 1
ATOM 3706 O O . GLU A 1 474 ? -4.723 18.703 13.681 1.00 90.88 474 GLU A O 1
ATOM 3711 N N . TRP A 1 475 ? -5.961 16.859 13.458 1.00 91.88 475 TRP A N 1
ATOM 3712 C CA . TRP A 1 475 ? -6.281 16.789 14.880 1.00 91.88 475 TRP A CA 1
ATOM 3713 C C . TRP A 1 475 ? -5.040 16.441 15.695 1.00 91.88 475 TRP A C 1
ATOM 3715 O O . TRP A 1 475 ? -4.342 15.470 15.405 1.00 91.88 475 TRP A O 1
ATOM 3725 N N . THR A 1 476 ? -4.804 17.198 16.766 1.00 92.94 476 THR A N 1
ATOM 3726 C CA . THR A 1 476 ? -3.782 16.877 17.777 1.00 92.94 476 THR A CA 1
ATOM 3727 C C . THR A 1 476 ? -4.373 16.058 18.924 1.00 92.94 476 THR A C 1
ATOM 3729 O O . THR A 1 476 ? -3.718 15.168 19.464 1.00 92.94 476 THR A O 1
ATOM 3732 N N . HIS A 1 477 ? -5.635 16.322 19.265 1.00 93.50 477 HIS A N 1
ATOM 3733 C CA . HIS A 1 477 ? -6.401 15.627 20.290 1.00 93.50 477 HIS A CA 1
ATOM 3734 C C . HIS A 1 477 ? -7.849 15.484 19.832 1.00 93.50 477 HIS A C 1
ATOM 3736 O O . HIS A 1 477 ? -8.369 16.338 19.119 1.00 93.50 477 HIS A O 1
ATOM 3742 N N . VAL A 1 478 ? -8.522 14.434 20.287 1.00 94.69 478 VAL A N 1
ATOM 3743 C CA . VAL A 1 478 ? -9.959 14.251 20.069 1.00 94.69 478 VAL A CA 1
ATOM 3744 C C . VAL A 1 478 ? -10.579 13.667 21.324 1.00 94.69 478 VAL A C 1
ATOM 3746 O O . VAL A 1 478 ? -10.004 12.789 21.960 1.00 94.69 478 VAL A O 1
ATOM 3749 N N . GLN A 1 479 ? -11.739 14.169 21.712 1.00 94.62 479 GLN A N 1
ATOM 3750 C CA . GLN A 1 479 ? -12.521 13.638 22.813 1.00 94.62 479 GLN A CA 1
ATOM 3751 C C . GLN A 1 479 ? -13.786 12.987 22.257 1.00 94.62 479 GLN A C 1
ATOM 3753 O O . GLN A 1 479 ? -14.483 13.578 21.438 1.00 94.62 479 GLN A O 1
ATOM 3758 N N . ILE A 1 480 ? -14.062 11.761 22.693 1.00 95.19 480 ILE A N 1
ATOM 3759 C CA . ILE A 1 480 ? -15.240 10.982 22.309 1.00 95.19 480 ILE A CA 1
ATOM 3760 C C . ILE A 1 480 ? -15.951 10.583 23.598 1.00 95.19 480 ILE A C 1
ATOM 3762 O O . ILE A 1 480 ? -15.398 9.845 24.417 1.00 95.19 480 ILE A O 1
ATOM 3766 N N . GLY A 1 481 ? -17.140 11.144 23.815 1.00 92.88 481 GLY A N 1
ATOM 3767 C CA . GLY A 1 481 ? -17.820 11.061 25.103 1.00 92.88 481 GLY A CA 1
ATOM 3768 C C . GLY A 1 481 ? -16.936 11.638 26.213 1.00 92.88 481 GLY A C 1
ATOM 3769 O O . GLY A 1 481 ? -16.536 12.805 26.174 1.00 92.88 481 GLY A O 1
ATOM 3770 N N . ASN A 1 482 ? -16.589 10.797 27.186 1.00 89.94 482 ASN A N 1
ATOM 3771 C CA . ASN A 1 482 ? -15.742 11.172 28.323 1.00 89.94 482 ASN A CA 1
ATOM 3772 C C . ASN A 1 482 ? -14.265 10.791 28.139 1.00 89.94 482 ASN A C 1
ATOM 3774 O O . ASN A 1 482 ? -13.475 10.935 29.069 1.00 89.94 482 ASN A O 1
ATOM 3778 N N . VAL A 1 483 ? -13.886 10.286 26.963 1.00 92.06 483 VAL A N 1
ATOM 3779 C CA . VAL A 1 483 ? -12.556 9.724 26.719 1.00 92.06 483 VAL A CA 1
ATOM 3780 C C . VAL A 1 483 ? -11.757 10.639 25.814 1.00 92.06 483 VAL A C 1
ATOM 3782 O O . VAL A 1 483 ? -12.210 10.995 24.728 1.00 92.06 483 VAL A O 1
ATOM 3785 N N . ARG A 1 484 ? -10.550 11.006 26.250 1.00 92.88 484 ARG A N 1
ATOM 3786 C CA . ARG A 1 484 ? -9.638 11.855 25.483 1.00 92.88 484 ARG A CA 1
ATOM 3787 C C . ARG A 1 484 ? -8.550 11.018 24.828 1.00 92.88 484 ARG A C 1
ATOM 3789 O O . ARG A 1 484 ? -7.827 10.289 25.498 1.00 92.88 484 ARG A O 1
ATOM 3796 N N . PHE A 1 485 ? -8.403 11.185 23.527 1.00 94.00 485 PHE A N 1
ATOM 3797 C CA . PHE A 1 485 ? -7.381 10.554 22.714 1.00 94.00 485 PHE A CA 1
ATOM 3798 C C . PHE A 1 485 ? -6.361 11.590 22.249 1.00 94.00 485 PHE A C 1
ATOM 3800 O O . PHE A 1 485 ? -6.706 12.736 21.941 1.00 94.00 485 PHE A O 1
ATOM 3807 N N . GLN A 1 486 ? -5.106 11.165 22.171 1.00 93.69 486 GLN A N 1
ATOM 3808 C CA . GLN A 1 486 ? -4.023 11.911 21.550 1.00 93.69 486 GLN A CA 1
ATOM 3809 C C . GLN A 1 486 ? -3.803 11.388 20.128 1.00 93.69 486 GLN A C 1
ATOM 3811 O O . GLN A 1 486 ? -3.809 10.179 19.896 1.00 93.69 486 GLN A O 1
ATOM 3816 N N . SER A 1 487 ? -3.613 12.300 19.178 1.00 93.31 487 SER A N 1
ATOM 3817 C CA . SER A 1 487 ? -3.237 11.963 17.808 1.00 93.31 487 SER A CA 1
ATOM 3818 C C . SER A 1 487 ? -1.743 11.673 17.714 1.00 93.31 487 SER A C 1
ATOM 3820 O O . SER A 1 487 ? -0.909 12.468 18.145 1.00 93.31 487 SER A O 1
ATOM 3822 N N . GLU A 1 488 ? -1.408 10.532 17.119 1.00 89.75 488 GLU A N 1
ATOM 3823 C CA . GLU A 1 488 ? -0.038 10.092 16.828 1.00 89.75 488 GLU A CA 1
ATOM 3824 C C . GLU A 1 488 ? 0.350 10.380 15.360 1.00 89.75 488 GLU A C 1
ATOM 3826 O O . GLU A 1 488 ? 1.399 9.942 14.884 1.00 89.75 488 GLU A O 1
ATOM 3831 N N . GLY A 1 489 ? -0.501 11.109 14.626 1.00 88.62 489 GLY A N 1
ATOM 3832 C CA . GLY A 1 489 ? -0.314 11.464 13.219 1.00 88.62 489 GLY A CA 1
ATOM 3833 C C . GLY A 1 489 ? -1.086 10.582 12.231 1.00 88.62 489 GLY A C 1
ATOM 3834 O O . GLY A 1 489 ? -1.767 9.618 12.589 1.00 88.62 489 GLY A O 1
ATOM 3835 N N . SER A 1 490 ? -1.008 10.940 10.947 1.00 91.00 490 SER A N 1
ATOM 3836 C CA . SER A 1 490 ? -1.796 10.293 9.892 1.00 91.00 490 SER A CA 1
ATOM 3837 C C . SER A 1 490 ? -1.330 8.867 9.581 1.00 91.00 490 SER A C 1
ATOM 3839 O O . SER A 1 490 ? -0.140 8.546 9.599 1.00 91.00 490 SER A O 1
ATOM 3841 N N . CYS A 1 491 ? -2.277 8.015 9.194 1.00 90.44 491 CYS A N 1
ATOM 3842 C CA . CYS A 1 491 ? -2.023 6.628 8.840 1.00 90.44 491 CYS A CA 1
ATOM 3843 C C . CYS A 1 491 ? -1.634 6.474 7.363 1.00 90.44 491 CYS A C 1
ATOM 3845 O O . CYS A 1 491 ? -2.470 6.622 6.469 1.00 90.44 491 CYS A O 1
ATOM 3847 N N . THR A 1 492 ? -0.376 6.108 7.097 1.00 88.56 492 THR A N 1
ATOM 3848 C CA . THR A 1 492 ? 0.055 5.702 5.751 1.00 88.56 492 THR A CA 1
ATOM 3849 C C . THR A 1 492 ? -0.608 4.383 5.366 1.00 88.56 492 THR A C 1
ATOM 3851 O O . THR A 1 492 ? -0.444 3.355 6.031 1.00 88.56 492 THR A O 1
ATOM 3854 N N . ARG A 1 493 ? -1.355 4.392 4.266 1.00 90.75 493 ARG A N 1
ATOM 3855 C CA . ARG A 1 493 ? -2.066 3.223 3.767 1.00 90.75 493 ARG A CA 1
ATOM 3856 C C . ARG A 1 493 ? -1.164 2.383 2.884 1.00 90.75 493 ARG A C 1
ATOM 3858 O O . ARG A 1 493 ? -0.290 2.870 2.178 1.00 90.75 493 ARG A O 1
ATOM 3865 N N . CYS A 1 494 ? -1.419 1.084 2.907 1.00 84.81 494 CYS A N 1
ATOM 3866 C CA . CYS A 1 494 ? -0.788 0.132 2.009 1.00 84.81 494 CYS A CA 1
ATOM 3867 C C . CYS A 1 494 ? -1.860 -0.618 1.218 1.00 84.81 494 CYS A C 1
ATOM 3869 O O . CYS A 1 494 ? -3.050 -0.511 1.511 1.00 84.81 494 CYS A O 1
ATOM 3871 N N . GLN A 1 495 ? -1.418 -1.454 0.285 1.00 85.44 495 GLN A N 1
ATOM 3872 C CA . GLN A 1 495 ? -2.262 -2.261 -0.603 1.00 85.44 495 GLN A CA 1
ATOM 3873 C C . GLN A 1 495 ? -3.298 -3.149 0.093 1.00 85.44 495 GLN A C 1
ATOM 3875 O O . GLN A 1 495 ? -4.192 -3.661 -0.564 1.00 85.44 495 GLN A O 1
ATOM 3880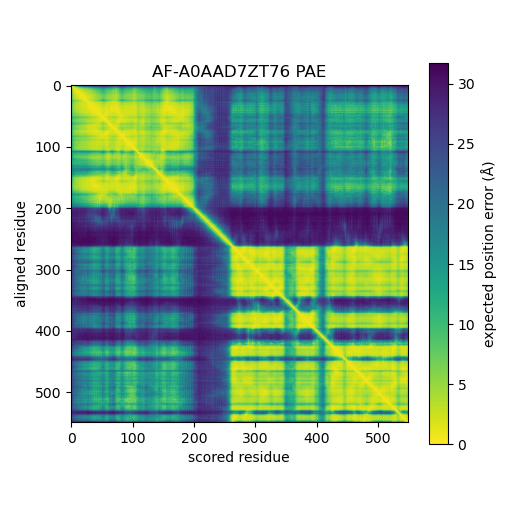 N N . MET A 1 496 ? -3.205 -3.329 1.413 1.00 88.88 496 MET A N 1
ATOM 3881 C CA . MET A 1 496 ? -4.225 -4.027 2.195 1.00 88.88 496 MET A CA 1
ATOM 3882 C C . MET A 1 496 ? -5.623 -3.412 2.015 1.00 88.88 496 MET A C 1
ATOM 3884 O O . MET A 1 496 ? -6.600 -4.144 2.059 1.00 88.88 496 MET A O 1
ATOM 3888 N N . ILE A 1 497 ? -5.730 -2.102 1.743 1.00 92.56 497 ILE A N 1
ATOM 3889 C CA . ILE A 1 497 ? -7.031 -1.466 1.460 1.00 92.56 497 ILE A CA 1
ATOM 3890 C C . ILE A 1 497 ? -7.648 -1.918 0.128 1.00 92.56 497 ILE A C 1
ATOM 3892 O O . ILE A 1 497 ? -8.829 -1.697 -0.110 1.00 92.56 497 ILE A O 1
ATOM 3896 N N . CYS A 1 498 ? -6.882 -2.578 -0.739 1.00 91.31 498 CYS A N 1
ATOM 3897 C CA . CYS A 1 498 ? -7.382 -3.069 -2.019 1.00 91.31 498 CYS A CA 1
ATOM 3898 C C . CYS A 1 498 ? -7.999 -4.467 -1.915 1.00 91.31 498 CYS A C 1
ATOM 3900 O O . CYS A 1 498 ? -8.318 -5.071 -2.926 1.00 91.31 498 CYS A O 1
ATOM 3902 N N . ILE A 1 499 ? -8.158 -5.011 -0.710 1.00 92.00 499 ILE A N 1
ATOM 3903 C CA . ILE A 1 499 ? -8.760 -6.329 -0.514 1.00 92.00 499 ILE A CA 1
ATOM 3904 C C . ILE A 1 499 ? -10.228 -6.135 -0.182 1.00 92.00 499 ILE A C 1
ATOM 3906 O O . ILE A 1 499 ? -10.545 -5.494 0.823 1.00 92.00 499 ILE A O 1
ATOM 3910 N N . ASN A 1 500 ? -11.114 -6.685 -1.007 1.00 91.75 500 ASN A N 1
ATOM 3911 C CA . ASN A 1 500 ? -12.532 -6.723 -0.694 1.00 91.75 500 ASN A CA 1
ATOM 3912 C C . ASN A 1 500 ? -12.737 -7.577 0.562 1.00 91.75 500 ASN A C 1
ATOM 3914 O O . ASN A 1 500 ? -12.405 -8.758 0.560 1.00 91.75 500 ASN A O 1
ATOM 3918 N N . GLN A 1 501 ? -13.244 -6.972 1.638 1.00 94.12 501 GLN A N 1
ATOM 3919 C CA . GLN A 1 501 ? -13.359 -7.665 2.921 1.00 94.12 501 GLN A CA 1
ATOM 3920 C C . GLN A 1 501 ? -14.491 -8.706 2.942 1.00 94.12 501 GLN A C 1
ATOM 3922 O O . GLN A 1 501 ? -14.485 -9.527 3.847 1.00 94.12 501 GLN A O 1
ATOM 3927 N N . SER A 1 502 ? -15.419 -8.702 1.973 1.00 91.94 502 SER A N 1
ATOM 3928 C CA . SER A 1 502 ? -16.485 -9.712 1.869 1.00 91.94 502 SER A CA 1
ATOM 3929 C C . SER A 1 502 ? -16.171 -10.851 0.898 1.00 91.94 502 SER A C 1
ATOM 3931 O O . SER A 1 502 ? -16.744 -11.926 1.026 1.00 91.94 502 SER A O 1
ATOM 3933 N N . THR A 1 503 ? -15.271 -10.643 -0.073 1.00 91.94 503 THR A N 1
ATOM 3934 C CA . THR A 1 503 ? -14.950 -11.661 -1.096 1.00 91.94 503 THR A CA 1
ATOM 3935 C C . THR A 1 503 ? -13.505 -12.155 -1.063 1.00 91.94 503 THR A C 1
ATOM 3937 O O . THR A 1 503 ? -13.194 -13.164 -1.686 1.00 91.94 503 THR A O 1
ATOM 3940 N N . GLY A 1 504 ? -12.591 -11.449 -0.390 1.00 91.69 504 GLY A N 1
ATOM 3941 C CA . GLY A 1 504 ? -11.154 -11.744 -0.424 1.00 91.69 504 GLY A CA 1
ATOM 3942 C C . GLY A 1 504 ? -10.456 -11.355 -1.731 1.00 91.69 504 GLY A C 1
ATOM 3943 O O . GLY A 1 504 ? -9.239 -11.524 -1.849 1.00 91.69 504 GLY A O 1
ATOM 3944 N N . GLU A 1 505 ? -11.181 -10.798 -2.705 1.00 90.81 505 GLU A N 1
ATOM 3945 C CA . GLU A 1 505 ? -10.627 -10.406 -4.000 1.00 90.81 505 GLU A CA 1
ATOM 3946 C C . GLU A 1 505 ? -9.703 -9.185 -3.881 1.00 90.81 505 GLU A C 1
ATOM 3948 O O . GLU A 1 505 ? -9.984 -8.218 -3.165 1.00 90.81 505 GLU A O 1
ATOM 3953 N N . LYS A 1 506 ? -8.583 -9.221 -4.611 1.00 88.88 506 LYS A N 1
ATOM 3954 C CA . LYS A 1 506 ? -7.617 -8.121 -4.692 1.00 88.88 506 LYS A CA 1
ATOM 3955 C C . LYS A 1 506 ? -7.959 -7.209 -5.868 1.00 88.88 506 LYS A C 1
ATOM 3957 O O . LYS A 1 506 ? -7.889 -7.625 -7.018 1.00 88.88 506 LYS A O 1
ATOM 3962 N N . THR A 1 507 ? -8.235 -5.948 -5.572 1.00 87.38 507 THR A N 1
ATOM 3963 C CA . THR A 1 507 ? -8.485 -4.878 -6.544 1.00 87.38 507 THR A CA 1
ATOM 3964 C C . THR A 1 507 ? -7.287 -3.919 -6.621 1.00 87.38 507 THR A C 1
ATOM 3966 O O . THR A 1 507 ? -6.299 -4.079 -5.903 1.00 87.38 507 THR A O 1
ATOM 3969 N N . GLN A 1 508 ? -7.330 -2.929 -7.517 1.00 84.69 508 GLN A N 1
ATOM 3970 C CA . GLN A 1 508 ? -6.379 -1.797 -7.526 1.00 84.69 508 GLN A CA 1
ATOM 3971 C C . GLN A 1 508 ? -6.915 -0.607 -6.710 1.00 84.69 508 GLN A C 1
ATOM 3973 O O . GLN A 1 508 ? -6.160 0.171 -6.123 1.00 84.69 508 GLN A O 1
ATOM 3978 N N . GLU A 1 509 ? -8.239 -0.493 -6.642 1.00 88.56 509 GLU A N 1
ATOM 3979 C CA . GLU A 1 509 ? -8.946 0.523 -5.875 1.00 88.56 509 GLU A CA 1
ATOM 3980 C C . GLU A 1 509 ? -9.171 0.092 -4.415 1.00 88.56 509 GLU A C 1
ATOM 3982 O O . GLU A 1 509 ? -9.243 -1.111 -4.138 1.00 88.56 509 GLU A O 1
ATOM 3987 N N . PRO A 1 510 ? -9.274 1.037 -3.461 1.00 91.44 510 PRO A N 1
ATOM 3988 C CA . PRO A 1 510 ? -9.259 2.495 -3.639 1.00 91.44 510 PRO A CA 1
ATOM 3989 C C . PRO A 1 510 ? -7.846 3.109 -3.641 1.00 91.44 510 PRO A C 1
ATOM 3991 O O . PRO A 1 510 ? -7.687 4.323 -3.541 1.00 91.44 510 PRO A O 1
ATOM 3994 N N . PHE A 1 511 ? -6.791 2.289 -3.663 1.00 89.81 511 PHE A N 1
ATOM 3995 C CA . PHE A 1 511 ? -5.419 2.770 -3.487 1.00 89.81 511 PHE A CA 1
ATOM 3996 C C . PHE A 1 511 ? -4.921 3.595 -4.673 1.00 89.81 511 PHE A C 1
ATOM 3998 O O . PHE A 1 511 ? -4.237 4.589 -4.449 1.00 89.81 511 PHE A O 1
ATOM 4005 N N . LYS A 1 512 ? -5.281 3.224 -5.908 1.00 85.75 512 LYS A N 1
ATOM 4006 C CA . LYS A 1 512 ? -4.980 4.011 -7.115 1.00 85.75 512 LYS A CA 1
ATOM 4007 C C . LYS A 1 512 ? -5.600 5.411 -7.026 1.00 85.75 512 LYS A C 1
ATOM 4009 O O . LYS A 1 512 ? -4.866 6.393 -7.129 1.00 85.75 512 LYS A O 1
ATOM 4014 N N . THR A 1 513 ? -6.899 5.509 -6.740 1.00 89.06 513 THR A N 1
ATOM 4015 C CA . THR A 1 513 ? -7.587 6.804 -6.585 1.00 89.06 513 THR A CA 1
ATOM 4016 C C . THR A 1 513 ? -7.020 7.621 -5.429 1.00 89.06 513 THR A C 1
ATOM 4018 O O . THR A 1 513 ? -6.724 8.802 -5.591 1.00 89.06 513 THR A O 1
ATOM 4021 N N . LEU A 1 514 ? -6.770 6.992 -4.277 1.00 90.50 514 LEU A N 1
ATOM 4022 C CA . LEU A 1 514 ? -6.185 7.670 -3.120 1.00 90.50 514 LEU A CA 1
ATOM 4023 C C . LEU A 1 514 ? -4.765 8.193 -3.403 1.00 90.50 514 LEU A C 1
ATOM 4025 O O . LEU A 1 514 ? -4.405 9.275 -2.943 1.00 90.50 514 LEU A O 1
ATOM 4029 N N . ALA A 1 515 ? -3.956 7.449 -4.166 1.00 86.19 515 ALA A N 1
ATOM 4030 C CA . ALA A 1 515 ? -2.623 7.881 -4.576 1.00 86.19 515 ALA A CA 1
ATOM 4031 C C . ALA A 1 515 ? -2.674 9.095 -5.508 1.00 86.19 515 ALA A C 1
ATOM 4033 O O . ALA A 1 515 ? -1.901 10.030 -5.305 1.00 86.19 515 ALA A O 1
ATOM 4034 N N . ALA A 1 516 ? -3.591 9.103 -6.476 1.00 82.50 516 ALA A N 1
ATOM 4035 C CA . ALA A 1 516 ? -3.796 10.240 -7.367 1.00 82.50 516 ALA A CA 1
ATOM 4036 C C . ALA A 1 516 ? -4.307 11.476 -6.606 1.00 82.50 516 ALA A C 1
ATOM 4038 O O . ALA A 1 516 ? -3.726 12.553 -6.728 1.00 82.50 516 ALA A O 1
ATOM 4039 N N . ALA A 1 517 ? -5.334 11.309 -5.765 1.00 86.75 517 ALA A N 1
ATOM 4040 C CA . ALA A 1 517 ? -5.964 12.397 -5.015 1.00 86.75 517 ALA A CA 1
ATOM 4041 C C . ALA A 1 517 ? -5.021 13.067 -4.001 1.00 86.75 517 ALA A C 1
ATOM 4043 O O . ALA A 1 517 ? -5.173 14.246 -3.697 1.00 86.75 517 ALA A O 1
ATOM 4044 N N . LEU A 1 518 ? -4.043 12.322 -3.475 1.00 85.62 518 LEU A N 1
ATOM 4045 C CA . LEU A 1 518 ? -3.082 12.809 -2.481 1.00 85.62 518 LEU A CA 1
ATOM 4046 C C . LEU A 1 518 ? -1.651 12.931 -3.026 1.00 85.62 518 LEU A C 1
ATOM 4048 O O . LEU A 1 518 ? -0.694 12.960 -2.248 1.00 85.62 518 LEU A O 1
ATOM 4052 N N . HIS A 1 519 ? -1.481 12.989 -4.351 1.00 79.50 519 HIS A N 1
ATOM 4053 C CA . HIS A 1 519 ? -0.186 13.195 -5.017 1.00 79.50 519 HIS A CA 1
ATOM 4054 C C . HIS A 1 519 ? 0.923 12.246 -4.513 1.00 79.50 519 HIS A C 1
ATOM 4056 O O . HIS A 1 519 ? 2.042 12.655 -4.193 1.00 79.50 519 HIS A O 1
ATOM 4062 N N . GLY A 1 520 ? 0.591 10.962 -4.366 1.00 73.44 520 GLY A N 1
ATOM 4063 C CA . GLY A 1 520 ? 1.487 9.906 -3.892 1.00 73.44 520 GLY A CA 1
ATOM 4064 C C . GLY A 1 520 ? 1.638 9.801 -2.369 1.00 73.44 520 GLY A C 1
ATOM 4065 O O . GLY A 1 520 ? 2.141 8.782 -1.890 1.00 73.44 520 GLY A O 1
ATOM 4066 N N . LYS A 1 521 ? 1.160 10.778 -1.586 1.00 80.06 521 LYS A N 1
ATOM 4067 C CA . LYS A 1 521 ? 1.149 10.724 -0.114 1.00 80.06 521 LYS A CA 1
ATOM 4068 C C . LYS A 1 521 ? -0.093 9.990 0.370 1.00 80.06 521 LYS A C 1
ATOM 4070 O O . LYS A 1 521 ? -1.071 10.602 0.781 1.00 80.06 521 LYS A O 1
ATOM 4075 N N . ILE A 1 522 ? -0.056 8.662 0.335 1.00 86.06 522 ILE A N 1
ATOM 4076 C CA . ILE A 1 522 ? -1.218 7.811 0.631 1.00 86.06 522 ILE A CA 1
ATOM 4077 C C . ILE A 1 522 ? -1.499 7.757 2.143 1.00 86.06 522 ILE A C 1
ATOM 4079 O O . ILE A 1 522 ? -1.322 6.725 2.787 1.00 86.06 522 ILE A O 1
ATOM 4083 N N . LYS A 1 523 ? -1.910 8.880 2.733 1.00 90.88 523 LYS A N 1
ATOM 4084 C CA . LYS A 1 523 ? -2.276 9.020 4.145 1.00 90.88 523 LYS A CA 1
ATOM 4085 C C . LYS A 1 523 ? -3.794 9.118 4.258 1.00 90.88 523 LYS A C 1
ATOM 4087 O O . LYS A 1 523 ? -4.398 9.965 3.617 1.00 90.88 523 LYS A O 1
ATOM 4092 N N . PHE A 1 524 ? -4.414 8.249 5.050 1.00 94.56 524 PHE A N 1
ATOM 4093 C CA . PHE A 1 524 ? -5.864 8.270 5.255 1.00 94.56 524 PHE A CA 1
ATOM 4094 C C . PHE A 1 524 ? -6.219 7.757 6.649 1.00 94.56 524 PHE A C 1
ATOM 4096 O O . PHE A 1 524 ? -5.832 6.646 7.026 1.00 94.56 524 PHE A O 1
ATOM 4103 N N . GLY A 1 525 ? -6.971 8.559 7.398 1.00 95.12 525 GLY A N 1
ATOM 4104 C CA . GLY A 1 525 ? -7.218 8.340 8.818 1.00 95.12 525 GLY A CA 1
ATOM 4105 C C . GLY A 1 525 ? -6.053 8.758 9.711 1.00 95.12 525 GLY A C 1
ATOM 4106 O O . GLY A 1 525 ? -4.941 9.037 9.250 1.00 95.12 525 GLY A O 1
ATOM 4107 N N . VAL A 1 526 ? -6.319 8.769 11.010 1.00 95.81 526 VAL A N 1
ATOM 4108 C CA . VAL A 1 526 ? -5.401 9.224 12.054 1.00 95.81 526 VAL A CA 1
ATOM 4109 C C . VAL A 1 526 ? -5.215 8.140 13.107 1.00 95.81 526 VAL A C 1
ATOM 4111 O O . VAL A 1 526 ? -6.156 7.439 13.490 1.00 95.81 526 VAL A O 1
ATOM 4114 N N . TYR A 1 527 ? -3.975 7.963 13.547 1.00 96.00 527 TYR A N 1
ATOM 4115 C CA . TYR A 1 527 ? -3.661 7.077 14.652 1.00 96.00 527 TYR A CA 1
ATOM 4116 C C . TYR A 1 527 ? -3.946 7.760 15.973 1.00 96.00 527 TYR A C 1
ATOM 4118 O O . TYR A 1 527 ? -3.530 8.896 16.182 1.00 96.00 527 TYR A O 1
ATOM 4126 N N . LEU A 1 528 ? -4.611 7.043 16.872 1.00 94.56 528 LEU A N 1
ATOM 4127 C CA . LEU A 1 528 ? -4.930 7.548 18.196 1.00 94.56 528 LEU A CA 1
ATOM 4128 C C . LEU A 1 528 ? -4.336 6.659 19.286 1.00 94.56 528 LEU A C 1
ATOM 4130 O O . LEU A 1 528 ? -4.286 5.427 19.164 1.00 94.56 528 LEU A O 1
ATOM 4134 N N . SER A 1 529 ? -3.942 7.309 20.373 1.00 91.19 529 SER A N 1
ATOM 4135 C CA . SER A 1 529 ? -3.569 6.687 21.634 1.00 91.19 529 SER A CA 1
ATOM 4136 C C . SER A 1 529 ? -4.422 7.223 22.783 1.00 91.19 529 SER A C 1
ATOM 4138 O O . SER A 1 529 ? -4.919 8.349 22.758 1.00 91.19 529 SER A O 1
ATOM 4140 N N . HIS A 1 530 ? -4.606 6.388 23.796 1.00 87.44 530 HIS A N 1
ATOM 4141 C CA . HIS A 1 530 ? -5.300 6.706 25.033 1.00 87.44 530 HIS A CA 1
ATOM 4142 C C . HIS A 1 530 ? -4.400 6.339 26.214 1.00 87.44 530 HIS A C 1
ATOM 4144 O O . HIS A 1 530 ? -3.855 5.233 26.279 1.00 87.44 530 HIS A O 1
ATOM 4150 N N . LYS A 1 531 ? -4.260 7.264 27.164 1.00 74.56 531 LYS A N 1
ATOM 4151 C CA . LYS A 1 531 ? -3.653 6.985 28.466 1.00 74.56 531 LYS A CA 1
ATOM 4152 C C . LYS A 1 531 ? -4.781 6.678 29.441 1.00 74.56 531 LYS A C 1
ATOM 4154 O O . LYS A 1 531 ? -5.588 7.552 29.728 1.00 74.56 531 LYS A O 1
ATOM 4159 N N . SER A 1 532 ? -4.857 5.428 29.890 1.00 64.62 532 SER A N 1
ATOM 4160 C CA . SER A 1 532 ? -5.856 5.023 30.878 1.00 64.62 532 SER A CA 1
ATOM 4161 C C . SER A 1 532 ? -5.381 5.411 32.271 1.00 64.62 532 SER A C 1
ATOM 4163 O O . SER A 1 532 ? -4.368 4.882 32.722 1.00 64.62 532 SER A O 1
ATOM 4165 N N . ASP A 1 533 ? -6.134 6.281 32.943 1.00 59.41 533 ASP A N 1
ATOM 4166 C CA . ASP A 1 533 ? -5.987 6.544 34.383 1.00 59.41 533 ASP A CA 1
ATOM 4167 C C . ASP A 1 533 ? -6.977 5.709 35.224 1.00 59.41 533 ASP A C 1
ATOM 4169 O O . ASP A 1 533 ? -6.886 5.676 36.450 1.00 59.41 533 ASP A O 1
ATOM 4173 N N . SER A 1 534 ? -7.925 5.016 34.581 1.00 60.06 534 SER A N 1
ATOM 4174 C CA . SER A 1 534 ? -8.919 4.161 35.236 1.00 60.06 534 SER A CA 1
ATOM 4175 C C . SER A 1 534 ? -9.148 2.848 34.488 1.00 60.06 534 SER A C 1
ATOM 4177 O O . SER A 1 534 ? -8.999 2.769 33.264 1.00 60.06 534 SER A O 1
ATOM 4179 N N . ASP A 1 535 ? -9.527 1.815 35.239 1.00 58.12 535 ASP A N 1
ATOM 4180 C CA . ASP A 1 535 ? -9.978 0.540 34.690 1.00 58.12 535 ASP A CA 1
ATOM 4181 C C . ASP A 1 535 ? -11.452 0.644 34.252 1.00 58.12 535 ASP A C 1
ATOM 4183 O O . ASP A 1 535 ? -12.276 1.251 34.938 1.00 58.12 535 ASP A O 1
ATOM 4187 N N . ASN A 1 536 ? -11.797 0.012 33.123 1.00 67.62 536 ASN A N 1
ATOM 4188 C CA . ASN A 1 536 ? -13.158 -0.108 32.564 1.00 67.62 536 ASN A CA 1
ATOM 4189 C C . ASN A 1 536 ? -13.777 1.144 31.917 1.00 67.62 536 ASN A C 1
ATOM 4191 O O . ASN A 1 536 ? -15.003 1.299 31.906 1.00 67.62 536 ASN A O 1
ATOM 4195 N N . VAL A 1 537 ? -12.966 2.003 31.303 1.00 88.06 537 VAL A N 1
ATOM 4196 C CA . VAL A 1 537 ? -13.476 3.077 30.440 1.00 88.06 537 VAL A CA 1
ATOM 4197 C C . VAL A 1 537 ? -14.226 2.480 29.242 1.00 88.06 537 VAL A C 1
ATOM 4199 O O . VAL A 1 537 ? -13.738 1.554 28.595 1.00 88.06 537 VAL A O 1
ATOM 4202 N N . LYS A 1 538 ? -15.414 3.008 28.930 1.00 91.62 538 LYS A N 1
ATOM 4203 C CA . LYS A 1 538 ? -16.231 2.594 27.780 1.00 91.62 538 LYS A CA 1
ATOM 4204 C C . LYS A 1 538 ? -16.570 3.788 26.898 1.00 91.62 538 LYS A C 1
ATOM 4206 O O . LYS A 1 538 ? -16.746 4.893 27.405 1.00 91.62 538 LYS A O 1
ATOM 4211 N N . ILE A 1 539 ? -16.699 3.529 25.603 1.00 94.81 539 ILE A N 1
ATOM 4212 C CA . ILE A 1 539 ? -17.276 4.459 24.625 1.00 94.81 539 ILE A CA 1
ATOM 4213 C C . ILE A 1 539 ? -18.384 3.753 23.855 1.00 94.81 539 ILE A C 1
ATOM 4215 O O . ILE A 1 539 ? -18.361 2.525 23.717 1.00 94.81 539 ILE A O 1
ATOM 4219 N N . SER A 1 540 ? -19.357 4.525 23.388 1.00 97.38 540 SER A N 1
ATOM 4220 C CA . SER A 1 540 ? -20.531 4.026 22.679 1.00 97.38 540 SER A CA 1
ATOM 4221 C C . SER A 1 540 ? -20.769 4.773 21.370 1.00 97.38 540 SER A C 1
ATOM 4223 O O . SER A 1 540 ? -20.520 5.972 21.248 1.00 97.38 540 SER A O 1
ATOM 4225 N N . VAL A 1 541 ? -21.292 4.066 20.371 1.00 97.38 541 VAL A N 1
ATOM 4226 C CA . VAL A 1 541 ? -21.823 4.677 19.151 1.00 97.38 541 VAL A CA 1
ATOM 4227 C C . VAL A 1 541 ? -22.901 5.694 19.538 1.00 97.38 541 VAL A C 1
ATOM 4229 O O . VAL A 1 541 ? -23.761 5.429 20.375 1.00 97.38 541 VAL A O 1
ATOM 4232 N N . GLY A 1 542 ? -22.835 6.877 18.933 1.00 96.31 542 GLY A N 1
ATOM 4233 C CA . GLY A 1 542 ? -23.644 8.041 19.286 1.00 96.31 542 GLY A CA 1
ATOM 4234 C C . GLY A 1 542 ? -22.951 9.021 20.235 1.00 96.31 542 GLY A C 1
ATOM 4235 O O . GLY A 1 542 ? -23.432 10.146 20.366 1.00 96.31 542 GLY A O 1
ATOM 4236 N N . ASP A 1 543 ? -21.815 8.655 20.843 1.00 96.56 543 ASP A N 1
ATOM 4237 C CA . ASP A 1 543 ? -21.051 9.575 21.687 1.00 96.56 543 ASP A CA 1
ATOM 4238 C C . ASP A 1 543 ? -20.641 10.832 20.910 1.00 96.56 543 ASP A C 1
ATOM 4240 O O . ASP A 1 543 ? -20.192 10.777 19.757 1.00 96.56 543 ASP A O 1
ATOM 4244 N N . LYS A 1 544 ? -20.777 11.986 21.572 1.00 96.19 544 LYS A N 1
ATOM 4245 C CA . LYS A 1 544 ? -20.371 13.278 21.018 1.00 96.19 544 LYS A CA 1
ATOM 4246 C C . LYS A 1 544 ? -18.856 13.312 20.845 1.00 96.19 544 LYS A C 1
ATOM 4248 O O . LYS A 1 544 ? -18.113 12.943 21.754 1.00 96.19 544 LYS A O 1
ATOM 4253 N N . VAL A 1 545 ? -18.418 13.806 19.694 1.00 95.94 545 VAL A N 1
ATOM 4254 C CA . VAL A 1 545 ? -17.011 13.993 19.353 1.00 95.94 545 VAL A CA 1
ATOM 4255 C C . VAL A 1 545 ? -16.691 15.482 19.406 1.00 95.94 545 VAL A C 1
ATOM 4257 O O . VAL A 1 545 ? -17.390 16.305 18.813 1.00 95.94 545 VAL A O 1
ATOM 4260 N N . THR A 1 546 ? -15.640 15.841 20.133 1.00 93.69 546 THR A N 1
ATOM 4261 C CA . THR A 1 546 ? -15.126 17.209 20.211 1.00 93.69 546 THR A CA 1
ATOM 4262 C C . THR A 1 546 ? -13.626 17.219 19.963 1.00 93.69 546 THR A C 1
ATOM 4264 O O . THR A 1 546 ? -12.893 16.345 20.419 1.00 93.69 546 THR A O 1
ATOM 4267 N N . VAL A 1 547 ? -13.154 18.221 19.227 1.00 90.19 547 VAL A N 1
ATOM 4268 C CA . VAL A 1 547 ? -11.728 18.448 18.973 1.00 90.19 547 VAL A CA 1
ATOM 4269 C C . VAL A 1 547 ? -11.333 19.662 19.812 1.00 90.19 547 VAL A C 1
ATOM 4271 O O . VAL A 1 547 ? -11.779 20.769 19.505 1.00 90.19 547 VAL A O 1
ATOM 4274 N N . PRO A 1 548 ? -10.604 19.477 20.926 1.00 76.38 548 PRO A N 1
ATOM 4275 C CA . PRO A 1 548 ? -10.129 20.593 21.731 1.00 76.38 548 PRO A CA 1
ATOM 4276 C C . PRO A 1 548 ? -9.161 21.438 20.900 1.00 76.38 548 PRO A C 1
ATOM 4278 O O . PRO A 1 548 ? -8.285 20.873 20.244 1.00 76.38 548 PRO A O 1
ATOM 4281 N N . VAL A 1 549 ? -9.340 22.760 20.937 1.00 59.47 549 VAL A N 1
ATOM 4282 C CA . VAL A 1 549 ? -8.418 23.730 20.320 1.00 59.47 549 VAL A CA 1
ATOM 4283 C C . VAL A 1 549 ? -7.082 23.729 21.050 1.00 59.47 549 VAL A C 1
ATOM 4285 O O . VAL A 1 549 ? -7.109 23.654 22.304 1.00 59.47 549 VAL A O 1
#

Radius of gyration: 29.0 Å; Cα contacts (8 Å, |Δi|>4): 880; chains: 1; bounding box: 84×58×82 Å

Organism: Diploptera punctata (NCBI:txid6984)

InterPro domains:
  IPR005302 Molybdenum cofactor sulfurase, C-terminal [PF03473] (419-546)
  IPR005302 Molybdenum cofactor sulfurase, C-terminal [PS51340] (391-548)
  IPR005303 Molybdenum cofactor sulfurase, middle domain [PF03476] (264-388)
  IPR011037 Pyruvate kinase-like, insert domain superfamily [SSF50800] (420-527)
  IPR015422 Pyridoxal phosphate-dependent transferase, small domain [G3DSA:3.90.1150.10] (6-178)
  IPR015424 Pyridoxal phosphate-dependent transferase [SSF53383] (1-171)